Protein AF-A0A536WWP0-F1 (afdb_monomer_lite)

Sequence (378 aa):
MTPSVDHPKYKFFLRLIGSLFALALLAAPSLGVAQITITQVKVLVGGGTPAVAQDFCDTTTTCTNPNDQIWNLGGGVTLNPGQTLILTQTGVMVDAAGNVLGGNFDTSDRGRQLTACTTGNPCNVQVLLNINGGGLTSVYNSAAPVALNNFNIEPTASPSPSHNETAGWGTVVTTSTYTLGLGYADNEHTDQCPGGPATPACFPQSVFGTGGATFFIGAGLSPGPSREACGDATHPLAPAPGGGCYDAGAMLITALAPAQGCTPGFWKNHTDEWVGFSPNQLVSSVFTIPGSLSSLGQATLLQALSFQGGSGVNGAAQILLRAAVSALLNSTANIGYPLTTA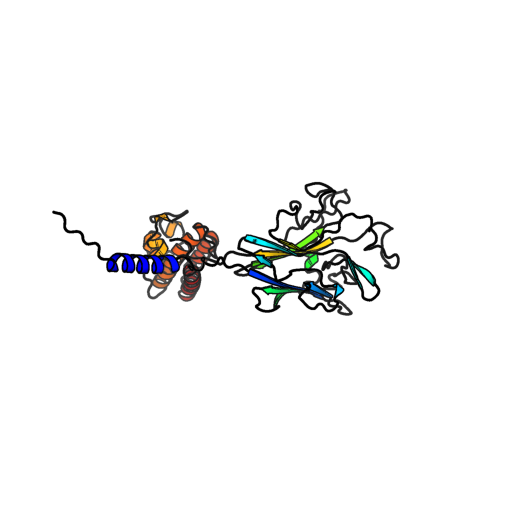QVINQVNAALATLDRATILALATTLDTDNNLVCPLN

pLDDT: mean 74.85, std 22.38, range [34.03, 98.88]

Foldseek 3Di:
DDDDDPDVVVVVVVVVVVVVVVVVVVDPPPVDFDKKWWQKKKKWKWWFVVIDIFMAIDCVDDGPDNLSNFFDQPRTDIDGAQAKEKEWGADWGADPVRATFASFPAQQQCGVNVDHFDPVTAIKMWMWTQMPNPDTDTQDIDRGSRVQCVQLDADPDDPDPQRQGQGAWDFRDDDLWKTKTKHKFDQPRQQQAVVGLVFSARTSDNDDGVPPHNHYTHDRDRPDPCLPNQDDPPDPDDDDPRDDDDMHMMMMMGTHGRQAAAALVVCLVPQVLFDPDHQQAFLVVQAPADPVQVVNRRDGLSVLLVQDADDALNSLLSLLSNLLSRLLRSQRSPRRQVDHNVRSRVQSNVQNVVSDSVSSNVNSVVSNVSNPGHHPDD

Secondary structure (DSSP, 8-state):
-PPP---HHHHHHHHHHHHHHHHSSS-S-------EEEEEEEEEEE-SSS---EEEEETTS--SSGGGEEE--TT-EEE-TT-EEEEEEESEEE-TT--EEE-S--SSS-SS-SS--BTTB-BEEEEEEEETTS--EEEEEE--TBTTGGG----TT-SSS--------EEEEE-SSEEEEEEEEE-S-GGGSTT-TT----SSSS---TTSSSEEEEEPPP--S-GGGS--TTSTT--STT----EEEEEEEEEPPPPB---HHHHHH-GGG--SS-TTSBGGGTS---GGGHHHHTSBHHHHTT----SHHHHHHHHHHHHHHHHHHHHHTTS--SS-HHHHHHHHHHHHHT--HHHHHHHHHHHHHHHTSB----

Structure (mmCIF, N/CA/C/O backbone):
data_AF-A0A536WWP0-F1
#
_entry.id   AF-A0A536WWP0-F1
#
loop_
_atom_site.group_PDB
_atom_site.id
_atom_site.type_symbol
_atom_site.label_atom_id
_atom_site.label_alt_id
_atom_site.label_comp_id
_atom_site.label_asym_id
_atom_site.label_entity_id
_atom_site.label_seq_id
_atom_site.pdbx_PDB_ins_code
_atom_site.Cartn_x
_atom_site.Cartn_y
_atom_site.Cartn_z
_atom_site.occupancy
_atom_site.B_iso_or_equiv
_atom_site.auth_seq_id
_atom_site.auth_comp_id
_atom_site.auth_asym_id
_atom_site.auth_atom_id
_atom_site.pdbx_PDB_model_num
ATOM 1 N N . MET A 1 1 ? -37.547 -65.770 10.160 1.00 39.16 1 MET A N 1
ATOM 2 C CA . MET A 1 1 ? -37.886 -65.275 8.810 1.00 39.16 1 MET A CA 1
ATOM 3 C C . MET A 1 1 ? -37.758 -63.764 8.827 1.00 39.16 1 MET A C 1
ATOM 5 O O . MET A 1 1 ? -38.624 -63.083 9.352 1.00 39.16 1 MET A O 1
ATOM 9 N N . THR A 1 2 ? -36.619 -63.260 8.372 1.00 34.16 2 THR A N 1
ATOM 10 C CA . THR A 1 2 ? -36.347 -61.834 8.162 1.00 34.16 2 THR A CA 1
ATOM 11 C C . THR A 1 2 ? -36.919 -61.419 6.802 1.00 34.16 2 THR A C 1
ATOM 13 O O . THR A 1 2 ? -36.677 -62.133 5.827 1.00 34.16 2 THR A O 1
ATOM 16 N N . PRO A 1 3 ? -37.662 -60.305 6.677 1.00 39.78 3 PRO A N 1
ATOM 17 C CA . PRO A 1 3 ? -37.998 -59.782 5.367 1.00 39.78 3 PRO A CA 1
ATOM 18 C C . PRO A 1 3 ? -36.805 -58.989 4.825 1.00 39.78 3 PRO A C 1
ATOM 20 O O . PRO A 1 3 ? -36.369 -57.995 5.405 1.00 39.78 3 PRO A O 1
ATOM 23 N N . SER A 1 4 ? -36.273 -59.481 3.709 1.00 46.62 4 SER A N 1
ATOM 24 C CA . SER A 1 4 ? -35.344 -58.775 2.833 1.00 46.62 4 SER A CA 1
ATOM 25 C C . SER A 1 4 ? -36.061 -57.588 2.185 1.00 46.62 4 SER A C 1
ATOM 27 O O . SER A 1 4 ? -37.107 -57.767 1.561 1.00 46.62 4 SER A O 1
ATOM 29 N N . VAL A 1 5 ? -35.499 -56.385 2.316 1.00 47.69 5 VAL A N 1
ATOM 30 C CA . VAL A 1 5 ? -35.882 -55.215 1.513 1.00 47.69 5 VAL A CA 1
ATOM 31 C C . VAL A 1 5 ? -34.676 -54.813 0.668 1.00 47.69 5 VAL A C 1
ATOM 33 O O . VAL A 1 5 ? -34.026 -53.795 0.892 1.00 47.69 5 VAL A O 1
ATOM 36 N N . ASP A 1 6 ? -34.364 -55.645 -0.323 1.00 51.34 6 ASP A N 1
ATOM 37 C CA . ASP A 1 6 ? -33.534 -55.255 -1.461 1.00 51.34 6 ASP A CA 1
ATOM 38 C C . ASP A 1 6 ? -34.396 -54.440 -2.438 1.00 51.34 6 ASP A C 1
ATOM 40 O O . ASP A 1 6 ? -34.976 -54.958 -3.394 1.00 51.34 6 ASP A O 1
ATOM 44 N N . HIS A 1 7 ? -34.513 -53.132 -2.187 1.00 48.31 7 HIS A N 1
ATOM 45 C CA . HIS A 1 7 ? -35.102 -52.201 -3.149 1.00 48.31 7 HIS A CA 1
ATOM 46 C C . HIS A 1 7 ? -34.007 -51.398 -3.880 1.00 48.31 7 HIS A C 1
ATOM 48 O O . HIS A 1 7 ? -33.437 -50.462 -3.309 1.00 48.31 7 HIS A O 1
ATOM 54 N N . PRO A 1 8 ? -33.731 -51.689 -5.171 1.00 46.59 8 PRO A N 1
ATOM 55 C CA . PRO A 1 8 ? -32.655 -51.045 -5.938 1.00 46.59 8 PRO A CA 1
ATOM 56 C C . PRO A 1 8 ? -32.856 -49.535 -6.160 1.00 46.59 8 PRO A C 1
ATOM 58 O O . PRO A 1 8 ? -31.915 -48.833 -6.524 1.00 46.59 8 PRO A O 1
ATOM 61 N N . LYS A 1 9 ? -34.053 -49.002 -5.882 1.00 45.72 9 LYS A N 1
ATOM 62 C CA . LYS A 1 9 ? -34.379 -47.576 -6.036 1.00 45.72 9 LYS A CA 1
ATOM 63 C C . LYS A 1 9 ? -33.767 -46.685 -4.940 1.00 45.72 9 LYS A C 1
ATOM 65 O O . LYS A 1 9 ? -33.416 -45.546 -5.228 1.00 45.72 9 LYS A O 1
ATOM 70 N N . TYR A 1 10 ? -33.544 -47.205 -3.726 1.00 39.50 10 TYR A N 1
ATOM 71 C CA . TYR A 1 10 ? -32.942 -46.430 -2.624 1.00 39.50 10 TYR A CA 1
ATOM 72 C C . TYR A 1 10 ? -31.416 -46.283 -2.750 1.00 39.50 10 TYR A C 1
ATOM 74 O O . TYR A 1 10 ? -30.865 -45.235 -2.418 1.00 39.50 10 TYR A O 1
ATOM 82 N N . LYS A 1 11 ? -30.727 -47.291 -3.308 1.00 41.34 11 LYS A N 1
ATOM 83 C CA . LYS A 1 11 ? -29.276 -47.230 -3.578 1.00 41.34 11 LYS A CA 1
ATOM 84 C C . LYS A 1 11 ? -28.925 -46.260 -4.716 1.00 41.34 11 LYS A C 1
ATOM 86 O O . LYS A 1 11 ? -27.823 -45.717 -4.723 1.00 41.34 11 LYS A O 1
ATOM 91 N N . PHE A 1 12 ? -29.851 -46.012 -5.646 1.00 44.34 12 PHE A N 1
ATOM 92 C CA . PHE A 1 12 ? -29.658 -45.046 -6.733 1.00 44.34 12 PHE A CA 1
ATOM 93 C C . PHE A 1 12 ? -29.840 -43.595 -6.255 1.00 44.34 12 PHE A C 1
ATOM 95 O O . PHE A 1 12 ? -29.046 -42.728 -6.610 1.00 44.34 12 PHE A O 1
ATOM 102 N N . PHE A 1 13 ? -30.814 -43.339 -5.374 1.00 42.41 13 PHE A N 1
ATOM 103 C CA . PHE A 1 13 ? -31.085 -41.992 -4.854 1.00 42.41 13 PHE A CA 1
ATOM 104 C C . PHE A 1 13 ? -30.006 -41.488 -3.876 1.00 42.41 13 PHE A C 1
ATOM 106 O O . PHE A 1 13 ? -29.618 -40.324 -3.948 1.00 42.41 13 PHE A O 1
ATOM 113 N N . LEU A 1 14 ? -29.441 -42.359 -3.024 1.00 39.72 14 LEU A N 1
ATOM 114 C CA . LEU A 1 14 ? -28.329 -41.968 -2.140 1.00 39.72 14 LEU A CA 1
ATOM 115 C C . LEU A 1 14 ? -27.015 -41.706 -2.896 1.00 39.72 14 LEU A C 1
ATOM 117 O O . LEU A 1 14 ? -26.230 -40.860 -2.472 1.00 39.72 14 LEU A O 1
ATOM 121 N N . ARG A 1 15 ? -26.773 -42.385 -4.027 1.00 42.56 15 ARG A N 1
ATOM 122 C CA . ARG A 1 15 ? -25.595 -42.112 -4.868 1.00 42.56 15 ARG A CA 1
ATOM 123 C C . ARG A 1 15 ? -25.732 -40.801 -5.641 1.00 42.56 15 ARG A C 1
ATOM 125 O O . ARG A 1 15 ? -24.739 -40.103 -5.794 1.00 42.56 15 ARG A O 1
ATOM 132 N N . LEU A 1 16 ? -26.944 -40.417 -6.048 1.00 38.66 16 LEU A N 1
ATOM 133 C CA . LEU A 1 16 ? -27.167 -39.142 -6.736 1.00 38.66 16 LEU A CA 1
ATOM 134 C C . LEU A 1 16 ? -27.001 -37.930 -5.798 1.00 38.66 16 LEU A C 1
ATOM 136 O O . LEU A 1 16 ? -26.414 -36.932 -6.201 1.00 38.66 16 LEU A O 1
ATOM 140 N N . ILE A 1 17 ? -27.440 -38.030 -4.536 1.00 45.31 17 ILE A N 1
ATOM 141 C CA . ILE A 1 17 ? -27.272 -36.953 -3.539 1.00 45.31 17 ILE A CA 1
ATOM 142 C C . ILE A 1 17 ? -25.809 -36.852 -3.074 1.00 45.31 17 ILE A C 1
ATOM 144 O O . ILE A 1 17 ? -25.281 -35.748 -2.960 1.00 45.31 17 ILE A O 1
ATOM 148 N N . GLY A 1 18 ? -25.120 -37.987 -2.891 1.00 36.56 18 GLY A N 1
ATOM 149 C CA . GLY A 1 18 ? -23.686 -38.005 -2.581 1.00 36.56 18 GLY A CA 1
ATOM 150 C C . GLY A 1 18 ? -22.811 -37.458 -3.715 1.00 36.56 18 GLY A C 1
ATOM 151 O O . GLY A 1 18 ? -21.834 -36.765 -3.451 1.00 36.56 18 GLY A O 1
ATOM 152 N N . SER A 1 19 ? -23.180 -37.699 -4.978 1.00 40.56 19 SER A N 1
ATOM 153 C CA . SER A 1 19 ? -22.451 -37.169 -6.138 1.00 40.56 19 SER A CA 1
ATOM 154 C C . SER A 1 19 ? -22.767 -35.703 -6.453 1.00 40.56 19 SER A C 1
ATOM 156 O O . SER A 1 19 ? -21.874 -35.013 -6.933 1.00 40.56 19 SER A O 1
ATOM 158 N N . LEU A 1 20 ? -23.965 -35.186 -6.137 1.00 38.88 20 LEU A N 1
ATOM 159 C CA . LEU A 1 20 ? -24.230 -33.740 -6.231 1.00 38.88 20 LEU A CA 1
ATOM 160 C C . LEU A 1 20 ? -23.517 -32.937 -5.128 1.00 38.88 20 LEU A C 1
ATOM 162 O O . LEU A 1 20 ? -23.074 -31.825 -5.396 1.00 38.88 20 LEU A O 1
ATOM 166 N N . PHE A 1 21 ? -23.334 -33.498 -3.927 1.00 38.59 21 PHE A N 1
ATOM 167 C CA . PHE A 1 21 ? -22.542 -32.848 -2.871 1.00 38.59 21 PHE A CA 1
ATOM 168 C C . PHE A 1 21 ? -21.024 -32.986 -3.075 1.00 38.59 21 PHE A C 1
ATOM 170 O O . PHE A 1 21 ? -20.282 -32.071 -2.730 1.00 38.59 21 PHE A O 1
ATOM 177 N N . ALA A 1 22 ? -20.547 -34.075 -3.686 1.00 38.44 22 ALA A N 1
ATOM 178 C CA . ALA A 1 22 ? -19.124 -34.241 -3.997 1.00 38.44 22 ALA A CA 1
ATOM 179 C C . ALA A 1 22 ? -18.654 -33.387 -5.192 1.00 38.44 22 ALA A C 1
ATOM 181 O O . ALA A 1 22 ? -17.473 -33.059 -5.273 1.00 38.44 22 ALA A O 1
ATOM 182 N N . LEU A 1 23 ? -19.556 -32.991 -6.100 1.00 36.19 23 LEU A N 1
ATOM 183 C CA . LEU A 1 23 ? -19.212 -32.139 -7.247 1.00 36.19 23 LEU A CA 1
ATOM 184 C C . LEU A 1 23 ? -19.349 -30.632 -6.958 1.00 36.19 23 LEU A C 1
ATOM 186 O O . LEU A 1 23 ? -18.805 -29.823 -7.701 1.00 36.19 23 LEU A O 1
ATOM 190 N N . ALA A 1 24 ? -20.009 -30.250 -5.860 1.00 36.09 24 ALA A N 1
ATOM 191 C CA . ALA A 1 24 ? -20.090 -28.860 -5.399 1.00 36.09 24 ALA A CA 1
ATOM 192 C C . ALA A 1 24 ? -18.918 -28.441 -4.484 1.00 36.09 24 ALA A C 1
ATOM 194 O O . ALA A 1 24 ? -18.770 -27.259 -4.192 1.00 36.09 24 ALA A O 1
ATOM 195 N N . LEU A 1 25 ? -18.057 -29.380 -4.063 1.00 39.06 25 LEU A N 1
ATOM 196 C CA . LEU A 1 25 ? -16.856 -29.092 -3.260 1.00 39.06 25 LEU A CA 1
ATOM 197 C C . LEU A 1 25 ? -15.561 -28.929 -4.080 1.00 39.06 25 LEU A C 1
ATOM 199 O O . LEU A 1 25 ? -14.512 -28.663 -3.503 1.00 39.06 25 LEU A O 1
ATOM 203 N N . LEU A 1 26 ? -15.611 -29.054 -5.411 1.00 42.03 26 LEU A N 1
ATOM 204 C CA . LEU A 1 26 ? -14.443 -28.882 -6.296 1.00 42.03 26 LEU A CA 1
ATOM 205 C C . LEU A 1 26 ? -14.414 -27.536 -7.037 1.00 42.03 26 LEU A C 1
ATOM 207 O O . LEU A 1 26 ? -13.569 -27.317 -7.898 1.00 42.03 26 LEU A O 1
ATOM 211 N N . ALA A 1 27 ? -15.308 -26.620 -6.672 1.00 40.03 27 ALA A N 1
ATOM 212 C CA . ALA A 1 27 ? -15.263 -25.226 -7.093 1.00 40.03 27 ALA A CA 1
ATOM 213 C C . ALA A 1 27 ? -15.806 -24.322 -5.980 1.00 40.03 27 ALA A C 1
ATOM 215 O O . ALA A 1 27 ? -16.616 -23.430 -6.221 1.00 40.03 27 ALA A O 1
ATOM 216 N N . ALA A 1 28 ? -15.338 -24.518 -4.742 1.00 36.06 28 ALA A N 1
ATOM 217 C CA . ALA A 1 28 ? -15.101 -23.315 -3.960 1.00 36.06 28 ALA A CA 1
ATOM 218 C C . ALA A 1 28 ? -14.091 -22.517 -4.801 1.00 36.06 28 ALA A C 1
ATOM 220 O O . ALA A 1 28 ? -13.059 -23.095 -5.164 1.00 36.06 28 ALA A O 1
ATOM 221 N N . PRO A 1 29 ? -14.352 -21.250 -5.171 1.00 36.69 29 PRO A N 1
ATOM 222 C CA . PRO A 1 29 ? -13.229 -20.397 -5.493 1.00 36.69 29 PRO A CA 1
ATOM 223 C C . PRO A 1 29 ? -12.324 -20.546 -4.277 1.00 36.69 29 PRO A C 1
ATOM 225 O O . PRO A 1 29 ? -12.748 -20.235 -3.163 1.00 36.69 29 PRO A O 1
ATOM 228 N N . SER A 1 30 ? -11.133 -21.123 -4.458 1.00 42.06 30 SER A N 1
ATOM 229 C CA . SER A 1 30 ? -10.047 -20.890 -3.517 1.00 42.06 30 SER A CA 1
ATOM 230 C C . SER A 1 30 ? -10.141 -19.408 -3.212 1.00 42.06 30 SER A C 1
ATOM 232 O O . SER A 1 30 ? -10.100 -18.647 -4.181 1.00 42.06 30 SER A O 1
ATOM 234 N N . LEU A 1 31 ? -10.438 -19.031 -1.961 1.00 46.22 31 LEU A N 1
ATOM 235 C CA . LEU A 1 31 ? -10.558 -17.635 -1.542 1.00 46.22 31 LEU A CA 1
ATOM 236 C C . LEU A 1 31 ? -9.360 -16.930 -2.158 1.00 46.22 31 LEU A C 1
ATOM 238 O O . LEU A 1 31 ? -8.224 -17.219 -1.786 1.00 46.22 31 LEU A O 1
ATOM 242 N N . GLY A 1 32 ? -9.627 -16.216 -3.253 1.00 47.81 32 GLY A N 1
ATOM 243 C CA . GLY A 1 32 ? -8.616 -15.965 -4.264 1.00 47.81 32 GLY A CA 1
ATOM 244 C C . GLY A 1 32 ? -7.643 -15.014 -3.635 1.00 47.81 32 GLY A C 1
ATOM 245 O O . GLY A 1 32 ? -7.973 -13.844 -3.465 1.00 47.81 32 GLY A O 1
ATOM 246 N N . VAL A 1 33 ? -6.492 -15.526 -3.217 1.00 55.91 33 VAL A N 1
ATOM 247 C CA . VAL A 1 33 ? -5.417 -14.689 -2.724 1.00 55.91 33 VAL A CA 1
ATOM 248 C C . VAL A 1 33 ? -5.164 -13.686 -3.847 1.00 55.91 33 VAL A C 1
ATOM 250 O O . VAL A 1 33 ? -4.897 -14.103 -4.975 1.00 55.91 33 VAL A O 1
ATOM 253 N N . ALA A 1 34 ? -5.397 -12.394 -3.591 1.00 69.00 34 ALA A N 1
ATOM 254 C CA . ALA A 1 34 ? -5.390 -11.385 -4.644 1.00 69.00 34 ALA A CA 1
ATOM 255 C C . ALA A 1 34 ? -3.964 -11.256 -5.194 1.00 69.00 34 ALA A C 1
ATOM 257 O O . ALA A 1 34 ? -3.127 -10.550 -4.643 1.00 69.00 34 ALA A O 1
ATOM 258 N N . GLN A 1 35 ? -3.681 -12.019 -6.242 1.00 87.81 35 GLN A N 1
ATOM 259 C CA . GLN A 1 35 ? -2.426 -11.997 -6.972 1.00 87.81 35 GLN A CA 1
ATOM 260 C C . GLN A 1 35 ? -2.423 -10.825 -7.952 1.00 87.81 35 GLN A C 1
ATOM 262 O O . GLN A 1 35 ? -3.470 -10.423 -8.471 1.00 87.81 35 GLN A O 1
ATOM 267 N N . ILE A 1 36 ? -1.234 -10.313 -8.251 1.00 92.19 36 ILE A N 1
ATOM 268 C CA . ILE A 1 36 ? -1.040 -9.383 -9.362 1.00 92.19 36 ILE A CA 1
ATOM 269 C C . ILE A 1 36 ? -0.243 -10.070 -10.462 1.00 92.19 36 ILE A C 1
ATOM 271 O O . ILE A 1 36 ? 0.672 -10.837 -10.190 1.00 92.19 36 ILE A O 1
ATOM 275 N N . THR A 1 37 ? -0.583 -9.802 -11.716 1.00 95.00 37 THR A N 1
ATOM 276 C CA . THR A 1 37 ? 0.192 -10.253 -12.873 1.00 95.00 37 THR A CA 1
ATOM 277 C C . THR A 1 37 ? 0.731 -9.044 -13.609 1.00 95.00 37 THR A C 1
ATOM 279 O O . THR A 1 37 ? -0.039 -8.260 -14.161 1.00 95.00 37 THR A O 1
ATOM 282 N N . ILE A 1 38 ? 2.051 -8.888 -13.616 1.00 96.12 38 ILE A N 1
ATOM 283 C CA . ILE A 1 38 ? 2.737 -7.860 -14.390 1.00 96.12 38 ILE A CA 1
ATOM 284 C C . ILE A 1 38 ? 2.921 -8.414 -15.797 1.00 96.12 38 ILE A C 1
ATOM 286 O O . ILE A 1 38 ? 3.658 -9.374 -15.992 1.00 96.12 38 ILE A O 1
ATOM 290 N N . THR A 1 39 ? 2.225 -7.837 -16.768 1.00 95.06 39 THR A N 1
ATOM 291 C CA . THR A 1 39 ? 2.229 -8.319 -18.162 1.00 95.06 39 THR A CA 1
ATOM 292 C C . THR A 1 39 ? 3.113 -7.482 -19.071 1.00 95.06 39 THR A C 1
ATOM 294 O O . THR A 1 39 ? 3.660 -8.013 -20.027 1.00 95.06 39 THR A O 1
ATOM 297 N N . GLN A 1 40 ? 3.273 -6.194 -18.760 1.00 95.56 40 GLN A N 1
ATOM 298 C CA . GLN A 1 40 ? 4.122 -5.269 -19.504 1.00 95.56 40 GLN A CA 1
ATOM 299 C C . GLN A 1 40 ? 4.771 -4.267 -18.559 1.00 95.56 40 GLN A C 1
ATOM 301 O O . GLN A 1 40 ? 4.168 -3.872 -17.554 1.00 95.56 40 GLN A O 1
ATOM 306 N N . VAL A 1 41 ? 5.978 -3.835 -18.908 1.00 94.69 41 VAL A N 1
ATOM 307 C CA . VAL A 1 41 ? 6.772 -2.859 -18.164 1.00 94.69 41 VAL A CA 1
ATOM 308 C C . VAL A 1 41 ? 7.456 -1.919 -19.140 1.00 94.69 41 VAL A C 1
ATOM 310 O O . VAL A 1 41 ? 8.014 -2.344 -20.151 1.00 94.69 41 VAL A O 1
ATOM 313 N N . LYS A 1 42 ? 7.431 -0.627 -18.816 1.00 92.31 42 LYS A N 1
ATOM 314 C CA . LYS A 1 42 ? 8.155 0.406 -19.549 1.00 92.31 42 LYS A CA 1
ATOM 315 C C . LYS A 1 42 ? 8.691 1.456 -18.587 1.00 92.31 42 LYS A C 1
ATOM 317 O O . LYS A 1 42 ? 7.952 1.956 -17.747 1.00 92.31 42 LYS A O 1
ATOM 322 N N . VAL A 1 43 ? 9.955 1.815 -18.727 1.00 89.56 43 VAL A N 1
ATOM 323 C CA . VAL A 1 43 ? 10.603 2.910 -18.011 1.00 89.56 43 VAL A CA 1
ATOM 324 C C . VAL A 1 43 ? 10.969 3.969 -19.032 1.00 89.56 43 VAL A C 1
ATOM 326 O O . VAL A 1 43 ? 11.668 3.686 -19.999 1.00 89.56 43 VAL A O 1
ATOM 329 N N . LEU A 1 44 ? 10.479 5.184 -18.830 1.00 85.81 44 LEU A N 1
ATOM 330 C CA . LEU A 1 44 ? 10.865 6.348 -19.612 1.00 85.81 44 LEU A CA 1
ATOM 331 C C . LEU A 1 44 ? 11.865 7.153 -18.799 1.00 85.81 44 LEU A C 1
ATOM 333 O O . LEU A 1 44 ? 11.591 7.503 -17.650 1.00 85.81 44 LEU A O 1
ATOM 337 N N . VAL A 1 45 ? 12.985 7.491 -19.420 1.00 81.25 45 VAL A N 1
ATOM 338 C CA . VAL A 1 45 ? 13.977 8.404 -18.862 1.00 81.25 45 VAL A CA 1
ATOM 339 C C . VAL A 1 45 ? 14.113 9.562 -19.840 1.00 81.25 45 VAL A C 1
ATOM 341 O O . VAL A 1 45 ? 14.560 9.380 -20.971 1.00 81.25 45 VAL A O 1
ATOM 344 N N . GLY A 1 46 ? 13.671 10.757 -19.454 1.00 72.19 46 GLY A N 1
ATOM 345 C CA . GLY A 1 46 ? 13.580 11.872 -20.392 1.00 72.19 46 GLY A CA 1
ATOM 346 C C . GLY A 1 46 ? 13.567 13.256 -19.756 1.00 72.19 46 GLY A C 1
ATOM 347 O O . GLY A 1 46 ? 12.708 13.585 -18.944 1.00 72.19 46 GLY A O 1
ATOM 348 N N . GLY A 1 47 ? 14.517 14.079 -20.197 1.00 63.25 47 GLY A N 1
ATOM 349 C CA . GLY A 1 47 ? 14.715 15.493 -19.875 1.00 63.25 47 GLY A CA 1
ATOM 350 C C . GLY A 1 47 ? 16.148 15.907 -20.248 1.00 63.25 47 GLY A C 1
ATOM 351 O O . GLY A 1 47 ? 17.040 15.063 -20.253 1.00 63.25 47 GLY A O 1
ATOM 352 N N . GLY A 1 48 ? 16.342 17.164 -20.663 1.00 49.44 48 GLY A N 1
ATOM 353 C CA . GLY A 1 48 ? 17.610 17.712 -21.172 1.00 49.44 48 GLY A CA 1
ATOM 354 C C . GLY A 1 48 ? 17.449 18.461 -22.500 1.00 49.44 48 GLY A C 1
ATOM 355 O O . GLY A 1 48 ? 16.372 18.453 -23.093 1.00 49.44 48 GLY A O 1
ATOM 356 N N . THR A 1 49 ? 18.499 19.141 -22.970 1.00 41.50 49 THR A N 1
ATOM 357 C CA . THR A 1 49 ? 18.476 19.912 -24.233 1.00 41.50 49 THR A CA 1
ATOM 358 C C . THR A 1 49 ? 19.554 19.413 -25.203 1.00 41.50 49 THR A C 1
ATOM 360 O O . THR A 1 49 ? 20.733 19.625 -24.918 1.00 41.50 49 THR A O 1
ATOM 363 N N . PRO A 1 50 ? 19.184 18.814 -26.357 1.00 49.06 50 PRO A N 1
ATOM 364 C CA . PRO A 1 50 ? 17.820 18.480 -26.782 1.00 49.06 50 PRO A CA 1
ATOM 365 C C . PRO A 1 50 ? 17.226 17.318 -25.968 1.00 49.06 50 PRO A C 1
ATOM 367 O O . PRO A 1 50 ? 17.943 16.422 -25.529 1.00 49.06 50 PRO A O 1
ATOM 370 N N . ALA A 1 51 ? 15.906 17.344 -25.775 1.00 54.00 51 ALA A N 1
ATOM 371 C CA . ALA A 1 51 ? 15.188 16.353 -24.982 1.00 54.00 51 ALA A CA 1
ATOM 372 C C . ALA A 1 51 ? 15.138 15.023 -25.735 1.00 54.00 51 ALA A C 1
ATOM 374 O O . ALA A 1 51 ? 14.282 14.823 -26.596 1.00 54.00 51 ALA A O 1
ATOM 375 N N . VAL A 1 52 ? 16.059 14.117 -25.422 1.00 55.06 52 VAL A N 1
ATOM 376 C CA . VAL A 1 52 ? 15.973 12.733 -25.882 1.00 55.06 52 VAL A CA 1
ATOM 377 C C . VAL A 1 52 ? 15.358 11.919 -24.751 1.00 55.06 52 VAL A C 1
ATOM 379 O O . VAL A 1 52 ? 16.014 11.635 -23.751 1.00 55.06 52 VAL A O 1
ATOM 382 N N . ALA A 1 53 ? 14.072 11.599 -24.884 1.00 64.69 53 ALA A N 1
ATOM 383 C CA . ALA A 1 53 ? 13.434 10.605 -24.034 1.00 64.69 53 ALA A CA 1
ATOM 384 C C . ALA A 1 53 ? 13.866 9.216 -24.520 1.00 64.69 53 ALA A C 1
ATOM 386 O O . ALA A 1 53 ? 13.641 8.878 -25.680 1.00 64.69 53 ALA A O 1
ATOM 387 N N . GLN A 1 54 ? 14.514 8.453 -23.647 1.00 77.19 54 GLN A N 1
ATOM 388 C CA . GLN A 1 54 ? 14.843 7.046 -23.853 1.00 77.19 54 GLN A CA 1
ATOM 389 C C . GLN A 1 54 ? 13.775 6.193 -23.180 1.00 77.19 54 GLN A C 1
ATOM 391 O O . GLN A 1 54 ? 13.225 6.582 -22.143 1.00 77.19 54 GLN A O 1
ATOM 396 N N . ASP A 1 55 ? 13.473 5.038 -23.760 1.00 82.50 55 ASP A N 1
ATOM 397 C CA . ASP A 1 55 ? 12.500 4.120 -23.202 1.00 82.50 55 ASP A CA 1
ATOM 398 C C . ASP A 1 55 ? 13.010 2.690 -23.152 1.00 82.50 55 ASP A C 1
ATOM 400 O O . ASP A 1 55 ? 13.339 2.103 -24.167 1.00 82.50 55 ASP A O 1
ATOM 404 N N . PHE A 1 56 ? 13.001 2.118 -21.956 1.00 86.25 56 PHE A N 1
ATOM 405 C CA . PHE A 1 56 ? 13.370 0.735 -21.691 1.00 86.25 56 PHE A CA 1
ATOM 406 C C . PHE A 1 56 ? 12.093 -0.046 -21.452 1.00 86.25 56 PHE A C 1
ATOM 408 O O . PHE A 1 56 ? 11.238 0.399 -20.687 1.00 86.25 56 PHE A O 1
ATOM 415 N N . CYS A 1 57 ? 11.910 -1.186 -22.097 1.00 88.94 57 CYS A N 1
ATOM 416 C CA . CYS A 1 57 ? 10.652 -1.910 -21.991 1.00 88.94 57 CYS A CA 1
ATOM 417 C C . CYS A 1 57 ? 10.839 -3.417 -22.046 1.00 88.94 57 CYS A C 1
ATOM 419 O O . CYS A 1 57 ? 11.931 -3.937 -22.273 1.00 88.94 57 CYS A O 1
ATOM 421 N N . ASP A 1 58 ? 9.760 -4.140 -21.782 1.00 91.19 58 ASP A N 1
ATOM 422 C CA . ASP A 1 58 ? 9.747 -5.573 -21.996 1.00 91.19 58 ASP A CA 1
ATOM 423 C C . ASP A 1 58 ? 9.554 -5.939 -23.480 1.00 91.19 58 ASP A C 1
ATOM 425 O O . ASP A 1 58 ? 9.039 -5.158 -24.277 1.00 91.19 58 ASP A O 1
ATOM 429 N N . THR A 1 59 ? 9.924 -7.163 -23.850 1.00 88.12 59 THR A N 1
ATOM 430 C CA . THR A 1 59 ? 9.855 -7.695 -25.224 1.00 88.12 59 THR A CA 1
ATOM 431 C C . THR A 1 59 ? 8.450 -7.717 -25.837 1.00 88.12 59 THR A C 1
ATOM 433 O O . THR A 1 59 ? 8.321 -7.783 -27.059 1.00 88.12 59 THR A O 1
ATOM 436 N N . THR A 1 60 ? 7.390 -7.646 -25.026 1.00 87.81 60 THR A N 1
ATOM 437 C CA . THR A 1 60 ? 5.995 -7.571 -25.495 1.00 87.81 60 THR A CA 1
ATOM 438 C C . THR A 1 60 ? 5.484 -6.130 -25.611 1.00 87.81 60 THR A C 1
ATOM 440 O O . THR A 1 60 ? 4.380 -5.897 -26.108 1.00 87.81 60 THR A O 1
ATOM 443 N N . THR A 1 61 ? 6.289 -5.150 -25.195 1.00 88.81 61 THR A N 1
ATOM 444 C CA . THR A 1 61 ? 6.006 -3.717 -25.293 1.00 88.81 61 THR A CA 1
ATOM 445 C C . THR A 1 61 ? 6.845 -3.084 -26.394 1.00 88.81 61 THR A C 1
ATOM 447 O O . THR A 1 61 ? 8.017 -3.396 -26.569 1.00 88.81 61 THR A O 1
ATOM 450 N N . THR A 1 62 ? 6.266 -2.159 -27.157 1.00 87.38 62 THR A N 1
ATOM 451 C CA . THR A 1 62 ? 7.016 -1.416 -28.177 1.00 87.38 62 THR A CA 1
ATOM 452 C C . THR A 1 62 ? 7.841 -0.294 -27.532 1.00 87.38 62 THR A C 1
ATOM 454 O O . THR A 1 62 ? 7.286 0.662 -26.971 1.00 87.38 62 THR A O 1
ATOM 457 N N . CYS A 1 63 ? 9.165 -0.414 -27.632 1.00 82.75 63 CYS A N 1
ATOM 458 C CA . CYS A 1 63 ? 10.127 0.655 -27.364 1.00 82.75 63 CYS A CA 1
ATOM 459 C C . CYS A 1 63 ? 10.343 1.511 -28.623 1.00 82.75 63 CYS A C 1
ATOM 461 O O . CYS A 1 63 ? 10.115 1.045 -29.742 1.00 82.75 63 CYS A O 1
ATOM 463 N N . THR A 1 64 ? 10.808 2.749 -28.455 1.00 82.00 64 THR A N 1
ATOM 464 C CA . THR A 1 64 ? 11.187 3.637 -29.565 1.00 82.00 64 THR A CA 1
ATOM 465 C C . THR A 1 64 ? 12.343 3.034 -30.355 1.00 82.00 64 THR A C 1
ATOM 467 O O . THR A 1 64 ? 12.333 3.052 -31.586 1.00 82.00 64 THR A O 1
ATOM 470 N N . ASN A 1 65 ? 13.310 2.448 -29.648 1.00 76.19 65 ASN A N 1
ATOM 471 C CA . ASN A 1 65 ? 14.349 1.614 -30.228 1.00 76.19 65 ASN A CA 1
ATOM 472 C C . ASN A 1 65 ? 14.108 0.146 -29.829 1.00 76.19 65 ASN A C 1
ATOM 474 O O . ASN A 1 65 ? 14.054 -0.153 -28.637 1.00 76.19 65 ASN A O 1
ATOM 478 N N . PRO A 1 66 ? 13.994 -0.793 -30.785 1.00 77.12 66 PRO A N 1
ATOM 479 C CA . PRO A 1 66 ? 13.845 -2.217 -30.477 1.00 77.12 66 PRO A CA 1
ATOM 480 C C . PRO A 1 66 ? 14.957 -2.784 -29.587 1.00 77.12 66 PRO A C 1
ATOM 482 O O . PRO A 1 66 ? 14.715 -3.716 -28.828 1.00 77.12 66 PRO A O 1
ATOM 485 N N . ASN A 1 67 ? 16.158 -2.201 -29.640 1.00 75.00 67 ASN A N 1
ATOM 486 C CA . ASN A 1 67 ? 17.280 -2.624 -28.806 1.00 75.00 67 ASN A CA 1
ATOM 487 C C . ASN A 1 67 ? 17.098 -2.278 -27.319 1.00 75.00 67 ASN A C 1
ATOM 489 O O . ASN A 1 67 ? 17.909 -2.736 -26.525 1.00 75.00 67 ASN A O 1
ATOM 493 N N . ASP A 1 68 ? 16.060 -1.517 -26.950 1.00 77.69 68 ASP A N 1
ATOM 494 C CA . ASP A 1 68 ? 15.765 -1.127 -25.563 1.00 77.69 68 ASP A CA 1
ATOM 495 C C . ASP A 1 68 ? 14.738 -2.056 -24.889 1.00 77.69 68 ASP A C 1
ATOM 497 O O . ASP A 1 68 ? 14.307 -1.842 -23.751 1.00 77.69 68 ASP A O 1
ATOM 501 N N . GLN A 1 69 ? 14.370 -3.139 -25.584 1.00 84.88 69 GLN A N 1
ATOM 502 C CA . GLN A 1 69 ? 13.581 -4.239 -25.043 1.00 84.88 69 GLN A CA 1
ATOM 503 C C . GLN A 1 69 ? 14.442 -5.147 -24.151 1.00 84.88 69 GLN A C 1
ATOM 505 O O . GLN A 1 69 ? 14.881 -6.221 -24.564 1.00 84.88 69 GLN A O 1
ATOM 510 N N . ILE A 1 70 ? 14.686 -4.716 -22.915 1.00 78.88 70 ILE A N 1
ATOM 511 C CA . ILE A 1 70 ? 15.607 -5.381 -21.983 1.00 78.88 70 ILE A CA 1
ATOM 512 C C . ILE A 1 70 ? 14.940 -6.415 -21.064 1.00 78.88 70 ILE A C 1
ATOM 514 O O . ILE A 1 70 ? 15.633 -7.200 -20.426 1.00 78.88 70 ILE A O 1
ATOM 518 N N . TRP A 1 71 ? 13.612 -6.506 -20.983 1.00 87.12 71 TRP A N 1
ATOM 519 C CA . TRP A 1 71 ? 12.967 -7.504 -20.109 1.00 87.12 71 TRP A CA 1
ATOM 520 C C . TRP A 1 71 ? 12.148 -8.527 -20.885 1.00 87.12 71 TRP A C 1
ATOM 522 O O . TRP A 1 71 ? 11.264 -8.175 -21.654 1.00 87.12 71 TRP A O 1
ATOM 532 N N . ASN A 1 72 ? 12.366 -9.819 -20.648 1.00 88.94 72 ASN A N 1
ATOM 533 C CA . ASN A 1 72 ? 11.493 -10.858 -21.194 1.00 88.94 72 ASN A CA 1
ATOM 534 C C . ASN A 1 72 ? 10.526 -11.356 -20.116 1.00 88.94 72 ASN A C 1
ATOM 536 O O . ASN A 1 72 ? 10.870 -12.227 -19.321 1.00 88.94 72 ASN A O 1
ATOM 540 N N . LEU A 1 73 ? 9.316 -10.795 -20.099 1.00 90.38 73 LEU A N 1
ATOM 541 C CA . LEU A 1 73 ? 8.247 -11.207 -19.185 1.00 90.38 73 LEU A CA 1
ATOM 542 C C . LEU A 1 73 ? 7.454 -12.421 -19.702 1.00 90.38 73 LEU A C 1
ATOM 544 O O . LEU A 1 73 ? 6.616 -12.952 -18.975 1.00 90.38 73 LEU A O 1
ATOM 548 N N . GLY A 1 74 ? 7.682 -12.873 -20.941 1.00 88.69 74 GLY A N 1
ATOM 549 C CA . GLY A 1 74 ? 6.873 -13.915 -21.572 1.00 88.69 74 GLY A CA 1
ATOM 550 C C . GLY A 1 74 ? 5.385 -13.547 -21.592 1.00 88.69 74 GLY A C 1
ATOM 551 O O . GLY A 1 74 ? 5.004 -12.509 -22.120 1.00 88.69 74 GLY A O 1
ATOM 552 N N . GLY A 1 75 ? 4.536 -14.397 -21.005 1.00 88.31 75 GLY A N 1
ATOM 553 C CA . GLY A 1 75 ? 3.098 -14.126 -20.835 1.00 88.31 75 GLY A CA 1
ATOM 554 C C . GLY A 1 75 ? 2.748 -13.216 -19.647 1.00 88.31 75 GLY A C 1
ATOM 555 O O . GLY A 1 75 ? 1.567 -12.998 -19.382 1.00 88.31 75 GLY A O 1
ATOM 556 N N . GLY A 1 76 ? 3.751 -12.717 -18.923 1.00 93.44 76 GLY A N 1
ATOM 557 C CA . GLY A 1 76 ? 3.621 -11.969 -17.679 1.00 93.44 76 GLY A CA 1
ATOM 558 C C . GLY A 1 76 ? 4.133 -12.745 -16.463 1.00 93.44 76 GLY A C 1
ATOM 559 O O . GLY A 1 76 ? 4.225 -13.973 -16.469 1.00 93.44 76 GLY A O 1
ATOM 560 N N . VAL A 1 77 ? 4.454 -12.012 -15.398 1.00 94.38 77 VAL A N 1
ATOM 561 C CA . VAL A 1 77 ? 4.899 -12.552 -14.109 1.00 94.38 77 VAL A CA 1
ATOM 562 C C . VAL A 1 77 ? 3.782 -12.388 -13.087 1.00 94.38 77 VAL A C 1
ATOM 564 O O . VAL A 1 77 ? 3.398 -11.264 -12.762 1.00 94.38 77 VAL A O 1
ATOM 567 N N . THR A 1 78 ? 3.267 -13.502 -12.567 1.00 95.25 78 THR A N 1
ATOM 568 C CA . THR A 1 78 ? 2.259 -13.507 -11.499 1.00 95.25 78 THR A CA 1
ATOM 569 C C . THR A 1 78 ? 2.925 -13.584 -10.130 1.00 95.25 78 THR A C 1
ATOM 571 O O . THR A 1 78 ? 3.683 -14.511 -9.852 1.00 95.25 78 THR A O 1
ATOM 574 N N . LEU A 1 79 ? 2.609 -12.621 -9.268 1.00 92.69 79 LEU A N 1
ATOM 575 C CA . LEU A 1 79 ? 3.058 -12.539 -7.885 1.00 92.69 79 LEU A CA 1
ATOM 576 C C . LEU A 1 79 ? 1.886 -12.797 -6.935 1.00 92.69 79 LEU A C 1
ATOM 578 O O . LEU A 1 79 ? 0.874 -12.093 -6.967 1.00 92.69 79 LEU A O 1
ATOM 582 N N . ASN A 1 80 ? 2.057 -13.775 -6.052 1.00 91.19 80 ASN A N 1
ATOM 583 C CA . ASN A 1 80 ? 1.233 -13.936 -4.859 1.00 91.19 80 ASN A CA 1
ATOM 584 C C . ASN A 1 80 ? 1.648 -12.907 -3.793 1.00 91.19 80 ASN A C 1
ATOM 586 O O . ASN A 1 80 ? 2.795 -12.463 -3.798 1.00 91.19 80 ASN A O 1
ATOM 590 N N . PRO A 1 81 ? 0.778 -12.560 -2.834 1.00 86.62 81 PRO A N 1
ATOM 591 C CA . PRO A 1 81 ? 1.138 -11.730 -1.691 1.00 86.62 81 PRO A CA 1
ATOM 592 C C . PRO A 1 81 ? 2.446 -12.136 -1.014 1.00 86.62 81 PRO A C 1
ATOM 594 O O . PRO A 1 81 ? 2.682 -13.312 -0.740 1.00 86.62 81 PRO A O 1
ATOM 597 N N . GLY A 1 82 ? 3.295 -11.143 -0.755 1.00 83.88 82 GLY A N 1
ATOM 598 C CA . GLY A 1 82 ? 4.640 -11.313 -0.208 1.00 83.88 82 GLY A CA 1
ATOM 599 C C . GLY A 1 82 ? 5.701 -11.689 -1.246 1.00 83.88 82 GLY A C 1
ATOM 600 O O . GLY A 1 82 ? 6.888 -11.579 -0.950 1.00 83.88 82 GLY A O 1
ATOM 601 N N . GLN A 1 83 ? 5.309 -12.095 -2.459 1.00 88.94 83 GLN A N 1
ATOM 602 C CA . GLN A 1 83 ? 6.256 -12.365 -3.536 1.00 88.94 83 GLN A CA 1
ATOM 603 C C . GLN A 1 83 ? 6.737 -11.076 -4.193 1.00 88.94 83 GLN A C 1
ATOM 605 O O . GLN A 1 83 ? 6.029 -10.067 -4.268 1.00 88.94 83 GLN A O 1
ATOM 610 N N . THR A 1 84 ? 7.961 -11.141 -4.697 1.00 89.69 84 THR A N 1
ATOM 611 C CA . THR A 1 84 ? 8.689 -9.999 -5.240 1.00 89.69 84 THR A CA 1
ATOM 612 C C . THR A 1 84 ? 9.193 -10.279 -6.649 1.00 89.69 84 THR A C 1
ATOM 614 O O . THR A 1 84 ? 9.641 -11.386 -6.947 1.00 89.69 84 THR A O 1
ATOM 617 N N . LEU A 1 85 ? 9.145 -9.267 -7.511 1.00 89.88 85 LEU A N 1
ATOM 618 C CA . LEU A 1 85 ? 9.784 -9.241 -8.822 1.00 89.88 85 LEU A CA 1
ATOM 619 C C . LEU A 1 85 ? 10.829 -8.131 -8.837 1.00 89.88 85 LEU A C 1
ATOM 621 O O . LEU A 1 85 ? 10.489 -6.963 -8.651 1.00 89.88 85 LEU A O 1
ATOM 625 N N . ILE A 1 86 ? 12.079 -8.494 -9.107 1.00 86.94 86 ILE A N 1
ATOM 626 C CA . ILE A 1 86 ? 13.129 -7.534 -9.436 1.00 86.94 86 ILE A CA 1
ATOM 627 C C . ILE A 1 86 ? 13.300 -7.466 -10.952 1.00 86.94 86 ILE A C 1
ATOM 629 O O . ILE A 1 86 ? 13.418 -8.498 -11.617 1.00 86.94 86 ILE A O 1
ATOM 633 N N . LEU A 1 87 ? 13.338 -6.240 -11.474 1.00 86.00 87 LEU A N 1
ATOM 634 C CA . LEU A 1 87 ? 13.651 -5.921 -12.865 1.00 86.00 87 LEU A CA 1
ATOM 635 C C . LEU A 1 87 ? 14.868 -5.004 -12.913 1.00 86.00 87 LEU A C 1
ATOM 637 O O . LEU A 1 87 ? 14.926 -3.999 -12.208 1.00 86.00 87 LEU A O 1
ATOM 641 N N . THR A 1 88 ? 15.834 -5.341 -13.753 1.00 80.50 88 THR A N 1
ATOM 642 C CA . THR A 1 88 ? 17.103 -4.607 -13.886 1.00 80.50 88 THR A CA 1
ATOM 643 C C . THR A 1 88 ? 17.751 -4.897 -15.245 1.00 80.50 88 THR A C 1
ATOM 645 O O . THR A 1 88 ? 17.169 -5.627 -16.048 1.00 80.50 88 THR A O 1
ATOM 648 N N . GLN A 1 89 ? 18.913 -4.314 -15.535 1.00 72.75 89 GLN A N 1
ATOM 649 C CA . GLN A 1 89 ? 19.639 -4.471 -16.800 1.00 72.75 89 GLN A CA 1
ATOM 650 C C . GLN A 1 89 ? 19.814 -5.943 -17.200 1.00 72.75 89 GLN A C 1
ATOM 652 O O . GLN A 1 89 ? 20.065 -6.786 -16.348 1.00 72.75 89 GLN A O 1
ATOM 657 N N . THR A 1 90 ? 19.735 -6.245 -18.501 1.00 58.66 90 THR A N 1
ATOM 658 C CA . THR A 1 90 ? 20.015 -7.563 -19.104 1.00 58.66 90 THR A CA 1
ATOM 659 C C . THR A 1 90 ? 21.070 -7.446 -20.213 1.00 58.66 90 THR A C 1
ATOM 661 O O . THR A 1 90 ? 20.827 -7.695 -21.391 1.00 58.66 90 THR A O 1
ATOM 664 N N . GLY A 1 91 ? 22.296 -7.080 -19.846 1.00 53.41 91 GLY A N 1
ATOM 665 C CA . GLY A 1 91 ? 23.424 -7.108 -20.780 1.00 53.41 91 GLY A CA 1
ATOM 666 C C . GLY A 1 91 ? 23.633 -5.835 -21.608 1.00 53.41 91 GLY A C 1
ATOM 667 O O . GLY A 1 91 ? 23.347 -4.722 -21.165 1.00 53.41 91 GLY A O 1
ATOM 668 N N . VAL A 1 92 ? 24.252 -6.018 -22.776 1.00 55.97 92 VAL A N 1
ATOM 669 C CA . VAL A 1 92 ? 24.795 -4.966 -23.646 1.00 55.97 92 VAL A CA 1
ATOM 670 C C . VAL A 1 92 ? 23.763 -4.562 -24.700 1.00 55.97 92 VAL A C 1
ATOM 672 O O . VAL A 1 92 ? 23.327 -5.404 -25.482 1.00 55.97 92 VAL A O 1
ATOM 675 N N . MET A 1 93 ? 23.404 -3.277 -24.753 1.00 56.84 93 MET A N 1
ATOM 676 C CA . MET A 1 93 ? 22.588 -2.720 -25.838 1.00 56.84 93 MET A CA 1
ATOM 677 C C . MET A 1 93 ? 23.478 -2.121 -26.923 1.00 56.84 93 MET A C 1
ATOM 679 O O . MET A 1 93 ? 24.645 -1.840 -26.679 1.00 56.84 93 MET A O 1
ATOM 683 N N . VAL A 1 94 ? 22.938 -1.915 -28.127 1.00 58.06 94 VAL A N 1
ATOM 684 C CA . VAL A 1 94 ? 23.654 -1.213 -29.205 1.00 58.06 94 VAL A CA 1
ATOM 685 C C . VAL A 1 94 ? 22.806 -0.110 -29.832 1.00 58.06 94 VAL A C 1
ATOM 687 O O . VAL A 1 94 ? 21.581 -0.235 -29.933 1.00 58.06 94 VAL A O 1
ATOM 690 N N . ASP A 1 95 ? 23.410 1.005 -30.235 1.00 57.12 95 ASP A N 1
ATOM 691 C CA . ASP A 1 95 ? 22.717 2.049 -30.999 1.00 57.12 95 ASP A CA 1
ATOM 692 C C . ASP A 1 95 ? 22.488 1.659 -32.457 1.00 57.12 95 ASP A C 1
ATOM 694 O O . ASP A 1 95 ? 22.863 0.580 -32.911 1.00 57.12 95 ASP A O 1
ATOM 698 N N . ALA A 1 96 ? 21.811 2.543 -33.190 1.00 56.41 96 ALA A N 1
ATOM 699 C CA . ALA A 1 96 ? 21.548 2.351 -34.611 1.00 56.41 96 ALA A CA 1
ATOM 700 C C . ALA A 1 96 ? 22.837 2.289 -35.458 1.00 56.41 96 ALA A C 1
ATOM 702 O O . ALA A 1 96 ? 22.789 1.821 -36.592 1.00 56.41 96 ALA A O 1
ATOM 703 N N . ALA A 1 97 ? 23.971 2.752 -34.919 1.00 58.81 97 ALA A N 1
ATOM 704 C CA . ALA A 1 97 ? 25.292 2.674 -35.532 1.00 58.81 97 ALA A CA 1
ATOM 705 C C . ALA A 1 97 ? 26.097 1.439 -35.070 1.00 58.81 97 ALA A C 1
ATOM 707 O O . ALA A 1 97 ? 27.191 1.207 -35.579 1.00 58.81 97 ALA A O 1
ATOM 708 N N . GLY A 1 98 ? 25.550 0.622 -34.162 1.00 59.66 98 GLY A N 1
ATOM 709 C CA . GLY A 1 98 ? 26.195 -0.575 -33.624 1.00 59.66 98 GLY A CA 1
ATOM 710 C C . GLY A 1 98 ? 27.129 -0.317 -32.440 1.00 59.66 98 GLY A C 1
ATOM 711 O O . GLY A 1 98 ? 27.810 -1.249 -32.014 1.00 59.66 98 GLY A O 1
ATOM 712 N N . ASN A 1 99 ? 27.165 0.902 -31.892 1.00 60.50 99 ASN A N 1
ATOM 713 C CA . ASN A 1 99 ? 27.963 1.206 -30.705 1.00 60.50 99 ASN A CA 1
ATOM 714 C C . ASN A 1 99 ? 27.324 0.575 -29.475 1.00 60.50 99 ASN A C 1
ATOM 716 O O . ASN A 1 99 ? 26.115 0.696 -29.282 1.00 60.50 99 ASN A O 1
ATOM 720 N N . VAL A 1 100 ? 28.142 -0.054 -28.637 1.00 55.84 100 VAL A N 1
ATOM 721 C CA . VAL A 1 100 ? 27.715 -0.636 -27.365 1.00 55.84 100 VAL A CA 1
ATOM 722 C C . VAL A 1 100 ? 27.303 0.465 -26.390 1.00 55.84 100 VAL A C 1
ATOM 724 O O . VAL A 1 100 ? 28.009 1.447 -26.193 1.00 55.84 100 VAL A O 1
ATOM 727 N N . LEU A 1 101 ? 26.140 0.278 -25.783 1.00 55.19 101 LEU A N 1
ATOM 728 C CA . LEU A 1 101 ? 25.539 1.136 -24.781 1.00 55.19 101 LEU A CA 1
ATOM 729 C C . LEU A 1 101 ? 25.190 0.282 -23.565 1.00 55.19 101 LEU A C 1
ATOM 731 O O . LEU A 1 101 ? 24.734 -0.860 -23.704 1.00 55.19 101 LEU A O 1
ATOM 735 N N . GLY A 1 102 ? 25.379 0.840 -22.371 1.00 55.84 102 GLY A N 1
ATOM 736 C CA . GLY A 1 102 ? 24.892 0.221 -21.144 1.00 55.84 102 GLY A CA 1
ATOM 737 C C . GLY A 1 102 ? 23.382 0.004 -21.251 1.00 55.84 102 GLY A C 1
ATOM 738 O O . GLY A 1 102 ? 22.623 0.940 -21.488 1.00 55.84 102 GLY A O 1
ATOM 739 N N . GLY A 1 103 ? 22.935 -1.244 -21.122 1.00 61.31 103 GLY A N 1
ATOM 740 C CA . GLY A 1 103 ? 21.526 -1.641 -21.154 1.00 61.31 103 GLY A CA 1
ATOM 741 C C . GLY A 1 103 ? 20.764 -1.332 -19.871 1.00 61.31 103 GLY A C 1
ATOM 742 O O . GLY A 1 103 ? 19.979 -2.160 -19.414 1.00 61.31 103 GLY A O 1
ATOM 743 N N . ASN A 1 104 ? 21.031 -0.183 -19.255 1.00 70.56 104 ASN A N 1
ATOM 744 C CA . ASN A 1 104 ? 20.405 0.231 -18.011 1.00 70.56 104 ASN A CA 1
ATOM 745 C C . ASN A 1 104 ? 19.698 1.577 -18.170 1.00 70.56 104 ASN A C 1
ATOM 747 O O . ASN A 1 104 ? 19.992 2.376 -19.058 1.00 70.56 104 ASN A O 1
ATOM 751 N N . PHE A 1 105 ? 18.754 1.804 -17.267 1.00 75.75 105 PHE A N 1
ATOM 752 C CA . PHE A 1 105 ? 18.038 3.064 -17.131 1.00 75.75 105 PHE A CA 1
ATOM 753 C C . PHE A 1 105 ? 18.640 3.933 -16.017 1.00 75.75 105 PHE A C 1
ATOM 755 O O . PHE A 1 105 ? 17.940 4.774 -15.455 1.00 75.75 105 PHE A O 1
ATOM 762 N N . ASP A 1 106 ? 19.916 3.712 -15.681 1.00 74.50 106 ASP A N 1
ATOM 763 C CA . ASP A 1 106 ? 20.623 4.555 -14.728 1.00 74.50 106 ASP A CA 1
ATOM 764 C C . ASP A 1 106 ? 20.797 5.981 -15.294 1.00 74.50 106 ASP A C 1
ATOM 766 O O . ASP A 1 106 ? 21.201 6.181 -16.442 1.00 74.50 106 ASP A O 1
ATOM 770 N N . THR A 1 107 ? 20.484 6.979 -14.466 1.00 68.88 107 THR A N 1
ATOM 771 C CA . THR A 1 107 ? 20.663 8.403 -14.745 1.00 68.88 107 THR A CA 1
ATOM 772 C C . THR A 1 107 ? 21.998 8.995 -14.268 1.00 68.88 107 THR A C 1
ATOM 774 O O . THR A 1 107 ? 22.323 10.103 -14.707 1.00 68.88 107 THR A O 1
ATOM 777 N N . SER A 1 108 ? 22.771 8.326 -13.398 1.00 59.97 108 SER A N 1
ATOM 778 C CA . SER A 1 108 ? 24.100 8.794 -12.957 1.00 59.97 108 SER A CA 1
ATOM 779 C C . SER A 1 108 ? 25.193 8.513 -13.982 1.00 59.97 108 SER A C 1
ATOM 781 O O . SER A 1 108 ? 25.943 9.433 -14.313 1.00 59.97 108 SER A O 1
ATOM 783 N N . ASP A 1 109 ? 25.213 7.319 -14.576 1.00 55.25 109 ASP A N 1
ATOM 784 C CA . ASP A 1 109 ? 26.341 6.857 -15.393 1.00 55.25 109 ASP A CA 1
ATOM 785 C C . ASP A 1 109 ? 26.064 6.804 -16.895 1.00 55.25 109 ASP A C 1
ATOM 787 O O . ASP A 1 109 ? 26.631 6.016 -17.650 1.00 55.25 109 ASP A O 1
ATOM 791 N N . ARG A 1 110 ? 25.239 7.738 -17.375 1.00 55.94 110 ARG A N 1
ATOM 792 C CA . ARG A 1 110 ? 25.007 7.980 -18.810 1.00 55.94 110 ARG A CA 1
ATOM 793 C C . ARG A 1 110 ? 24.300 6.855 -19.575 1.00 55.94 110 ARG A C 1
ATOM 795 O O . ARG A 1 110 ? 24.136 7.042 -20.771 1.00 55.94 110 ARG A O 1
ATOM 802 N N . GLY A 1 111 ? 23.823 5.770 -18.954 1.00 52.41 111 GLY A N 1
ATOM 803 C CA . GLY A 1 111 ? 23.040 4.682 -19.585 1.00 52.41 111 GLY A CA 1
ATOM 804 C C . GLY A 1 111 ? 23.068 4.650 -21.130 1.00 52.41 111 GLY A C 1
ATOM 805 O O . GLY A 1 111 ? 24.116 4.484 -21.754 1.00 52.41 111 GLY A O 1
ATOM 806 N N . ARG A 1 112 ? 21.916 4.912 -21.766 1.00 49.75 112 ARG A N 1
ATOM 807 C CA . ARG A 1 112 ? 21.827 5.360 -23.178 1.00 49.75 112 ARG A CA 1
ATOM 808 C C . ARG A 1 112 ? 21.829 6.885 -23.349 1.00 49.75 112 ARG A C 1
ATOM 810 O O . ARG A 1 112 ? 21.775 7.399 -24.469 1.00 49.75 112 ARG A O 1
ATOM 817 N N . GLN A 1 113 ? 21.772 7.618 -22.244 1.00 52.78 113 GLN A N 1
ATOM 818 C CA . GLN A 1 113 ? 21.739 9.069 -22.243 1.00 52.78 113 GLN A CA 1
ATOM 819 C C . GLN A 1 113 ? 23.148 9.598 -22.485 1.00 52.78 113 GLN A C 1
ATOM 821 O O . GLN A 1 113 ? 23.978 9.608 -21.590 1.00 52.78 113 GLN A O 1
ATOM 826 N N . LEU A 1 114 ? 23.402 10.118 -23.687 1.00 49.66 114 LEU A N 1
ATOM 827 C CA . LEU A 1 114 ? 24.698 10.694 -24.089 1.00 49.66 114 LEU A CA 1
ATOM 828 C C . LEU A 1 114 ? 25.304 11.685 -23.060 1.00 49.66 114 LEU A C 1
ATOM 830 O O . LEU A 1 114 ? 26.508 11.932 -23.091 1.00 49.66 114 LEU A O 1
ATOM 834 N N . THR A 1 115 ? 24.488 12.217 -22.138 1.00 62.22 115 THR A N 1
ATOM 835 C CA . THR A 1 115 ? 24.894 13.025 -20.984 1.00 62.22 115 THR A CA 1
ATOM 836 C C . THR A 1 115 ? 24.152 12.577 -19.718 1.00 62.22 115 THR A C 1
ATOM 838 O O . THR A 1 115 ? 22.932 12.437 -19.745 1.00 62.22 115 THR A O 1
ATOM 841 N N . ALA A 1 116 ? 24.871 12.440 -18.600 1.00 66.31 116 ALA A N 1
ATOM 842 C CA . ALA A 1 116 ? 24.301 12.121 -17.289 1.00 66.31 116 ALA A CA 1
ATOM 843 C C . ALA A 1 116 ? 23.297 13.185 -16.814 1.00 66.31 116 ALA A C 1
ATOM 845 O O . ALA A 1 116 ? 23.406 14.377 -17.150 1.00 66.31 116 ALA A O 1
ATOM 846 N N . CYS A 1 117 ? 22.344 12.762 -15.988 1.00 70.69 117 CYS A N 1
ATOM 847 C CA . CYS A 1 117 ? 21.375 13.662 -15.386 1.00 70.69 117 CYS A CA 1
ATOM 848 C C . CYS A 1 117 ? 22.009 14.403 -14.216 1.00 70.69 117 CYS A C 1
ATOM 850 O O . CYS A 1 117 ? 22.668 13.824 -13.354 1.00 70.69 117 CYS A O 1
ATOM 852 N N . THR A 1 118 ? 21.807 15.713 -14.182 1.00 70.06 118 THR A N 1
ATOM 853 C CA . THR A 1 118 ? 22.297 16.581 -13.109 1.00 70.06 118 THR A CA 1
ATOM 854 C C . THR A 1 118 ? 21.247 17.633 -12.791 1.00 70.06 118 THR A C 1
ATOM 856 O O . THR A 1 118 ? 20.280 17.819 -13.526 1.00 70.06 118 THR A O 1
ATOM 859 N N . THR A 1 119 ? 21.455 18.409 -11.732 1.00 71.19 119 THR A N 1
ATOM 860 C CA . THR A 1 119 ? 20.621 19.590 -11.461 1.00 71.19 119 THR A CA 1
ATOM 861 C C . THR A 1 119 ? 20.615 20.600 -12.617 1.00 71.19 119 THR A C 1
ATOM 863 O O . THR A 1 119 ? 19.607 21.272 -12.818 1.00 71.19 119 THR A O 1
ATOM 866 N N . GLY A 1 120 ? 21.699 20.686 -13.401 1.00 70.25 120 GLY A N 1
ATOM 867 C CA . GLY A 1 120 ? 21.797 21.531 -14.599 1.00 70.25 120 GLY A CA 1
ATOM 868 C C . GLY A 1 120 ? 21.299 20.878 -15.896 1.00 70.25 120 GLY A C 1
ATOM 869 O O . GLY A 1 120 ? 21.099 21.579 -16.884 1.00 70.25 120 GLY A O 1
ATOM 870 N N . ASN A 1 121 ? 21.085 19.559 -15.894 1.00 68.94 121 ASN A N 1
ATOM 871 C CA . ASN A 1 121 ? 20.559 18.767 -17.009 1.00 68.94 121 ASN A CA 1
ATOM 872 C C . ASN A 1 121 ? 19.561 17.726 -16.461 1.00 68.94 121 ASN A C 1
ATOM 874 O O . ASN A 1 121 ? 19.927 16.559 -16.307 1.00 68.94 121 ASN A O 1
ATOM 878 N N . PRO A 1 122 ? 18.349 18.153 -16.065 1.00 73.12 122 PRO A N 1
ATOM 879 C CA . PRO A 1 122 ? 17.406 17.300 -15.352 1.00 73.12 122 PRO A CA 1
ATOM 880 C C . PRO A 1 122 ? 16.779 16.245 -16.263 1.00 73.12 122 PRO A C 1
ATOM 882 O O . PRO A 1 122 ? 16.386 16.562 -17.385 1.00 73.12 122 PRO A O 1
ATOM 885 N N . CYS A 1 123 ? 16.577 15.036 -15.738 1.00 74.31 123 CYS A N 1
ATOM 886 C CA . CYS A 1 123 ? 15.848 13.970 -16.423 1.00 74.31 123 CYS A CA 1
ATOM 887 C C . CYS A 1 123 ? 14.645 13.524 -15.599 1.00 74.31 123 CYS A C 1
ATOM 889 O O . CYS A 1 123 ? 14.798 13.088 -14.460 1.00 74.31 123 CYS A O 1
ATOM 891 N N . ASN A 1 124 ? 13.456 13.567 -16.193 1.00 78.25 124 ASN A N 1
ATOM 892 C CA . ASN A 1 124 ? 12.280 12.982 -15.569 1.00 78.25 124 ASN A CA 1
ATOM 893 C C . ASN A 1 124 ? 12.325 11.463 -15.732 1.00 78.25 124 ASN A C 1
ATOM 895 O O . ASN A 1 124 ? 12.730 10.956 -16.780 1.00 78.25 124 ASN A O 1
ATOM 899 N N . VAL A 1 125 ? 11.852 10.743 -14.719 1.00 82.62 125 VAL A N 1
ATOM 900 C CA . VAL A 1 125 ? 11.724 9.283 -14.760 1.00 82.62 125 VAL A CA 1
ATOM 901 C C . VAL A 1 125 ? 10.259 8.916 -14.615 1.00 82.62 125 VAL A C 1
ATOM 903 O O . VAL A 1 125 ? 9.590 9.355 -13.677 1.00 82.62 125 VAL A O 1
ATOM 906 N N . GLN A 1 126 ? 9.758 8.099 -15.538 1.00 88.06 126 GLN A N 1
ATOM 907 C CA . GLN A 1 126 ? 8.424 7.518 -15.455 1.00 88.06 126 GLN A CA 1
ATOM 908 C C . GLN A 1 126 ? 8.511 6.002 -15.498 1.00 88.06 126 GLN A C 1
ATOM 910 O O . GLN A 1 126 ? 9.197 5.442 -16.346 1.00 88.06 126 GLN A O 1
ATOM 915 N N . VAL A 1 127 ? 7.761 5.340 -14.624 1.00 91.56 127 VAL A N 1
ATOM 916 C CA . VAL A 1 127 ? 7.559 3.890 -14.686 1.00 91.56 127 VAL A CA 1
ATOM 917 C C . VAL A 1 127 ? 6.117 3.637 -15.077 1.00 91.56 127 VAL A C 1
ATOM 919 O O . VAL A 1 127 ? 5.192 4.207 -14.489 1.00 91.56 127 VAL A O 1
ATOM 922 N N . LEU A 1 128 ? 5.932 2.783 -16.075 1.00 94.31 128 LEU A N 1
ATOM 923 C CA . LEU A 1 128 ? 4.645 2.312 -16.535 1.00 94.31 128 LEU A CA 1
ATOM 924 C C . LEU A 1 128 ? 4.553 0.797 -16.381 1.00 94.31 128 LEU A C 1
ATOM 926 O O . LEU A 1 128 ? 5.467 0.072 -16.774 1.00 94.31 128 LEU A O 1
ATOM 930 N N . LEU A 1 129 ? 3.427 0.327 -15.848 1.00 96.12 129 LEU A N 1
ATOM 931 C CA . LEU A 1 129 ? 3.138 -1.091 -15.648 1.00 96.12 129 LEU A CA 1
ATOM 932 C C . LEU A 1 129 ? 1.769 -1.433 -16.245 1.00 96.12 129 LEU A C 1
ATOM 934 O O . LEU A 1 129 ? 0.822 -0.650 -16.140 1.00 96.12 129 LEU A O 1
ATOM 938 N N . ASN A 1 130 ? 1.660 -2.612 -16.855 1.00 95.69 130 ASN A N 1
ATOM 939 C CA . ASN A 1 130 ? 0.380 -3.239 -17.172 1.00 95.69 130 ASN A CA 1
ATOM 940 C C . ASN A 1 130 ? 0.126 -4.368 -16.174 1.00 95.69 130 ASN A C 1
ATOM 942 O O . ASN A 1 130 ? 0.730 -5.444 -16.258 1.00 95.69 130 ASN A O 1
ATOM 946 N N . ILE A 1 131 ? -0.765 -4.103 -15.225 1.00 92.88 131 ILE A N 1
ATOM 947 C CA . ILE A 1 131 ? -1.109 -5.026 -14.148 1.00 92.88 131 ILE A CA 1
ATOM 948 C C . ILE A 1 131 ? -2.465 -5.657 -14.455 1.00 92.88 131 ILE A C 1
ATOM 950 O O . ILE A 1 131 ? -3.428 -4.960 -14.770 1.00 92.88 131 ILE A O 1
ATOM 954 N N . ASN A 1 132 ? -2.540 -6.985 -14.359 1.00 91.31 132 ASN A N 1
ATOM 955 C CA . ASN A 1 132 ? -3.751 -7.783 -14.569 1.00 91.31 132 ASN A CA 1
ATOM 956 C C . ASN A 1 132 ? -4.433 -7.541 -15.931 1.00 91.31 132 ASN A C 1
ATOM 958 O O . ASN A 1 132 ? -5.645 -7.700 -16.055 1.00 91.31 132 ASN A O 1
ATOM 962 N N . GLY A 1 133 ? -3.665 -7.145 -16.953 1.00 88.38 133 GLY A N 1
ATOM 963 C CA . GLY A 1 133 ? -4.186 -6.867 -18.293 1.00 88.38 133 GLY A CA 1
ATOM 964 C C . GLY A 1 133 ? -5.004 -5.574 -18.404 1.00 88.38 133 GLY A C 1
ATOM 965 O O . GLY A 1 133 ? -5.725 -5.406 -19.384 1.00 88.38 133 GLY A O 1
ATOM 966 N N . GLY A 1 134 ? -4.906 -4.659 -17.431 1.00 88.25 134 GLY A N 1
ATOM 967 C CA . GLY A 1 134 ? -5.612 -3.369 -17.439 1.00 88.25 134 GLY A CA 1
ATOM 968 C C . GLY A 1 134 ? -5.097 -2.350 -18.466 1.00 88.25 134 GLY A C 1
ATOM 969 O O . GLY A 1 134 ? -5.704 -1.295 -18.636 1.00 88.25 134 GLY A O 1
ATOM 970 N N . GLY A 1 135 ? -3.999 -2.659 -19.156 1.00 91.75 135 GLY A N 1
ATOM 971 C CA . GLY A 1 135 ? -3.295 -1.751 -20.056 1.00 91.75 135 GLY A CA 1
ATOM 972 C C . GLY A 1 135 ? -2.118 -1.058 -19.370 1.00 91.75 135 GLY A C 1
ATOM 973 O O . GLY A 1 135 ? -2.048 -0.957 -18.145 1.00 91.75 135 GLY A O 1
ATOM 974 N N . LEU A 1 136 ? -1.156 -0.603 -20.173 1.00 93.25 136 LEU A N 1
ATOM 975 C CA . LEU A 1 136 ? 0.050 0.064 -19.689 1.00 93.25 136 LEU A CA 1
ATOM 976 C C . LEU A 1 136 ? -0.298 1.456 -19.135 1.00 93.25 136 LEU A C 1
ATOM 978 O O . LEU A 1 136 ? -0.757 2.325 -19.875 1.00 93.25 136 LEU A O 1
ATOM 982 N N . THR A 1 137 ? -0.070 1.676 -17.839 1.00 94.06 137 THR A N 1
ATOM 983 C CA . THR A 1 137 ? -0.373 2.945 -17.152 1.00 94.06 137 THR A CA 1
ATOM 984 C C . THR A 1 137 ? 0.846 3.464 -16.399 1.00 94.06 137 THR A C 1
ATOM 986 O O . THR A 1 137 ? 1.644 2.672 -15.905 1.00 94.06 137 THR A O 1
ATOM 989 N N . SER A 1 138 ? 1.012 4.788 -16.311 1.00 93.00 138 SER A N 1
ATOM 990 C CA . SER A 1 138 ? 2.083 5.393 -15.507 1.00 93.00 138 SER A CA 1
ATOM 991 C C . SER A 1 138 ? 1.763 5.248 -14.021 1.00 93.00 138 SER A C 1
ATOM 993 O O . SER A 1 138 ? 0.769 5.788 -13.541 1.00 93.00 138 SER A O 1
ATOM 995 N N . VAL A 1 139 ? 2.610 4.504 -13.311 1.00 92.88 139 VAL A N 1
ATOM 996 C CA . VAL A 1 139 ? 2.480 4.235 -11.869 1.00 92.88 139 VAL A CA 1
ATOM 997 C C . VAL A 1 139 ? 3.411 5.108 -11.034 1.00 92.88 139 VAL A C 1
ATOM 999 O O . VAL A 1 139 ? 3.175 5.305 -9.848 1.00 92.88 139 VAL A O 1
ATOM 1002 N N . TYR A 1 140 ? 4.459 5.645 -11.655 1.00 90.81 140 TYR A N 1
ATOM 1003 C CA . TYR A 1 140 ? 5.400 6.573 -11.048 1.00 90.81 140 TYR A CA 1
ATOM 1004 C C . TYR A 1 140 ? 5.820 7.616 -12.080 1.00 90.81 140 TYR A C 1
ATOM 1006 O O . TYR A 1 140 ? 6.044 7.287 -13.247 1.00 90.81 140 TYR A O 1
ATOM 1014 N N . ASN A 1 141 ? 5.933 8.865 -11.636 1.00 88.12 141 ASN A N 1
ATOM 1015 C CA . ASN A 1 141 ? 6.399 9.986 -12.436 1.00 88.12 141 ASN A CA 1
ATOM 1016 C C . ASN A 1 141 ? 7.133 10.965 -11.519 1.00 88.12 141 ASN A C 1
ATOM 1018 O O . ASN A 1 141 ? 6.524 11.568 -10.635 1.00 88.12 141 ASN A O 1
ATOM 1022 N N . SER A 1 142 ? 8.434 11.115 -11.729 1.00 81.12 142 SER A N 1
ATOM 1023 C CA . SER A 1 142 ? 9.264 12.062 -11.000 1.00 81.12 142 SER A CA 1
ATOM 1024 C C . SER A 1 142 ? 9.811 13.112 -11.943 1.00 81.12 142 SER A C 1
ATOM 1026 O O . SER A 1 142 ? 10.481 12.793 -12.923 1.00 81.12 142 SER A O 1
ATOM 1028 N N . ALA A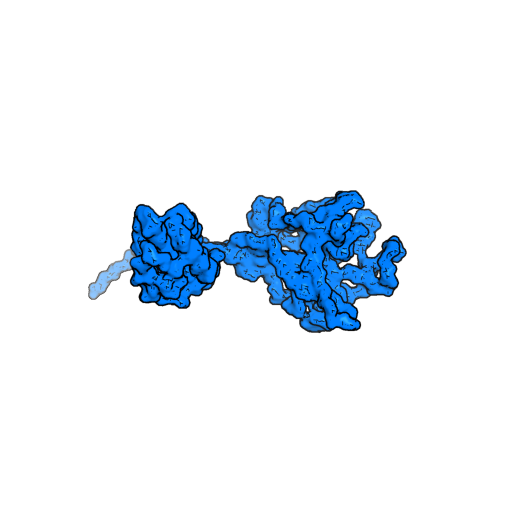 1 143 ? 9.547 14.370 -11.598 1.00 67.81 143 ALA A N 1
ATOM 1029 C CA . ALA A 1 143 ? 10.168 15.534 -12.218 1.00 67.81 143 ALA A CA 1
ATOM 1030 C C . ALA A 1 143 ? 11.470 15.950 -11.506 1.00 67.81 143 ALA A C 1
ATOM 1032 O O . ALA A 1 143 ? 11.975 17.051 -11.727 1.00 67.81 143 ALA A O 1
ATOM 1033 N N . ALA A 1 144 ? 11.978 15.123 -10.582 1.00 66.75 144 ALA A N 1
ATOM 1034 C CA . ALA A 1 144 ? 13.219 15.424 -9.889 1.00 66.75 144 ALA A CA 1
ATOM 1035 C C . ALA A 1 144 ? 14.393 15.389 -10.884 1.00 66.75 144 ALA A C 1
ATOM 1037 O O . ALA A 1 144 ? 14.459 14.475 -11.701 1.00 66.75 144 ALA A O 1
ATOM 1038 N N . PRO A 1 145 ? 15.350 16.330 -10.787 1.00 62.44 145 PRO A N 1
ATOM 1039 C CA . PRO A 1 145 ? 16.452 16.454 -11.743 1.00 62.44 145 PRO A CA 1
ATOM 1040 C C . PRO A 1 145 ? 17.346 15.207 -11.832 1.00 62.44 145 PRO A C 1
ATOM 1042 O O . PRO A 1 145 ? 17.982 14.981 -12.857 1.00 62.44 145 PRO A O 1
ATOM 1045 N N . VAL A 1 146 ? 17.387 14.421 -10.756 1.00 65.94 146 VAL A N 1
ATOM 1046 C CA . VAL A 1 146 ? 18.223 13.230 -10.572 1.00 65.94 146 VAL A CA 1
ATOM 1047 C C . VAL A 1 146 ? 17.430 12.143 -9.835 1.00 65.94 146 VAL A C 1
ATOM 1049 O O . VAL A 1 146 ? 17.810 11.681 -8.764 1.00 65.94 146 VAL A O 1
ATOM 1052 N N . ALA A 1 147 ? 16.238 11.817 -10.349 1.00 66.75 147 ALA A N 1
ATOM 1053 C CA . ALA A 1 147 ? 15.253 10.987 -9.647 1.00 66.75 147 ALA A CA 1
ATOM 1054 C C . ALA A 1 147 ? 15.794 9.630 -9.165 1.00 66.75 147 ALA A C 1
ATOM 1056 O O . ALA A 1 147 ? 15.356 9.154 -8.118 1.00 66.75 147 ALA A O 1
ATOM 1057 N N . LEU A 1 148 ? 16.732 9.038 -9.907 1.00 70.00 148 LEU A N 1
ATOM 1058 C CA . LEU A 1 148 ? 17.364 7.775 -9.553 1.00 70.00 148 LEU A CA 1
ATOM 1059 C C . LEU A 1 148 ? 18.647 7.990 -8.725 1.00 70.00 148 LEU A C 1
ATOM 1061 O O . LEU A 1 148 ? 18.808 7.281 -7.741 1.00 70.00 148 LEU A O 1
ATOM 1065 N N . ASN A 1 149 ? 19.458 9.034 -8.953 1.00 68.38 149 ASN A N 1
ATOM 1066 C CA . ASN A 1 149 ? 20.723 9.229 -8.213 1.00 68.38 149 ASN A CA 1
ATOM 1067 C C . ASN A 1 149 ? 20.569 9.287 -6.677 1.00 68.38 149 ASN A C 1
ATOM 1069 O O . ASN A 1 149 ? 21.532 9.060 -5.957 1.00 68.38 149 ASN A O 1
ATOM 1073 N N . ASN A 1 150 ? 19.378 9.584 -6.145 1.00 67.50 150 ASN A N 1
ATOM 1074 C CA . ASN A 1 150 ? 19.118 9.517 -4.699 1.00 67.50 150 ASN A CA 1
ATOM 1075 C C . ASN A 1 150 ? 19.284 8.106 -4.103 1.00 67.50 150 ASN A C 1
ATOM 1077 O O . ASN A 1 150 ? 19.333 7.965 -2.881 1.00 67.50 150 ASN A O 1
ATOM 1081 N N . PHE A 1 151 ? 19.320 7.079 -4.949 1.00 70.75 151 PHE A N 1
ATOM 1082 C CA . PHE A 1 151 ? 19.498 5.679 -4.582 1.00 70.75 151 PHE A CA 1
ATOM 1083 C C . PHE A 1 151 ? 20.899 5.151 -4.922 1.00 70.75 151 PHE A C 1
ATOM 1085 O O . PHE A 1 151 ? 21.139 3.975 -4.692 1.00 70.75 151 PHE A O 1
ATOM 1092 N N . ASN A 1 152 ? 21.798 6.016 -5.407 1.00 64.94 152 ASN A N 1
ATOM 1093 C CA . ASN A 1 152 ? 23.209 5.730 -5.658 1.00 64.94 152 ASN A CA 1
ATOM 1094 C C . ASN A 1 152 ? 24.057 6.497 -4.623 1.00 64.94 152 ASN A C 1
ATOM 1096 O O . ASN A 1 152 ? 24.440 7.651 -4.838 1.00 64.94 152 ASN A O 1
ATOM 1100 N N . ILE A 1 153 ? 24.231 5.917 -3.425 1.00 62.38 153 ILE A N 1
ATOM 1101 C CA . ILE A 1 153 ? 25.000 6.535 -2.328 1.00 62.38 153 ILE A CA 1
ATOM 1102 C C . ILE A 1 153 ? 26.243 5.712 -2.002 1.00 62.38 153 ILE A C 1
ATOM 1104 O O . ILE A 1 153 ? 26.165 4.598 -1.470 1.00 62.38 153 ILE A O 1
ATOM 1108 N N . GLU A 1 154 ? 27.376 6.378 -2.178 1.00 59.81 154 GLU A N 1
ATOM 1109 C CA . GLU A 1 154 ? 28.717 5.914 -1.849 1.00 59.81 154 GLU A CA 1
ATOM 1110 C C . GLU A 1 154 ? 29.037 6.076 -0.350 1.00 59.81 154 GLU A C 1
ATOM 1112 O O . GLU A 1 154 ? 28.813 7.151 0.227 1.00 59.81 154 GLU A O 1
ATOM 1117 N N . PRO A 1 155 ? 29.604 5.060 0.325 1.00 55.16 155 PRO A N 1
ATOM 1118 C CA . PRO A 1 155 ? 30.021 5.182 1.713 1.00 55.16 155 PRO A CA 1
ATOM 1119 C C . PRO A 1 155 ? 31.190 6.165 1.842 1.00 55.16 155 PRO A C 1
ATOM 1121 O O . PRO A 1 155 ? 32.298 5.931 1.366 1.00 55.16 155 PRO A O 1
ATOM 1124 N N . THR A 1 156 ? 30.985 7.250 2.589 1.00 49.41 156 THR A N 1
ATOM 1125 C CA . THR A 1 156 ? 31.943 8.361 2.749 1.00 49.41 156 THR A CA 1
ATOM 1126 C C . THR A 1 156 ? 33.215 8.027 3.556 1.00 49.41 156 THR A C 1
ATOM 1128 O O . THR A 1 156 ? 33.857 8.939 4.078 1.00 49.41 156 THR A O 1
ATOM 1131 N N . ALA A 1 157 ? 33.568 6.752 3.758 1.00 48.03 157 ALA A N 1
ATOM 1132 C CA . ALA A 1 157 ? 34.525 6.347 4.794 1.00 48.03 157 ALA A CA 1
ATOM 1133 C C . ALA A 1 157 ? 35.443 5.155 4.456 1.00 48.03 157 ALA A C 1
ATOM 1135 O O . ALA A 1 157 ? 35.897 4.480 5.380 1.00 48.03 157 ALA A O 1
ATOM 1136 N N . SER A 1 158 ? 35.774 4.897 3.187 1.00 41.75 158 SER A N 1
ATOM 1137 C CA . SER A 1 158 ? 36.788 3.885 2.859 1.00 41.75 158 SER A CA 1
ATOM 1138 C C . SER A 1 158 ? 37.935 4.455 2.017 1.00 41.75 158 SER A C 1
ATOM 1140 O O . SER A 1 158 ? 37.679 5.079 0.994 1.00 41.75 158 SER A O 1
ATOM 1142 N N . PRO A 1 159 ? 39.211 4.234 2.395 1.00 44.16 159 PRO A N 1
ATOM 1143 C CA . PRO A 1 159 ? 40.357 4.450 1.509 1.00 44.16 159 PRO A CA 1
ATOM 1144 C C . PRO A 1 159 ? 40.506 3.324 0.463 1.00 44.16 159 PRO A C 1
ATOM 1146 O O . PRO A 1 159 ? 41.501 3.289 -0.258 1.00 44.16 159 PRO A O 1
ATOM 1149 N N . SER A 1 160 ? 39.561 2.378 0.419 1.00 44.66 160 SER A N 1
ATOM 1150 C CA . SER A 1 160 ? 39.492 1.287 -0.553 1.00 44.66 160 SER A CA 1
ATOM 1151 C C . SER A 1 160 ? 38.613 1.701 -1.740 1.00 44.66 160 SER A C 1
ATOM 1153 O O . SER A 1 160 ? 37.561 2.291 -1.497 1.00 44.66 160 SER A O 1
ATOM 1155 N N . PRO A 1 161 ? 38.978 1.366 -2.992 1.00 47.31 161 PRO A N 1
ATOM 1156 C CA . PRO A 1 161 ? 38.196 1.656 -4.204 1.00 47.31 161 PRO A CA 1
ATOM 1157 C C . PRO A 1 161 ? 36.931 0.784 -4.324 1.00 47.31 161 PRO A C 1
ATOM 1159 O O . PRO A 1 161 ? 36.546 0.380 -5.408 1.00 47.31 161 PRO A O 1
ATOM 1162 N N . SER A 1 162 ? 36.327 0.406 -3.203 1.00 49.53 162 SER A N 1
ATOM 1163 C CA . SER A 1 162 ? 35.170 -0.483 -3.132 1.00 49.53 162 SER A CA 1
ATOM 1164 C C . SER A 1 162 ? 33.921 0.384 -2.970 1.00 49.53 162 SER A C 1
ATOM 1166 O O . SER A 1 162 ? 33.508 0.663 -1.840 1.00 49.53 162 SER A O 1
ATOM 1168 N N . HIS A 1 163 ? 33.402 0.837 -4.112 1.00 50.69 163 HIS A N 1
ATOM 1169 C CA . HIS A 1 163 ? 32.268 1.746 -4.328 1.00 50.69 163 HIS A CA 1
ATOM 1170 C C . HIS A 1 163 ? 30.899 1.068 -4.126 1.00 50.69 163 HIS A C 1
ATOM 1172 O O . HIS A 1 163 ? 29.957 1.277 -4.878 1.00 50.69 163 HIS A O 1
ATOM 1178 N N . ASN A 1 164 ? 30.792 0.208 -3.107 1.00 52.66 164 ASN A N 1
ATOM 1179 C CA . ASN A 1 164 ? 29.552 -0.524 -2.865 1.00 52.66 164 ASN A CA 1
ATOM 1180 C C . ASN A 1 164 ? 28.438 0.442 -2.481 1.00 52.66 164 ASN A C 1
ATOM 1182 O O . ASN A 1 164 ? 28.527 1.114 -1.447 1.00 52.66 164 ASN A O 1
ATOM 1186 N N . GLU A 1 165 ? 27.347 0.422 -3.233 1.00 57.69 165 GLU A N 1
ATOM 1187 C CA . GLU A 1 165 ? 26.177 1.211 -2.893 1.00 57.69 165 GLU A CA 1
ATOM 1188 C C . GLU A 1 165 ? 25.604 0.817 -1.531 1.00 57.69 165 GLU A C 1
ATOM 1190 O O . GLU A 1 165 ? 25.224 -0.326 -1.253 1.00 57.69 165 GLU A O 1
ATOM 1195 N N . THR A 1 166 ? 25.523 1.810 -0.650 1.00 56.94 166 THR A N 1
ATOM 1196 C CA . THR A 1 166 ? 24.974 1.640 0.704 1.00 56.94 166 THR A CA 1
ATOM 1197 C C . THR A 1 166 ? 23.498 1.998 0.800 1.00 56.94 166 THR A C 1
ATOM 1199 O O . THR A 1 166 ? 22.864 1.752 1.832 1.00 56.94 166 THR A O 1
ATOM 1202 N N . ALA A 1 167 ? 22.934 2.571 -0.262 1.00 65.69 167 ALA A N 1
ATOM 1203 C CA . ALA A 1 167 ? 21.519 2.875 -0.339 1.00 65.69 167 ALA A CA 1
ATOM 1204 C C . ALA A 1 167 ? 20.702 1.586 -0.530 1.00 65.69 167 ALA A C 1
ATOM 1206 O O . ALA A 1 167 ? 20.944 0.786 -1.429 1.00 65.69 167 ALA A O 1
ATOM 1207 N N . GLY A 1 168 ? 19.708 1.380 0.336 1.00 70.75 168 GLY A N 1
ATOM 1208 C CA . GLY A 1 168 ? 18.704 0.336 0.136 1.00 70.75 168 GLY A CA 1
ATOM 1209 C C . GLY A 1 168 ? 17.619 0.768 -0.855 1.00 70.75 168 GLY A C 1
ATOM 1210 O O . GLY A 1 168 ? 17.571 1.915 -1.297 1.00 70.75 168 GLY A O 1
ATOM 1211 N N . TRP A 1 169 ? 16.683 -0.140 -1.142 1.00 78.62 169 TRP A N 1
ATOM 1212 C CA . TRP A 1 169 ? 15.492 0.167 -1.938 1.00 78.62 169 TRP A CA 1
ATOM 1213 C C . TRP A 1 169 ? 14.707 1.361 -1.383 1.00 78.62 169 TRP A C 1
ATOM 1215 O O . TRP A 1 169 ? 14.238 1.345 -0.242 1.00 78.62 169 TRP A O 1
ATOM 1225 N N . GLY A 1 170 ? 14.460 2.358 -2.227 1.00 82.12 170 GLY A N 1
ATOM 1226 C CA . GLY A 1 170 ? 13.509 3.423 -1.945 1.00 82.12 170 GLY A CA 1
ATOM 1227 C C . GLY A 1 170 ? 12.119 3.050 -2.433 1.00 82.12 170 GLY A C 1
ATOM 1228 O O . GLY A 1 170 ? 11.892 2.960 -3.636 1.00 82.12 170 GLY A O 1
ATOM 1229 N N . THR A 1 171 ? 11.160 2.864 -1.523 1.00 88.75 171 THR A N 1
ATOM 1230 C CA . THR A 1 171 ? 9.754 2.677 -1.921 1.00 88.75 171 THR A CA 1
ATOM 1231 C C . THR A 1 171 ? 9.190 3.993 -2.452 1.00 88.75 171 THR A C 1
ATOM 1233 O O . THR A 1 171 ? 9.120 4.978 -1.721 1.00 88.75 171 THR A O 1
ATOM 1236 N N . VAL A 1 172 ? 8.777 4.001 -3.719 1.00 89.12 172 VAL A N 1
ATOM 1237 C CA . VAL A 1 172 ? 8.266 5.187 -4.424 1.00 89.12 172 VAL A CA 1
ATOM 1238 C C . VAL A 1 172 ? 6.769 5.126 -4.725 1.00 89.12 172 VAL A C 1
ATOM 1240 O O . VAL A 1 172 ? 6.155 6.163 -4.963 1.00 89.12 172 VAL A O 1
ATOM 1243 N N . VAL A 1 173 ? 6.165 3.934 -4.697 1.00 92.25 173 VAL A N 1
ATOM 1244 C CA . VAL A 1 173 ? 4.712 3.744 -4.824 1.00 92.25 173 VAL A CA 1
ATOM 1245 C C . VAL A 1 173 ? 4.248 2.715 -3.804 1.00 92.25 173 VAL A C 1
ATOM 1247 O O . VAL A 1 173 ? 4.853 1.652 -3.674 1.00 92.25 173 VAL A O 1
ATOM 1250 N N . THR A 1 174 ? 3.120 3.001 -3.158 1.00 90.62 174 THR A N 1
ATOM 1251 C CA . THR A 1 174 ? 2.369 2.048 -2.337 1.00 90.62 174 THR A CA 1
ATOM 1252 C C . THR A 1 174 ? 0.915 2.072 -2.785 1.00 90.62 174 THR A C 1
ATOM 1254 O O . THR A 1 174 ? 0.280 3.125 -2.781 1.00 90.62 174 THR A O 1
ATOM 1257 N N . THR A 1 175 ? 0.389 0.917 -3.180 1.00 88.06 175 THR A N 1
ATOM 1258 C CA . THR A 1 175 ? -1.028 0.724 -3.517 1.00 88.06 175 THR A CA 1
ATOM 1259 C C . THR A 1 175 ? -1.668 -0.266 -2.542 1.00 88.06 175 THR A C 1
ATOM 1261 O O . THR A 1 175 ? -1.021 -0.730 -1.608 1.00 88.06 175 THR A O 1
ATOM 1264 N N . SER A 1 176 ? -2.932 -0.631 -2.763 1.00 80.38 176 SER A N 1
ATOM 1265 C CA . SER A 1 176 ? -3.594 -1.704 -2.010 1.00 80.38 176 SER A CA 1
ATOM 1266 C C . SER A 1 176 ? -3.158 -3.119 -2.413 1.00 80.38 176 SER A C 1
ATOM 1268 O O . SER A 1 176 ? -3.514 -4.067 -1.724 1.00 80.38 176 SER A O 1
ATOM 1270 N N . THR A 1 177 ? -2.434 -3.285 -3.528 1.00 86.12 177 THR A N 1
ATOM 1271 C CA . THR A 1 177 ? -2.099 -4.612 -4.091 1.00 86.12 177 THR A CA 1
ATOM 1272 C C . THR A 1 177 ? -0.613 -4.814 -4.369 1.00 86.12 177 THR A C 1
ATOM 1274 O O . THR A 1 177 ? -0.181 -5.949 -4.545 1.00 86.12 177 THR A O 1
ATOM 1277 N N . TYR A 1 178 ? 0.190 -3.747 -4.388 1.00 92.00 178 TYR A N 1
ATOM 1278 C CA . TYR A 1 178 ? 1.641 -3.829 -4.547 1.00 92.00 178 TYR A CA 1
ATOM 1279 C C . TYR A 1 178 ? 2.369 -2.563 -4.076 1.00 92.00 178 TYR A C 1
ATOM 1281 O O . TYR A 1 178 ? 1.774 -1.480 -4.016 1.00 92.00 178 TYR A O 1
ATOM 1289 N N . THR A 1 179 ? 3.671 -2.687 -3.822 1.00 92.94 179 THR A N 1
ATOM 1290 C CA . THR A 1 179 ? 4.611 -1.558 -3.761 1.00 92.94 179 THR A CA 1
ATOM 1291 C C . THR A 1 179 ? 5.563 -1.570 -4.954 1.00 92.94 179 THR A C 1
ATOM 1293 O O . THR A 1 179 ? 5.855 -2.628 -5.515 1.00 92.94 179 THR A O 1
ATOM 1296 N N . LEU A 1 180 ? 6.046 -0.386 -5.339 1.00 93.81 180 LEU A N 1
ATOM 1297 C CA . LEU A 1 180 ? 7.167 -0.210 -6.262 1.00 93.81 180 LEU A CA 1
ATOM 1298 C C . LEU A 1 180 ? 8.315 0.454 -5.506 1.00 93.81 180 LEU A C 1
ATOM 1300 O O . LEU A 1 180 ? 8.162 1.561 -4.984 1.00 93.81 180 LEU A O 1
ATOM 1304 N N . GLY A 1 181 ? 9.456 -0.218 -5.475 1.00 90.00 181 GLY A N 1
ATOM 1305 C CA . GLY A 1 181 ? 10.738 0.317 -5.056 1.00 90.00 181 GLY A CA 1
ATOM 1306 C C . GLY A 1 181 ? 11.636 0.608 -6.251 1.00 90.00 181 GLY A C 1
ATOM 1307 O O . GLY A 1 181 ? 11.594 -0.111 -7.250 1.00 90.00 181 GLY A O 1
ATOM 1308 N N . LEU A 1 182 ? 12.455 1.647 -6.126 1.00 85.94 182 LEU A N 1
ATOM 1309 C CA . LEU A 1 182 ? 13.577 1.934 -7.015 1.00 85.94 182 LEU A CA 1
ATOM 1310 C C . LEU A 1 182 ? 14.878 1.760 -6.238 1.00 85.94 182 LEU A C 1
ATOM 1312 O O . LEU A 1 182 ? 14.921 1.954 -5.021 1.00 85.94 182 LEU A O 1
ATOM 1316 N N . GLY A 1 183 ? 15.921 1.364 -6.944 1.00 80.06 183 GLY A N 1
ATOM 1317 C CA . GLY A 1 183 ? 17.247 1.189 -6.383 1.00 80.06 183 GLY A CA 1
ATOM 1318 C C . GLY A 1 183 ? 18.272 1.028 -7.489 1.00 80.06 183 GLY A C 1
ATOM 1319 O O . GLY A 1 183 ? 17.943 1.180 -8.668 1.00 80.06 183 GLY A O 1
ATOM 1320 N N . TYR A 1 184 ? 19.496 0.728 -7.091 1.00 74.81 184 TYR A N 1
ATOM 1321 C CA . TYR A 1 184 ? 20.627 0.587 -7.983 1.00 74.81 184 TYR A CA 1
ATOM 1322 C C . TYR A 1 184 ? 21.383 -0.711 -7.719 1.00 74.81 184 TYR A C 1
ATOM 1324 O O . TYR A 1 184 ? 21.300 -1.292 -6.644 1.00 74.81 184 TYR A O 1
ATOM 1332 N N . ALA A 1 185 ? 22.050 -1.218 -8.742 1.00 65.81 185 ALA A N 1
ATOM 1333 C CA . ALA A 1 185 ? 22.865 -2.408 -8.655 1.00 65.81 185 ALA A CA 1
ATOM 1334 C C . ALA A 1 185 ? 24.292 -2.079 -9.085 1.00 65.81 185 ALA A C 1
ATOM 1336 O O . ALA A 1 185 ? 24.552 -1.939 -10.284 1.00 65.81 185 ALA A O 1
ATOM 1337 N N . ASP A 1 186 ? 25.188 -2.019 -8.104 1.00 60.28 186 ASP A N 1
ATOM 1338 C CA . ASP A 1 186 ? 26.632 -2.007 -8.317 1.00 60.28 186 ASP A CA 1
ATOM 1339 C C . ASP A 1 186 ? 27.078 -3.399 -8.771 1.00 60.28 186 ASP A C 1
ATOM 1341 O O . ASP A 1 186 ? 26.976 -4.400 -8.051 1.00 60.28 186 ASP A O 1
ATOM 1345 N N . ASN A 1 187 ? 27.550 -3.479 -10.010 1.00 52.69 187 ASN A N 1
ATOM 1346 C CA . ASN A 1 187 ? 28.063 -4.724 -10.570 1.00 52.69 187 ASN A CA 1
ATOM 1347 C C . ASN A 1 187 ? 29.573 -4.682 -10.860 1.00 52.69 187 ASN A C 1
ATOM 1349 O O . ASN A 1 187 ? 30.126 -5.687 -11.316 1.00 52.69 187 ASN A O 1
ATOM 1353 N N . GLU A 1 188 ? 30.254 -3.578 -10.533 1.00 50.81 188 GLU A N 1
ATOM 1354 C CA . GLU A 1 188 ? 31.701 -3.427 -10.705 1.00 50.81 188 GLU A CA 1
ATOM 1355 C C . GLU A 1 188 ? 32.470 -3.863 -9.441 1.00 50.81 188 GLU A C 1
ATOM 1357 O O . GLU A 1 188 ? 33.473 -4.583 -9.544 1.00 50.81 188 GLU A O 1
ATOM 1362 N N . HIS A 1 189 ? 31.973 -3.551 -8.237 1.00 51.69 189 HIS A N 1
ATOM 1363 C CA . HIS A 1 189 ? 32.716 -3.736 -6.979 1.00 51.69 189 HIS A CA 1
ATOM 1364 C C . HIS A 1 189 ? 32.278 -4.989 -6.212 1.00 51.69 189 HIS A C 1
ATOM 1366 O O . HIS A 1 189 ? 31.835 -4.977 -5.070 1.00 51.69 189 HIS A O 1
ATOM 1372 N N . THR A 1 190 ? 32.448 -6.145 -6.852 1.00 48.53 190 THR A N 1
ATOM 1373 C CA . THR A 1 190 ? 32.029 -7.457 -6.311 1.00 48.53 190 THR A CA 1
ATOM 1374 C C . THR A 1 190 ? 32.822 -7.955 -5.085 1.00 48.53 190 THR A C 1
ATOM 1376 O O . THR A 1 190 ? 32.537 -9.027 -4.545 1.00 48.53 190 THR A O 1
ATOM 1379 N N . ASP A 1 191 ? 33.838 -7.218 -4.629 1.00 49.22 191 ASP A N 1
ATOM 1380 C CA . ASP A 1 191 ? 34.798 -7.650 -3.610 1.00 49.22 191 ASP A CA 1
ATOM 1381 C C . ASP A 1 191 ? 34.247 -7.638 -2.172 1.00 49.22 191 ASP A C 1
ATOM 1383 O O . ASP A 1 191 ? 34.828 -8.300 -1.306 1.00 49.22 191 ASP A O 1
ATOM 1387 N N . GLN A 1 192 ? 33.103 -6.984 -1.922 1.00 49.31 192 GLN A N 1
ATOM 1388 C CA . GLN A 1 192 ? 32.408 -7.028 -0.623 1.00 49.31 192 GLN A CA 1
ATOM 1389 C C . GLN A 1 192 ? 30.977 -7.590 -0.654 1.00 49.31 192 GLN A C 1
ATOM 1391 O O . GLN A 1 192 ? 30.311 -7.596 0.385 1.00 49.31 192 GLN A O 1
ATOM 1396 N N . CYS A 1 193 ? 30.507 -8.148 -1.777 1.00 49.84 193 CYS A N 1
ATOM 1397 C CA . CYS A 1 193 ? 29.256 -8.913 -1.770 1.00 49.84 193 CYS A CA 1
ATOM 1398 C C . CYS A 1 193 ? 29.423 -10.175 -0.885 1.00 49.84 193 CYS A C 1
ATOM 1400 O O . CYS A 1 193 ? 30.496 -10.793 -0.899 1.00 49.84 193 CYS A O 1
ATOM 1402 N N . PRO A 1 194 ? 28.405 -10.632 -0.127 1.00 42.97 194 PRO A N 1
ATOM 1403 C CA . PRO A 1 194 ? 28.496 -11.885 0.624 1.00 42.97 194 PRO A CA 1
ATOM 1404 C C . PRO A 1 194 ? 28.700 -13.069 -0.329 1.00 42.97 194 PRO A C 1
ATOM 1406 O O . PRO A 1 194 ? 27.769 -13.515 -0.994 1.00 42.97 194 PRO A O 1
ATOM 1409 N N . GLY A 1 195 ? 29.936 -13.570 -0.393 1.00 46.22 195 GLY A N 1
ATOM 1410 C CA . GLY A 1 195 ? 30.374 -14.590 -1.356 1.00 46.22 195 GLY A CA 1
ATOM 1411 C C . GLY A 1 195 ? 31.599 -14.186 -2.190 1.00 46.22 195 GLY A C 1
ATOM 1412 O O . GLY A 1 195 ? 32.219 -15.052 -2.811 1.00 46.22 195 GLY A O 1
ATOM 1413 N N . GLY A 1 196 ? 32.011 -12.914 -2.124 1.00 46.03 196 GLY A N 1
ATOM 1414 C CA . GLY A 1 196 ? 33.203 -12.376 -2.779 1.00 46.03 196 GLY A CA 1
ATOM 1415 C C . GLY A 1 196 ? 33.043 -12.164 -4.294 1.00 46.03 196 GLY A C 1
ATOM 1416 O O . GLY A 1 196 ? 31.950 -12.323 -4.838 1.00 46.03 196 GLY A O 1
ATOM 1417 N N . PRO A 1 197 ? 34.142 -11.881 -5.017 1.00 43.84 197 PRO A N 1
ATOM 1418 C CA . PRO A 1 197 ? 34.114 -11.499 -6.436 1.00 43.84 197 PRO A CA 1
ATOM 1419 C C . PRO A 1 197 ? 33.629 -12.595 -7.405 1.00 43.84 197 PRO A C 1
ATOM 1421 O O . PRO A 1 197 ? 33.482 -12.363 -8.601 1.00 43.84 197 PRO A O 1
ATOM 1424 N N . ALA A 1 198 ? 33.374 -13.806 -6.899 1.00 41.97 198 ALA A N 1
ATOM 1425 C CA . ALA A 1 198 ? 32.773 -14.909 -7.647 1.00 41.97 198 ALA A CA 1
ATOM 1426 C C . ALA A 1 198 ? 31.230 -14.938 -7.564 1.00 41.97 198 ALA A C 1
ATOM 1428 O O . ALA A 1 198 ? 30.603 -15.766 -8.226 1.00 41.97 198 ALA A O 1
ATOM 1429 N N . THR A 1 199 ? 30.611 -14.063 -6.761 1.00 44.16 199 THR A N 1
ATOM 1430 C CA . THR A 1 199 ? 29.153 -13.956 -6.601 1.00 44.16 199 THR A CA 1
ATOM 1431 C C . THR A 1 199 ? 28.664 -12.575 -7.065 1.00 44.16 199 THR A C 1
ATOM 1433 O O . THR A 1 199 ? 28.945 -11.589 -6.389 1.00 44.16 199 THR A O 1
ATOM 1436 N N . PRO A 1 200 ? 27.933 -12.471 -8.193 1.00 45.34 200 PRO A N 1
ATOM 1437 C CA . PRO A 1 200 ? 27.611 -11.200 -8.861 1.00 45.34 200 PRO A CA 1
ATOM 1438 C C . PRO A 1 200 ? 26.412 -10.469 -8.222 1.00 45.34 200 PRO A C 1
ATOM 1440 O O . PRO A 1 200 ? 25.449 -10.127 -8.902 1.00 45.34 200 PRO A O 1
ATOM 1443 N N . ALA A 1 201 ? 26.404 -10.325 -6.897 1.00 46.44 201 ALA A N 1
ATOM 1444 C CA . ALA A 1 201 ? 25.165 -10.194 -6.130 1.00 46.44 201 ALA A CA 1
ATOM 1445 C C . ALA A 1 201 ? 25.100 -8.948 -5.217 1.00 46.44 201 ALA A C 1
ATOM 1447 O O . ALA A 1 201 ? 24.593 -9.008 -4.098 1.00 46.44 201 ALA A O 1
ATOM 1448 N N . CYS A 1 202 ? 25.602 -7.808 -5.693 1.00 50.59 202 CYS A N 1
ATOM 1449 C CA . CYS A 1 202 ? 25.394 -6.510 -5.050 1.00 50.59 202 CYS A CA 1
ATOM 1450 C C . CYS A 1 202 ? 24.240 -5.764 -5.750 1.00 50.59 202 CYS A C 1
ATOM 1452 O O . CYS A 1 202 ? 24.417 -4.880 -6.573 1.00 50.59 202 CYS A O 1
ATOM 1454 N N . PHE A 1 203 ? 23.012 -6.196 -5.465 1.00 53.81 203 PHE A N 1
ATOM 1455 C CA . PHE A 1 203 ? 21.799 -5.388 -5.691 1.00 53.81 203 PHE A CA 1
ATOM 1456 C C . PHE A 1 203 ? 21.612 -4.435 -4.498 1.00 53.81 203 PHE A C 1
ATOM 1458 O O . PHE A 1 203 ? 22.277 -4.677 -3.497 1.00 53.81 203 PHE A O 1
ATOM 1465 N N . PRO A 1 204 ? 20.756 -3.392 -4.520 1.00 51.44 204 PRO A N 1
ATOM 1466 C CA . PRO A 1 204 ? 20.860 -2.284 -3.562 1.00 51.44 204 PRO A CA 1
ATOM 1467 C C . PRO A 1 204 ? 20.617 -2.811 -2.144 1.00 51.44 204 PRO A C 1
ATOM 1469 O O . PRO A 1 204 ? 19.470 -3.078 -1.762 1.00 51.44 204 PRO A O 1
ATOM 1472 N N . GLN A 1 205 ? 21.730 -3.004 -1.422 1.00 46.03 205 GLN A N 1
ATOM 1473 C CA . GLN A 1 205 ? 21.987 -3.707 -0.156 1.00 46.03 205 GLN A CA 1
ATOM 1474 C C . GLN A 1 205 ? 22.911 -4.945 -0.241 1.00 46.03 205 GLN A C 1
ATOM 1476 O O . GLN A 1 205 ? 22.728 -5.897 -0.997 1.00 46.03 205 GLN A O 1
ATOM 1481 N N . SER A 1 206 ? 23.835 -4.991 0.714 1.00 39.16 206 SER A N 1
A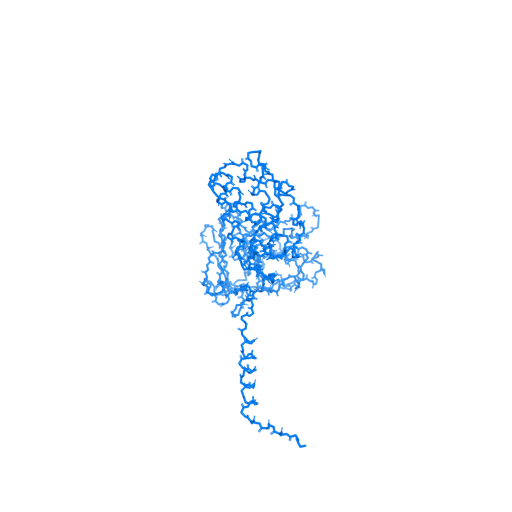TOM 1482 C CA . SER A 1 206 ? 24.894 -5.985 0.907 1.00 39.16 206 SER A CA 1
ATOM 1483 C C . SER A 1 206 ? 24.444 -7.421 1.218 1.00 39.16 206 SER A C 1
ATOM 1485 O O . SER A 1 206 ? 25.257 -8.193 1.706 1.00 39.16 206 SER A O 1
ATOM 1487 N N . VAL A 1 207 ? 23.182 -7.818 1.001 1.00 42.31 207 VAL A N 1
ATOM 1488 C CA . VAL A 1 207 ? 22.676 -9.161 1.359 1.00 42.31 207 VAL A CA 1
ATOM 1489 C C . VAL A 1 207 ? 21.669 -9.713 0.338 1.00 42.31 207 VAL A C 1
ATOM 1491 O O . VAL A 1 207 ? 20.562 -10.078 0.718 1.00 42.31 207 VAL A O 1
ATOM 1494 N N . PHE A 1 208 ? 22.007 -9.818 -0.955 1.00 46.75 208 PHE A N 1
ATOM 1495 C CA . PHE A 1 208 ? 21.154 -10.546 -1.917 1.00 46.75 208 PHE A CA 1
ATOM 1496 C C . PHE A 1 208 ? 21.946 -11.413 -2.898 1.00 46.75 208 PHE A C 1
ATOM 1498 O O . PHE A 1 208 ? 22.462 -10.923 -3.885 1.00 46.75 208 PHE A O 1
ATOM 1505 N N . GLY A 1 209 ? 21.936 -12.735 -2.691 1.00 40.03 209 GLY A N 1
ATOM 1506 C CA . GLY A 1 209 ? 22.142 -13.706 -3.774 1.00 40.03 209 GLY A CA 1
ATOM 1507 C C . GLY A 1 209 ? 20.872 -13.867 -4.622 1.00 40.03 209 GLY A C 1
ATOM 1508 O O . GLY A 1 209 ? 19.821 -13.319 -4.288 1.00 40.03 209 GLY A O 1
ATOM 1509 N N . THR A 1 210 ? 20.915 -14.713 -5.651 1.00 37.59 210 THR A N 1
ATOM 1510 C CA . THR A 1 210 ? 19.779 -15.185 -6.481 1.00 37.59 210 THR A CA 1
ATOM 1511 C C . THR A 1 210 ? 18.598 -15.824 -5.708 1.00 37.59 210 THR A C 1
ATOM 1513 O O . THR A 1 210 ? 17.751 -16.475 -6.311 1.00 37.59 210 THR A O 1
ATOM 1516 N N . GLY A 1 211 ? 18.515 -15.661 -4.382 1.00 41.09 211 GLY A N 1
ATOM 1517 C CA . GLY A 1 211 ? 17.526 -16.261 -3.485 1.00 41.09 211 GLY A CA 1
ATOM 1518 C C . GLY A 1 211 ? 16.742 -15.288 -2.596 1.00 41.09 211 GLY A C 1
ATOM 1519 O O . GLY A 1 211 ? 16.095 -15.752 -1.664 1.00 41.09 211 GLY A O 1
ATOM 1520 N N . GLY A 1 212 ? 16.798 -13.970 -2.829 1.00 54.72 212 GLY A N 1
ATOM 1521 C CA . GLY A 1 212 ? 16.033 -13.008 -2.019 1.00 54.72 212 GLY A CA 1
ATOM 1522 C C . GLY A 1 212 ? 14.804 -12.380 -2.697 1.00 54.72 212 GLY A C 1
ATOM 1523 O O . GLY A 1 212 ? 13.886 -11.951 -2.001 1.00 54.72 212 GLY A O 1
ATOM 1524 N N . ALA A 1 213 ? 14.739 -12.362 -4.033 1.00 69.38 213 ALA A N 1
ATOM 1525 C CA . ALA A 1 213 ? 13.508 -12.045 -4.758 1.00 69.38 213 ALA A CA 1
ATOM 1526 C C . ALA A 1 213 ? 12.816 -13.321 -5.235 1.00 69.38 213 ALA A C 1
ATOM 1528 O O . ALA A 1 213 ? 13.483 -14.305 -5.546 1.00 69.38 213 ALA A O 1
ATOM 1529 N N . THR A 1 214 ? 11.483 -13.317 -5.310 1.00 81.56 214 THR A N 1
ATOM 1530 C CA . THR A 1 214 ? 10.750 -14.486 -5.828 1.00 81.56 214 THR A CA 1
ATOM 1531 C C . THR A 1 214 ? 11.000 -14.677 -7.322 1.00 81.56 214 THR A C 1
ATOM 1533 O O . THR A 1 214 ? 11.172 -15.802 -7.785 1.00 81.56 214 THR A O 1
ATOM 1536 N N . PHE A 1 215 ? 11.050 -13.574 -8.066 1.00 83.69 215 PHE A N 1
ATOM 1537 C CA . PHE A 1 215 ? 11.367 -13.530 -9.484 1.00 83.69 215 PHE A CA 1
ATOM 1538 C C . PHE A 1 215 ? 12.415 -12.452 -9.739 1.00 83.69 215 PHE A C 1
ATOM 1540 O O . PHE A 1 215 ? 12.390 -11.377 -9.137 1.00 83.69 215 PHE A O 1
ATOM 1547 N N . PHE A 1 216 ? 13.323 -12.733 -10.664 1.00 81.12 216 PHE A N 1
ATOM 1548 C CA . PHE A 1 216 ? 14.392 -11.825 -11.051 1.00 81.12 216 PHE A CA 1
ATOM 1549 C C . PHE A 1 216 ? 14.539 -11.870 -12.570 1.00 81.12 216 PHE A C 1
ATOM 1551 O O . PHE A 1 216 ? 14.761 -12.943 -13.134 1.00 81.12 216 PHE A O 1
ATOM 1558 N N . ILE A 1 217 ? 14.394 -10.722 -13.233 1.00 80.31 217 ILE A N 1
ATOM 1559 C CA . ILE A 1 217 ? 14.600 -10.583 -14.679 1.00 80.31 217 ILE A CA 1
ATOM 1560 C C . ILE A 1 217 ? 15.646 -9.493 -14.889 1.00 80.31 217 ILE A C 1
ATOM 1562 O O . ILE A 1 217 ? 15.420 -8.314 -14.615 1.00 80.31 217 ILE A O 1
ATOM 1566 N N . GLY A 1 218 ? 16.811 -9.933 -15.343 1.00 73.75 218 GLY A N 1
ATOM 1567 C CA . GLY A 1 218 ? 18.043 -9.169 -15.282 1.00 73.75 218 GLY A CA 1
ATOM 1568 C C . GLY A 1 218 ? 19.242 -10.061 -15.568 1.00 73.75 218 GLY A C 1
ATOM 1569 O O . GLY A 1 218 ? 19.174 -11.277 -15.399 1.00 73.75 218 GLY A O 1
ATOM 1570 N N . ALA A 1 219 ? 20.350 -9.455 -15.949 1.00 58.03 219 ALA A N 1
ATOM 1571 C CA . ALA A 1 219 ? 21.677 -10.027 -15.897 1.00 58.03 219 ALA A CA 1
ATOM 1572 C C . ALA A 1 219 ? 22.598 -8.952 -15.316 1.00 58.03 219 ALA A C 1
ATOM 1574 O O . ALA A 1 219 ? 22.862 -7.946 -15.974 1.00 58.03 219 ALA A O 1
ATOM 1575 N N . GLY A 1 220 ? 23.091 -9.177 -14.094 1.00 50.66 220 GLY A N 1
ATOM 1576 C CA . GLY A 1 220 ? 24.268 -8.451 -13.628 1.00 50.66 220 GLY A CA 1
ATOM 1577 C C . GLY A 1 220 ? 25.404 -8.710 -14.615 1.00 50.66 220 GLY A C 1
ATOM 1578 O O . GLY A 1 220 ? 25.581 -9.848 -15.070 1.00 50.66 220 GLY A O 1
ATOM 1579 N N . LEU A 1 221 ? 26.124 -7.666 -15.016 1.00 46.16 221 LEU A N 1
ATOM 1580 C CA . LEU A 1 221 ? 27.255 -7.834 -15.918 1.00 46.16 221 LEU A CA 1
ATOM 1581 C C . LEU A 1 221 ? 28.301 -8.674 -15.178 1.00 46.16 221 LEU A C 1
ATOM 1583 O O . LEU A 1 221 ? 28.780 -8.305 -14.113 1.00 46.16 221 LEU A O 1
ATOM 1587 N N . SER A 1 222 ? 28.599 -9.869 -15.691 1.00 40.38 222 SER A N 1
ATOM 1588 C CA . SER A 1 222 ? 29.705 -10.649 -15.135 1.00 40.38 222 SER A CA 1
ATOM 1589 C C . SER A 1 222 ? 31.016 -9.916 -15.426 1.00 40.38 222 SER A C 1
ATOM 1591 O O . SER A 1 222 ? 31.142 -9.356 -16.520 1.00 40.38 222 SER A O 1
ATOM 1593 N N . PRO A 1 223 ? 32.020 -9.988 -14.533 1.00 41.28 223 PRO A N 1
ATOM 1594 C CA . PRO A 1 223 ? 33.378 -9.539 -14.821 1.00 41.28 223 PRO A CA 1
ATOM 1595 C C . PRO A 1 223 ? 34.013 -10.480 -15.861 1.00 41.28 223 PRO A C 1
ATOM 1597 O O . PRO A 1 223 ? 34.813 -11.361 -15.556 1.00 41.28 223 PRO A O 1
ATOM 1600 N N . GLY A 1 224 ? 33.576 -10.361 -17.112 1.00 37.00 224 GLY A N 1
ATOM 1601 C CA . GLY A 1 224 ? 34.139 -11.038 -18.271 1.00 37.00 224 GLY A CA 1
ATOM 1602 C C . GLY A 1 224 ? 35.263 -10.210 -18.902 1.00 37.00 224 GLY A C 1
ATOM 1603 O O . GLY A 1 224 ? 35.429 -9.035 -18.579 1.00 37.00 224 GLY A O 1
ATOM 1604 N N . PRO A 1 225 ? 36.036 -10.782 -19.846 1.00 38.28 225 PRO A N 1
ATOM 1605 C CA . PRO A 1 225 ? 37.125 -10.075 -20.528 1.00 38.28 225 PRO A CA 1
ATOM 1606 C C . PRO A 1 225 ? 36.647 -8.867 -21.354 1.00 38.28 225 PRO A C 1
ATOM 1608 O O . PRO A 1 225 ? 37.468 -8.061 -21.779 1.00 38.28 225 PRO A O 1
ATOM 1611 N N . SER A 1 226 ? 35.335 -8.697 -21.532 1.00 39.09 226 SER A N 1
ATOM 1612 C CA . SER A 1 226 ? 34.700 -7.512 -22.099 1.00 39.09 226 SER A CA 1
ATOM 1613 C C . SER A 1 226 ? 34.685 -6.341 -21.105 1.00 39.09 226 SER A C 1
ATOM 1615 O O . SER A 1 226 ? 33.626 -5.815 -20.769 1.00 39.09 226 SER A O 1
ATOM 1617 N N . ARG A 1 227 ? 35.869 -5.861 -20.703 1.00 42.84 227 ARG A N 1
ATOM 1618 C CA . ARG A 1 227 ? 36.044 -4.494 -20.162 1.00 42.84 227 ARG A CA 1
ATOM 1619 C C . ARG A 1 227 ? 35.682 -3.403 -21.193 1.00 42.84 227 ARG A C 1
ATOM 1621 O O . ARG A 1 227 ? 35.781 -2.216 -20.909 1.00 42.84 227 ARG A O 1
ATOM 1628 N N . GLU A 1 228 ? 35.274 -3.803 -22.393 1.00 40.59 228 GLU A N 1
ATOM 1629 C CA . GLU A 1 228 ? 35.170 -2.988 -23.604 1.00 40.59 228 GLU A CA 1
ATOM 1630 C C . GLU A 1 228 ? 33.771 -2.400 -23.866 1.00 40.59 228 GLU A C 1
ATOM 1632 O O . GLU A 1 228 ? 33.545 -1.856 -24.939 1.00 40.59 228 GLU A O 1
ATOM 1637 N N . ALA A 1 229 ? 32.829 -2.443 -22.916 1.00 41.69 229 ALA A N 1
ATOM 1638 C CA . ALA A 1 229 ? 31.496 -1.851 -23.122 1.00 41.69 229 ALA A CA 1
ATOM 1639 C C . ALA A 1 229 ? 31.379 -0.359 -22.730 1.00 41.69 229 ALA A C 1
ATOM 1641 O O . ALA A 1 229 ? 30.406 0.289 -23.100 1.00 41.69 229 ALA A O 1
ATOM 1642 N N . CYS A 1 230 ? 32.386 0.216 -22.064 1.00 41.31 230 CYS A N 1
ATOM 1643 C CA . CYS A 1 230 ? 32.475 1.663 -21.793 1.00 41.31 230 CYS A CA 1
ATOM 1644 C C . CYS A 1 230 ? 33.798 2.285 -22.280 1.00 41.31 230 CYS A C 1
ATOM 1646 O O . CYS A 1 230 ? 34.132 3.415 -21.933 1.00 41.31 230 CYS A O 1
ATOM 1648 N N . GLY A 1 231 ? 34.559 1.547 -23.090 1.00 39.19 231 GLY A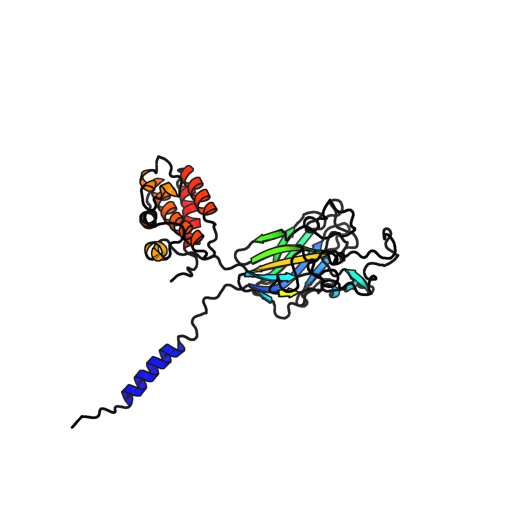 N 1
ATOM 1649 C CA . GLY A 1 231 ? 35.838 1.979 -23.641 1.00 39.19 231 GLY A CA 1
ATOM 1650 C C . GLY A 1 231 ? 35.750 2.287 -25.131 1.00 39.19 231 GLY A C 1
ATOM 1651 O O . GLY A 1 231 ? 36.294 1.530 -25.926 1.00 39.19 231 GLY A O 1
ATOM 1652 N N . ASP A 1 232 ? 35.128 3.404 -25.514 1.00 36.25 232 ASP A N 1
ATOM 1653 C CA . ASP A 1 232 ? 35.511 4.076 -26.760 1.00 36.25 232 ASP A CA 1
ATOM 1654 C C . ASP A 1 232 ? 36.333 5.326 -26.418 1.00 36.25 232 ASP A C 1
ATOM 1656 O O . ASP A 1 232 ? 35.882 6.253 -25.741 1.00 36.25 232 ASP A O 1
ATOM 1660 N N . ALA A 1 233 ? 37.567 5.332 -26.917 1.00 36.72 233 ALA A N 1
ATOM 1661 C CA . ALA A 1 233 ? 38.565 6.385 -26.811 1.00 36.72 233 ALA A CA 1
ATOM 1662 C C . ALA A 1 233 ? 38.163 7.722 -27.478 1.00 36.72 233 ALA A C 1
ATOM 1664 O O . ALA A 1 233 ? 38.996 8.623 -27.579 1.00 36.72 233 ALA A O 1
ATOM 1665 N N . THR A 1 234 ? 36.916 7.887 -27.926 1.00 37.81 234 THR A N 1
ATOM 1666 C CA . THR A 1 234 ? 36.396 9.150 -28.471 1.00 37.81 234 THR A CA 1
ATOM 1667 C C . THR A 1 234 ? 35.635 10.013 -27.457 1.00 37.81 234 THR A C 1
ATOM 1669 O O . THR A 1 234 ? 35.316 11.164 -27.765 1.00 37.81 234 THR A O 1
ATOM 1672 N N . HIS A 1 235 ? 35.393 9.542 -26.225 1.00 35.16 235 HIS A N 1
ATOM 1673 C CA . HIS A 1 235 ? 34.722 10.365 -25.215 1.00 35.16 235 HIS A CA 1
ATOM 1674 C C . HIS A 1 235 ? 35.692 11.405 -24.600 1.00 35.16 235 HIS A C 1
ATOM 1676 O O . HIS A 1 235 ? 36.683 11.004 -23.984 1.00 35.16 235 HIS A O 1
ATOM 1682 N N . PRO A 1 236 ? 35.416 12.731 -24.647 1.00 36.06 236 PRO A N 1
ATOM 1683 C CA . PRO A 1 236 ? 36.375 13.789 -24.268 1.00 36.06 236 PRO A CA 1
ATOM 1684 C C . PRO A 1 236 ? 36.808 13.821 -22.792 1.00 36.06 236 PRO A C 1
ATOM 1686 O O . PRO A 1 236 ? 37.532 14.725 -22.388 1.00 36.06 236 PRO A O 1
ATOM 1689 N N . LEU A 1 237 ? 36.325 12.882 -21.975 1.00 36.41 237 LEU A N 1
ATOM 1690 C CA . LEU A 1 237 ? 36.516 12.834 -20.524 1.00 36.41 237 LEU A CA 1
ATOM 1691 C C . LEU A 1 237 ? 36.763 11.409 -19.988 1.00 36.41 237 LEU A C 1
ATOM 1693 O O . LEU A 1 237 ? 36.542 11.182 -18.805 1.00 36.41 237 LEU A O 1
ATOM 1697 N N . ALA A 1 238 ? 37.174 10.439 -20.813 1.00 35.69 238 ALA A N 1
ATOM 1698 C CA . ALA A 1 238 ? 37.502 9.096 -20.318 1.00 35.69 238 ALA A CA 1
ATOM 1699 C C . ALA A 1 238 ? 38.824 9.111 -19.512 1.00 35.69 238 ALA A C 1
ATOM 1701 O O . ALA A 1 238 ? 39.869 9.454 -20.079 1.00 35.69 238 ALA A O 1
ATOM 1702 N N . PRO A 1 239 ? 38.835 8.750 -18.212 1.00 36.53 239 PRO A N 1
ATOM 1703 C CA . PRO A 1 239 ? 40.071 8.604 -17.463 1.00 36.53 239 PRO A CA 1
ATOM 1704 C C . PRO A 1 239 ? 40.632 7.193 -17.682 1.00 36.53 239 PRO A C 1
ATOM 1706 O O . PRO A 1 239 ? 40.129 6.238 -17.115 1.00 36.53 239 PRO A O 1
ATOM 1709 N N . ALA A 1 240 ? 41.710 7.094 -18.464 1.00 34.03 240 ALA A N 1
ATOM 1710 C CA . ALA A 1 240 ? 42.581 5.921 -18.628 1.00 34.03 240 ALA A CA 1
ATOM 1711 C C . ALA A 1 240 ? 41.932 4.593 -19.121 1.00 34.03 240 ALA A C 1
ATOM 1713 O O . ALA A 1 240 ? 40.743 4.337 -18.954 1.00 34.03 240 ALA A O 1
ATOM 1714 N N . PRO A 1 241 ? 42.714 3.698 -19.758 1.00 37.47 241 PRO A N 1
ATOM 1715 C CA . PRO A 1 241 ? 42.207 2.415 -20.233 1.00 37.47 241 PRO A CA 1
ATOM 1716 C C . PRO A 1 241 ? 41.955 1.502 -19.028 1.00 37.47 241 PRO A C 1
ATOM 1718 O O . PRO A 1 241 ? 42.907 1.010 -18.423 1.00 37.47 241 PRO A O 1
ATOM 1721 N N . GLY A 1 242 ? 40.688 1.284 -18.666 1.00 40.44 242 GLY A N 1
ATOM 1722 C CA . GLY A 1 242 ? 40.319 0.269 -17.675 1.00 40.44 242 GLY A CA 1
ATOM 1723 C C . GLY A 1 242 ? 39.138 0.565 -16.750 1.00 40.44 242 GLY A C 1
ATOM 1724 O O . GLY A 1 242 ? 38.738 -0.369 -16.059 1.00 40.44 242 GLY A O 1
ATOM 1725 N N . GLY A 1 243 ? 38.582 1.781 -16.730 1.00 40.91 243 GLY A N 1
ATOM 1726 C CA . GLY A 1 243 ? 37.381 2.100 -15.944 1.00 40.91 243 GLY A CA 1
ATOM 1727 C C . GLY A 1 243 ? 36.125 1.989 -16.802 1.00 40.91 243 GLY A C 1
ATOM 1728 O O . GLY A 1 243 ? 35.998 2.730 -17.777 1.00 40.91 243 GLY A O 1
ATOM 1729 N N . GLY A 1 244 ? 35.237 1.046 -16.489 1.00 42.53 244 GLY A N 1
ATOM 1730 C CA . GLY A 1 244 ? 33.951 0.913 -17.167 1.00 42.53 244 GLY A CA 1
ATOM 1731 C C . GLY A 1 244 ? 32.825 1.181 -16.181 1.00 42.53 244 GLY A C 1
ATOM 1732 O O . GLY A 1 244 ? 32.819 0.585 -15.122 1.00 42.53 244 GLY A O 1
ATOM 1733 N N . CYS A 1 245 ? 31.914 2.087 -16.531 1.00 48.47 245 CYS A N 1
ATOM 1734 C CA . CYS A 1 245 ? 30.781 2.501 -15.706 1.00 48.47 245 CYS A CA 1
ATOM 1735 C C . CYS A 1 245 ? 29.815 1.348 -15.471 1.00 48.47 245 CYS A C 1
ATOM 1737 O O . CYS A 1 245 ? 29.191 0.947 -16.455 1.00 48.47 245 CYS A O 1
ATOM 1739 N N . TYR A 1 246 ? 29.606 0.870 -14.240 1.00 56.00 246 TYR A N 1
ATOM 1740 C CA . TYR A 1 246 ? 28.529 -0.098 -14.044 1.00 56.00 246 TYR A CA 1
ATOM 1741 C C . TYR A 1 246 ? 27.768 -0.027 -12.714 1.00 56.00 246 TYR A C 1
ATOM 1743 O O . TYR A 1 246 ? 27.694 -1.007 -11.970 1.00 56.00 246 TYR A O 1
ATOM 1751 N N . ASP A 1 247 ? 27.029 1.066 -12.561 1.00 60.09 247 ASP A N 1
ATOM 1752 C CA . ASP A 1 247 ? 25.792 1.106 -11.790 1.00 60.09 247 ASP A CA 1
ATOM 1753 C C . ASP A 1 247 ? 24.581 0.863 -12.710 1.00 60.09 247 ASP A C 1
ATOM 1755 O O . ASP A 1 247 ? 24.495 1.376 -13.832 1.00 60.09 247 ASP A O 1
ATOM 1759 N N . ALA A 1 248 ? 23.629 0.033 -12.279 1.00 71.62 248 ALA A N 1
ATOM 1760 C CA . ALA A 1 248 ? 22.416 -0.249 -13.044 1.00 71.62 248 ALA A CA 1
ATOM 1761 C C . ALA A 1 248 ? 21.155 0.101 -12.259 1.00 71.62 248 ALA A C 1
ATOM 1763 O O . ALA A 1 248 ? 20.933 -0.396 -11.158 1.00 71.62 248 ALA A O 1
ATOM 1764 N N . GLY A 1 249 ? 20.256 0.869 -12.878 1.00 78.88 249 GLY A N 1
ATOM 1765 C CA . GLY A 1 249 ? 18.919 1.075 -12.335 1.00 78.88 249 GLY A CA 1
ATOM 1766 C C . GLY A 1 249 ? 18.190 -0.255 -12.095 1.00 78.88 249 GLY A C 1
ATOM 1767 O O . GLY A 1 249 ? 18.252 -1.197 -12.899 1.00 78.88 249 GLY A O 1
ATOM 1768 N N . ALA A 1 250 ? 17.460 -0.326 -10.986 1.00 81.94 250 ALA A N 1
ATOM 1769 C CA . ALA A 1 250 ? 16.681 -1.486 -10.590 1.00 81.94 250 ALA A CA 1
ATOM 1770 C C . ALA A 1 250 ? 15.284 -1.099 -10.081 1.00 81.94 250 ALA A C 1
ATOM 1772 O O . ALA A 1 250 ? 15.078 -0.051 -9.467 1.00 81.94 250 ALA A O 1
ATOM 1773 N N . MET A 1 251 ? 14.313 -1.980 -10.322 1.00 89.00 251 MET A N 1
ATOM 1774 C CA . MET A 1 251 ? 12.954 -1.891 -9.789 1.00 89.00 251 MET A CA 1
ATOM 1775 C C . MET A 1 251 ? 12.637 -3.124 -8.949 1.00 89.00 251 MET A C 1
ATOM 1777 O O . MET A 1 251 ? 12.936 -4.244 -9.360 1.00 89.00 251 MET A O 1
ATOM 1781 N N . LEU A 1 252 ? 11.969 -2.914 -7.818 1.00 89.12 252 LEU A N 1
ATOM 1782 C CA . LEU A 1 252 ? 11.430 -3.958 -6.951 1.00 89.12 252 LEU A CA 1
ATOM 1783 C C . LEU A 1 252 ? 9.913 -3.812 -6.883 1.00 89.12 252 LEU A C 1
ATOM 1785 O O . LEU A 1 252 ? 9.402 -2.823 -6.368 1.00 89.12 252 LEU A O 1
ATOM 1789 N N . ILE A 1 253 ? 9.185 -4.805 -7.375 1.00 93.44 253 ILE A N 1
ATOM 1790 C CA . ILE A 1 253 ? 7.731 -4.874 -7.257 1.00 93.44 253 ILE A CA 1
ATOM 1791 C C . ILE A 1 253 ? 7.404 -5.934 -6.212 1.00 93.44 253 ILE A C 1
ATOM 1793 O O . ILE A 1 253 ? 7.754 -7.097 -6.394 1.00 93.44 253 ILE A O 1
ATOM 1797 N N . THR A 1 254 ? 6.714 -5.552 -5.142 1.00 92.19 254 THR A N 1
ATOM 1798 C CA . THR A 1 254 ? 6.275 -6.485 -4.094 1.00 92.19 254 THR A CA 1
ATOM 1799 C C . THR A 1 254 ? 4.764 -6.575 -4.112 1.00 92.19 254 THR A C 1
ATOM 1801 O O . THR A 1 254 ? 4.098 -5.561 -3.916 1.00 92.19 254 THR A O 1
ATOM 1804 N N . ALA A 1 255 ? 4.210 -7.768 -4.316 1.00 92.50 255 ALA A N 1
ATOM 1805 C CA . ALA A 1 255 ? 2.773 -7.977 -4.197 1.00 92.50 255 ALA A CA 1
ATOM 1806 C C . ALA A 1 255 ? 2.344 -7.912 -2.729 1.00 92.50 255 ALA A C 1
ATOM 1808 O O . ALA A 1 255 ? 2.943 -8.542 -1.855 1.00 92.50 255 ALA A O 1
ATOM 1809 N N . LEU A 1 256 ? 1.284 -7.161 -2.459 1.00 87.12 256 LEU A N 1
ATOM 1810 C CA . LEU A 1 256 ? 0.697 -7.028 -1.135 1.00 87.12 256 LEU A CA 1
ATOM 1811 C C . LEU A 1 256 ? -0.495 -7.967 -1.000 1.00 87.12 256 LEU A C 1
ATOM 1813 O O . LEU A 1 256 ? -1.228 -8.212 -1.958 1.00 87.12 256 LEU A O 1
ATOM 1817 N N . ALA A 1 257 ? -0.700 -8.475 0.212 1.00 81.44 257 ALA A N 1
ATOM 1818 C CA . ALA A 1 257 ? -1.961 -9.120 0.537 1.00 81.44 257 ALA A CA 1
ATOM 1819 C C . ALA A 1 257 ? -3.089 -8.087 0.407 1.00 81.44 257 ALA A C 1
ATOM 1821 O O . ALA A 1 257 ? -2.886 -6.929 0.787 1.00 81.44 257 ALA A O 1
ATOM 1822 N N . PRO A 1 258 ? -4.267 -8.478 -0.115 1.00 79.00 258 PRO A N 1
ATOM 1823 C CA . PRO A 1 258 ? -5.416 -7.593 -0.072 1.00 79.00 258 PRO A CA 1
ATOM 1824 C C . PRO A 1 258 ? -5.694 -7.251 1.387 1.00 79.00 258 PRO A C 1
ATOM 1826 O O . PRO A 1 258 ? -5.606 -8.122 2.253 1.00 79.00 258 PRO A O 1
ATOM 1829 N N . ALA A 1 259 ? -6.032 -5.993 1.652 1.00 85.69 259 ALA A N 1
ATOM 1830 C CA . ALA A 1 259 ? -6.420 -5.609 2.993 1.00 85.69 259 ALA A CA 1
ATOM 1831 C C . ALA A 1 259 ? -7.636 -6.428 3.450 1.00 85.69 259 ALA A C 1
ATOM 1833 O O . ALA A 1 259 ? -8.580 -6.643 2.681 1.00 85.69 259 ALA A O 1
ATOM 1834 N N . GLN A 1 260 ? -7.610 -6.876 4.699 1.00 90.94 260 GLN A N 1
ATOM 1835 C CA . GLN A 1 260 ? -8.658 -7.711 5.282 1.00 90.94 260 GLN A CA 1
ATOM 1836 C C . GLN A 1 260 ? -9.177 -7.075 6.563 1.00 90.94 260 GLN A C 1
ATOM 1838 O O . GLN A 1 260 ? -8.494 -6.263 7.182 1.00 90.94 260 GLN A O 1
ATOM 1843 N N . GLY A 1 261 ? -10.384 -7.449 6.968 1.00 95.81 261 GLY A N 1
ATOM 1844 C CA . GLY A 1 261 ? -11.040 -6.859 8.124 1.00 95.81 261 GLY A CA 1
ATOM 1845 C C . GLY A 1 261 ? -12.245 -7.678 8.539 1.00 95.81 261 GLY A C 1
ATOM 1846 O O . GLY A 1 261 ? -12.999 -8.168 7.708 1.00 95.81 261 GLY A O 1
ATOM 1847 N N . CYS A 1 262 ? -12.405 -7.853 9.841 1.00 97.88 262 CYS A N 1
ATOM 1848 C CA . CYS A 1 262 ? -13.553 -8.501 10.439 1.00 97.88 262 CYS A CA 1
ATOM 1849 C C . CYS A 1 262 ? -14.417 -7.459 11.149 1.00 97.88 262 CYS A C 1
ATOM 1851 O O . CYS A 1 262 ? -13.915 -6.520 11.771 1.00 97.88 262 CYS A O 1
ATOM 1853 N N . THR A 1 263 ? -15.733 -7.621 11.035 1.00 98.12 263 THR A N 1
ATOM 1854 C CA . THR A 1 263 ? -16.709 -6.624 11.488 1.00 98.12 263 THR A CA 1
ATOM 1855 C C . THR A 1 263 ? -16.804 -6.556 13.018 1.00 98.12 263 THR A C 1
ATOM 1857 O O . THR A 1 263 ? -16.471 -7.530 13.704 1.00 98.12 263 THR A O 1
ATOM 1860 N N . PRO A 1 264 ? -17.394 -5.485 13.592 1.00 98.50 264 PRO A N 1
ATOM 1861 C CA . PRO A 1 264 ? -17.693 -5.452 15.024 1.00 98.50 264 PRO A CA 1
ATOM 1862 C C . PRO A 1 264 ? -18.551 -6.641 15.491 1.00 98.50 264 PRO A C 1
ATOM 1864 O O . PRO A 1 264 ? -18.433 -7.099 16.627 1.00 98.50 264 PRO A O 1
ATOM 1867 N N . GLY A 1 265 ? -19.421 -7.152 14.611 1.00 98.12 265 GLY A N 1
ATOM 1868 C CA . GLY A 1 265 ? -20.259 -8.318 14.878 1.00 98.12 265 GLY A CA 1
ATOM 1869 C C . GLY A 1 265 ? -19.463 -9.618 14.983 1.00 98.12 265 GLY A C 1
ATOM 1870 O O . GLY A 1 265 ? -19.752 -10.413 15.875 1.00 98.12 265 GLY A O 1
ATOM 1871 N N . PHE A 1 266 ? -18.453 -9.808 14.125 1.00 98.31 266 PHE A N 1
ATOM 1872 C CA . PHE A 1 266 ? -17.537 -10.946 14.210 1.00 98.31 266 PHE A CA 1
ATOM 1873 C C . PHE A 1 266 ? -16.813 -10.938 15.558 1.00 98.31 266 PHE A C 1
ATOM 1875 O O . PHE A 1 266 ? -16.991 -11.860 16.350 1.00 98.31 266 PHE A O 1
ATOM 1882 N N . TRP A 1 267 ? -16.103 -9.850 15.872 1.00 98.50 267 TRP A N 1
ATOM 1883 C CA . TRP A 1 267 ? -15.295 -9.754 17.091 1.00 98.50 267 TRP A CA 1
ATOM 1884 C C . TRP A 1 267 ? -16.106 -9.899 18.376 1.00 98.50 267 TRP A C 1
ATOM 1886 O O . TRP A 1 267 ? -15.618 -10.453 19.358 1.00 98.50 267 TRP A O 1
ATOM 1896 N N . LYS A 1 268 ? -17.362 -9.443 18.376 1.00 98.00 268 LYS A N 1
ATOM 1897 C CA . LYS A 1 268 ? -18.267 -9.602 19.519 1.00 98.00 268 LYS A CA 1
ATOM 1898 C C . LYS A 1 268 ? -18.604 -11.068 19.810 1.00 98.00 268 LYS A C 1
ATOM 1900 O O . LYS A 1 268 ? -18.851 -11.405 20.963 1.00 98.00 268 LYS A O 1
ATOM 1905 N N . ASN A 1 269 ? -18.649 -11.907 18.777 1.00 97.81 269 ASN A N 1
ATOM 1906 C CA . ASN A 1 269 ? -19.061 -13.306 18.879 1.00 97.81 269 ASN A CA 1
ATOM 1907 C C . ASN A 1 269 ? -17.878 -14.295 18.903 1.00 97.81 269 ASN A C 1
ATOM 1909 O O . ASN A 1 269 ? -18.113 -15.466 19.174 1.00 97.81 269 ASN A O 1
ATOM 1913 N N . HIS A 1 270 ? -16.648 -13.826 18.668 1.00 97.31 270 HIS A N 1
ATOM 1914 C CA . HIS A 1 270 ? -15.420 -14.635 18.610 1.00 97.31 270 HIS A CA 1
ATOM 1915 C C . HIS A 1 270 ? -14.366 -14.058 19.563 1.00 97.31 270 HIS A C 1
ATOM 1917 O O . HIS A 1 270 ? -13.318 -13.559 19.155 1.00 97.31 270 HIS A O 1
ATOM 1923 N N . THR A 1 271 ? -14.683 -14.015 20.862 1.00 97.50 271 THR A N 1
ATOM 1924 C CA . THR A 1 271 ? -13.774 -13.454 21.882 1.00 97.50 271 THR A CA 1
ATOM 1925 C C . THR A 1 271 ? -12.516 -14.290 22.111 1.00 97.50 271 THR A C 1
ATOM 1927 O O . THR A 1 271 ? -11.555 -13.810 22.702 1.00 97.50 271 THR A O 1
ATOM 1930 N N . ASP A 1 272 ? -12.543 -15.543 21.679 1.00 96.44 272 ASP A N 1
ATOM 1931 C CA . ASP A 1 272 ? -11.433 -16.491 21.650 1.00 96.44 272 ASP A CA 1
ATOM 1932 C C . ASP A 1 272 ? -10.369 -16.145 20.598 1.00 96.44 272 ASP A C 1
ATOM 1934 O O . ASP A 1 272 ? -9.198 -16.440 20.815 1.00 96.44 272 ASP A O 1
ATOM 1938 N N . GLU A 1 273 ? -10.743 -15.428 19.535 1.00 96.25 273 GLU A N 1
ATOM 1939 C CA . GLU A 1 273 ? -9.824 -14.940 18.495 1.00 96.25 273 GLU A CA 1
ATOM 1940 C C . GLU A 1 273 ? -9.113 -13.626 18.883 1.00 96.25 273 GLU A C 1
ATOM 1942 O O . GLU A 1 273 ? -8.323 -13.071 18.117 1.00 96.25 273 GLU A O 1
ATOM 1947 N N . TRP A 1 274 ? -9.394 -13.066 20.067 1.00 97.31 274 TRP A N 1
ATOM 1948 C CA . TRP A 1 274 ? -8.821 -11.781 20.472 1.00 97.31 274 TRP A CA 1
ATOM 1949 C C . TRP A 1 274 ? -7.344 -11.922 20.842 1.00 97.31 274 TRP A C 1
ATOM 1951 O O . TRP A 1 274 ? -6.980 -12.595 21.806 1.00 97.31 274 TRP A O 1
ATOM 1961 N N . VAL A 1 275 ? -6.491 -11.188 20.128 1.00 95.44 275 VAL A N 1
ATOM 1962 C CA . VAL A 1 275 ? -5.047 -11.133 20.380 1.00 95.44 275 VAL A CA 1
ATOM 1963 C C . VAL A 1 275 ? -4.654 -9.751 20.903 1.00 95.44 275 VAL A C 1
ATOM 1965 O O . VAL A 1 275 ? -5.038 -8.721 20.349 1.00 95.44 275 VAL A O 1
ATOM 1968 N N . GLY A 1 276 ? -3.871 -9.714 21.985 1.00 95.75 276 GLY A N 1
ATOM 1969 C CA . GLY A 1 276 ? -3.277 -8.491 22.550 1.00 95.75 276 GLY A CA 1
ATOM 1970 C C . GLY A 1 276 ? -4.192 -7.648 23.449 1.00 95.75 276 GLY A C 1
ATOM 1971 O O . GLY A 1 276 ? -3.683 -6.879 24.261 1.00 95.75 276 GLY A O 1
ATOM 1972 N N . PHE A 1 277 ? -5.513 -7.825 23.369 1.00 97.56 277 PHE A N 1
ATOM 1973 C CA . PHE A 1 277 ? -6.500 -7.115 24.189 1.00 97.56 277 PHE A CA 1
ATOM 1974 C C . PHE A 1 277 ? -7.497 -8.083 24.826 1.00 97.56 277 PHE A C 1
ATOM 1976 O O . PHE A 1 277 ? -7.764 -9.157 24.296 1.00 97.56 277 PHE A O 1
ATOM 1983 N N . SER A 1 278 ? -8.069 -7.695 25.969 1.00 97.25 278 SER A N 1
ATOM 1984 C CA . SER A 1 278 ? -9.065 -8.510 26.675 1.00 97.25 278 SER A CA 1
ATOM 1985 C C . SER A 1 278 ? -10.486 -7.962 26.491 1.00 97.25 278 SER A C 1
ATOM 1987 O O . SER A 1 278 ? -10.673 -6.746 26.588 1.00 97.25 278 SER A O 1
ATOM 1989 N N . PRO A 1 279 ? -11.515 -8.825 26.358 1.00 98.38 279 PRO A N 1
ATOM 1990 C CA . PRO A 1 279 ? -12.923 -8.416 26.346 1.00 98.38 279 PRO A CA 1
ATOM 1991 C C . PRO A 1 279 ? -13.336 -7.515 27.512 1.00 98.38 279 PRO A C 1
ATOM 1993 O O . PRO A 1 279 ? -14.161 -6.624 27.324 1.00 98.38 279 PRO A O 1
ATOM 1996 N N . ASN A 1 280 ? -12.734 -7.715 28.691 1.00 98.12 280 ASN A N 1
ATOM 1997 C CA . ASN A 1 280 ? -13.047 -6.986 29.925 1.00 98.12 280 ASN A CA 1
ATOM 1998 C C . ASN A 1 280 ? -12.213 -5.711 30.121 1.00 98.12 280 ASN A C 1
ATOM 2000 O O . ASN A 1 280 ? -12.418 -4.985 31.093 1.00 98.12 280 ASN A O 1
ATOM 2004 N N . GLN A 1 281 ? -11.254 -5.441 29.235 1.00 98.38 281 GLN A N 1
ATOM 2005 C CA . GLN A 1 281 ? -10.439 -4.238 29.308 1.00 98.38 281 GLN A CA 1
ATOM 2006 C C . GLN A 1 281 ? -11.317 -3.004 29.076 1.00 98.38 281 GLN A C 1
ATOM 2008 O O . GLN A 1 281 ? -12.226 -3.032 28.252 1.00 98.38 281 GLN A O 1
ATOM 2013 N N . LEU A 1 282 ? -11.078 -1.921 29.814 1.00 98.75 282 LEU A N 1
ATOM 2014 C CA . LEU A 1 282 ? -11.867 -0.699 29.664 1.00 98.75 282 LEU A CA 1
ATOM 2015 C C . LEU A 1 282 ? -11.459 0.064 28.408 1.00 98.75 282 LEU A C 1
ATOM 2017 O O . LEU A 1 282 ? -10.269 0.177 28.108 1.00 98.75 282 LEU A O 1
ATOM 2021 N N . VAL A 1 283 ? -12.431 0.688 27.745 1.00 98.69 283 VAL A N 1
ATOM 2022 C CA . VAL A 1 283 ? -12.200 1.612 26.625 1.00 98.69 283 VAL A CA 1
ATOM 2023 C C . VAL A 1 283 ? -11.190 2.698 27.008 1.00 98.69 283 VAL A C 1
ATOM 2025 O O . VAL A 1 283 ? -10.265 2.971 26.248 1.00 98.69 283 VAL A O 1
ATOM 2028 N N . SER A 1 284 ? -11.315 3.266 28.211 1.00 98.44 284 SER A N 1
ATOM 2029 C CA . SER A 1 284 ? -10.418 4.318 28.717 1.00 98.44 284 SER A CA 1
ATOM 2030 C C . SER A 1 284 ? -8.975 3.871 28.971 1.00 98.44 284 SER A C 1
ATOM 2032 O O . SER A 1 284 ? -8.095 4.715 29.108 1.00 98.44 284 SER A O 1
ATOM 2034 N N . SER A 1 285 ? -8.712 2.562 29.028 1.00 98.31 285 SER A N 1
ATOM 2035 C CA . SER A 1 285 ? -7.346 2.040 29.167 1.00 98.31 285 SER A CA 1
ATOM 2036 C C . SER A 1 285 ? -6.596 1.938 27.833 1.00 98.31 285 SER A C 1
ATOM 2038 O O . SER A 1 285 ? -5.386 1.740 27.837 1.00 98.31 285 SER A O 1
ATOM 2040 N N . VAL A 1 286 ? -7.306 2.061 26.704 1.00 98.50 286 VAL A N 1
ATOM 2041 C CA . VAL A 1 286 ? -6.739 1.989 25.347 1.00 98.50 286 VAL A CA 1
ATOM 2042 C C . VAL A 1 286 ? -6.828 3.343 24.648 1.00 98.50 286 VAL A C 1
ATOM 2044 O O . VAL A 1 286 ? -5.856 3.811 24.059 1.00 98.50 286 VAL A O 1
ATOM 2047 N N . PHE A 1 287 ? -7.994 3.985 24.723 1.00 98.62 287 PHE A N 1
ATOM 2048 C CA . PHE A 1 287 ? -8.266 5.263 24.080 1.00 98.62 287 PHE A CA 1
ATOM 2049 C C . PHE A 1 287 ? -8.348 6.386 25.113 1.00 98.62 287 PHE A C 1
ATOM 2051 O O . PHE A 1 287 ? -8.907 6.229 26.199 1.00 98.62 287 PHE A O 1
ATOM 2058 N N . THR A 1 288 ? -7.840 7.559 24.746 1.00 98.56 288 THR A N 1
ATOM 2059 C CA . THR A 1 288 ? -7.977 8.779 25.543 1.00 98.56 288 THR A CA 1
ATOM 2060 C C . THR A 1 288 ? -9.383 9.336 25.360 1.00 98.56 288 THR A C 1
ATOM 2062 O O . THR A 1 288 ? -9.725 9.852 24.296 1.00 98.56 288 THR A O 1
ATOM 2065 N N . ILE A 1 289 ? -10.207 9.235 26.404 1.00 98.31 289 ILE A N 1
ATOM 2066 C CA . ILE A 1 289 ? -11.606 9.672 26.371 1.00 98.31 289 ILE A CA 1
ATOM 2067 C C . ILE A 1 289 ? -11.743 11.073 26.987 1.00 98.31 289 ILE A C 1
ATOM 2069 O O . ILE A 1 289 ? -11.428 11.247 28.167 1.00 98.31 289 ILE A O 1
ATOM 2073 N N . PRO A 1 290 ? -12.245 12.077 26.240 1.00 98.00 290 PRO A N 1
ATOM 2074 C CA . PRO A 1 290 ? -12.518 13.404 26.786 1.00 98.00 290 PRO A CA 1
ATOM 2075 C C . PRO A 1 290 ? -13.493 13.369 27.969 1.00 98.00 290 PRO A C 1
ATOM 2077 O O . PRO A 1 290 ? -14.416 12.555 28.000 1.00 98.00 290 PRO A O 1
ATOM 2080 N N . GLY A 1 291 ? -13.361 14.314 28.907 1.00 97.31 291 GLY A N 1
ATOM 2081 C CA . GLY A 1 291 ? -14.187 14.355 30.125 1.00 97.31 291 GLY A CA 1
ATOM 2082 C C . GLY A 1 291 ? -15.702 14.378 29.865 1.00 97.31 291 GLY A C 1
ATOM 2083 O O . GLY A 1 291 ? -16.458 13.706 30.568 1.00 97.31 291 GLY A O 1
ATOM 2084 N N . SER A 1 292 ? -16.143 15.062 28.802 1.00 95.56 292 SER A N 1
ATOM 2085 C CA . SER A 1 292 ? -17.548 15.112 28.357 1.00 95.56 292 SER A CA 1
ATOM 2086 C C . SER A 1 292 ? -18.095 13.774 27.833 1.00 95.56 292 SER A C 1
ATOM 2088 O O . SER A 1 292 ? -19.306 13.620 27.685 1.00 95.56 292 SER A O 1
ATOM 2090 N N . LEU A 1 293 ? -17.218 12.803 27.566 1.00 97.38 293 LEU A N 1
ATOM 2091 C CA . LEU A 1 293 ? -17.521 11.457 27.074 1.00 97.38 293 LEU A CA 1
ATOM 2092 C C . LEU A 1 293 ? -17.118 10.365 28.079 1.00 97.38 293 LEU A C 1
ATOM 2094 O O . LEU A 1 293 ? -17.168 9.183 27.747 1.00 97.38 293 LEU A O 1
ATOM 2098 N N . SER A 1 294 ? -16.732 10.743 29.302 1.00 95.94 294 SER A N 1
ATOM 2099 C CA . SER A 1 294 ? -16.153 9.851 30.319 1.00 95.94 294 SER A CA 1
ATOM 2100 C C . SER A 1 294 ? -16.977 8.593 30.608 1.00 95.94 294 SER A C 1
ATOM 2102 O O . SER A 1 294 ? -16.399 7.538 30.863 1.00 95.94 294 SER A O 1
ATOM 2104 N N . SER A 1 295 ? -18.308 8.659 30.497 1.00 95.94 295 SER A N 1
ATOM 2105 C CA . SER A 1 295 ? -19.189 7.494 30.658 1.00 95.94 295 SER A CA 1
ATOM 2106 C C . SER A 1 295 ? -18.920 6.383 29.638 1.00 95.94 295 SER A C 1
ATOM 2108 O O . SER A 1 295 ? -19.035 5.209 29.979 1.00 95.94 295 SER A O 1
ATOM 2110 N N . LEU A 1 296 ? -18.502 6.724 28.415 1.00 98.19 296 LEU A N 1
ATOM 2111 C CA . LEU A 1 296 ? -18.145 5.749 27.379 1.00 98.19 296 LEU A CA 1
ATOM 2112 C C . LEU A 1 296 ? -16.820 5.042 27.694 1.00 98.19 296 LEU A C 1
ATOM 2114 O O . LEU A 1 296 ? -16.639 3.885 27.330 1.00 98.19 296 LEU A O 1
ATOM 2118 N N . GLY A 1 297 ? -15.914 5.714 28.410 1.00 97.44 297 GLY A N 1
ATOM 2119 C CA . GLY A 1 297 ? -14.622 5.160 28.818 1.00 97.44 297 GLY A CA 1
ATOM 2120 C C . GLY A 1 297 ? -14.712 4.065 29.885 1.00 97.44 297 GLY A C 1
ATOM 2121 O O . GLY A 1 297 ? -13.751 3.312 30.048 1.00 97.44 297 GLY A O 1
ATOM 2122 N N . GLN A 1 298 ? -15.849 3.963 30.582 1.00 97.88 298 GLN A N 1
ATOM 2123 C CA . GLN A 1 298 ? -16.115 2.934 31.596 1.00 97.88 298 GLN A CA 1
ATOM 2124 C C . GLN A 1 298 ? -16.702 1.647 31.010 1.00 97.88 298 GLN A C 1
ATOM 2126 O O . GLN A 1 298 ? -16.829 0.651 31.720 1.00 97.88 298 GLN A O 1
ATOM 2131 N N . ALA A 1 299 ? -17.074 1.650 29.729 1.00 98.69 299 ALA A N 1
ATOM 2132 C CA . ALA A 1 299 ? -17.440 0.420 29.051 1.00 98.69 299 ALA A CA 1
ATOM 2133 C C . ALA A 1 299 ? -16.197 -0.450 28.843 1.00 98.69 299 ALA A C 1
ATOM 2135 O O . ALA A 1 299 ? -15.093 0.045 28.602 1.00 98.69 299 ALA A O 1
ATOM 2136 N N . THR A 1 300 ? -16.398 -1.759 28.890 1.00 98.81 300 THR A N 1
ATOM 2137 C CA . THR A 1 300 ? -15.412 -2.723 28.402 1.00 98.81 300 THR A CA 1
ATOM 2138 C C . THR A 1 300 ? -15.317 -2.671 26.873 1.00 98.81 300 THR A C 1
ATOM 2140 O O . THR A 1 300 ? -16.255 -2.229 26.200 1.00 98.81 300 THR A O 1
ATOM 2143 N N . LEU A 1 301 ? -14.213 -3.152 26.300 1.00 98.81 301 LEU A N 1
ATOM 2144 C CA . LEU A 1 301 ? -14.050 -3.268 24.849 1.00 98.81 301 LEU A CA 1
ATOM 2145 C C . LEU A 1 301 ? -15.178 -4.114 24.230 1.00 98.81 301 LEU A C 1
ATOM 2147 O O . LEU A 1 301 ? -15.752 -3.721 23.214 1.00 98.81 301 LEU A O 1
ATOM 2151 N N . LEU A 1 302 ? -15.580 -5.216 24.876 1.00 98.75 302 LEU A N 1
ATOM 2152 C CA . LEU A 1 302 ? -16.690 -6.047 24.395 1.00 98.75 302 LEU A CA 1
ATOM 2153 C C . LEU A 1 302 ? -18.035 -5.301 24.409 1.00 98.75 302 LEU A C 1
ATOM 2155 O O . LEU A 1 302 ? -18.824 -5.408 23.468 1.00 98.75 302 LEU A O 1
ATOM 2159 N N . GLN A 1 303 ? -18.304 -4.510 25.450 1.00 98.75 303 GLN A N 1
ATOM 2160 C CA . GLN A 1 303 ? -19.509 -3.677 25.506 1.00 98.75 303 GLN A CA 1
ATOM 2161 C C . GLN A 1 303 ? -19.501 -2.589 24.425 1.00 98.75 303 GLN A C 1
ATOM 2163 O O . GLN A 1 303 ? -20.543 -2.323 23.824 1.00 98.75 303 GLN A O 1
ATOM 2168 N N . ALA A 1 304 ? -18.341 -1.995 24.137 1.00 98.69 304 ALA A N 1
ATOM 2169 C CA . ALA A 1 304 ? -18.206 -0.961 23.116 1.00 98.69 304 ALA A CA 1
ATOM 2170 C C . ALA A 1 304 ? -18.534 -1.468 21.700 1.00 98.69 304 ALA A C 1
ATOM 2172 O O . ALA A 1 304 ? -19.159 -0.740 20.926 1.00 98.69 304 ALA A O 1
ATOM 2173 N N . LEU A 1 305 ? -18.247 -2.740 21.385 1.00 98.75 305 LEU A N 1
ATOM 2174 C CA . LEU A 1 305 ? -18.692 -3.385 20.136 1.00 98.75 305 LEU A CA 1
ATOM 2175 C C . LEU A 1 305 ? -20.226 -3.419 19.978 1.00 98.75 305 LEU A C 1
ATOM 2177 O O . LEU A 1 305 ? -20.738 -3.607 18.874 1.00 98.75 305 LEU A O 1
ATOM 2181 N N . SER A 1 306 ? -20.974 -3.220 21.068 1.00 98.50 306 SER A N 1
ATOM 2182 C CA . SER A 1 306 ? -22.443 -3.180 21.088 1.00 98.50 306 SER A CA 1
ATOM 2183 C C . SER A 1 306 ? -23.028 -1.778 21.270 1.00 98.50 306 SER A C 1
ATOM 2185 O O . SER A 1 306 ? -24.250 -1.648 21.406 1.00 98.50 306 SER A O 1
ATOM 2187 N N . PHE A 1 307 ? -22.208 -0.722 21.269 1.00 98.50 307 PHE A N 1
ATOM 2188 C CA . PHE A 1 307 ? -22.725 0.644 21.307 1.00 98.50 307 PHE A CA 1
ATOM 2189 C C . PHE A 1 307 ? -23.694 0.891 20.154 1.00 98.50 307 PHE A C 1
ATOM 2191 O O . PHE A 1 307 ? -23.501 0.394 19.051 1.00 98.50 307 PHE A O 1
ATOM 2198 N N . GLN A 1 308 ? -24.767 1.636 20.408 1.00 96.12 308 GLN A N 1
ATOM 2199 C CA . GLN A 1 308 ? -25.848 1.816 19.434 1.00 96.12 308 GLN A CA 1
ATOM 2200 C C . GLN A 1 308 ? -25.626 3.060 18.569 1.00 96.12 308 GLN A C 1
ATOM 2202 O O . GLN A 1 308 ? -26.040 3.095 17.411 1.00 96.12 308 GLN A O 1
ATOM 2207 N N . GLY A 1 309 ? -24.899 4.049 19.094 1.00 96.31 309 GLY A N 1
ATOM 2208 C CA . GLY A 1 309 ? -24.748 5.352 18.463 1.00 96.31 309 GLY A CA 1
ATOM 2209 C C . GLY A 1 309 ? -25.821 6.330 18.931 1.00 96.31 309 GLY A C 1
ATOM 2210 O O . GLY A 1 309 ? -26.334 6.223 20.042 1.00 96.31 309 GLY A O 1
ATOM 2211 N N . GLY A 1 310 ? -26.153 7.310 18.087 1.00 95.31 310 GLY A N 1
ATOM 2212 C CA . GLY A 1 310 ? -27.235 8.261 18.349 1.00 95.31 310 GLY A CA 1
ATOM 2213 C C . GLY A 1 310 ? -26.952 9.682 17.862 1.00 95.31 310 GLY A C 1
ATOM 2214 O O . GLY A 1 310 ? -26.042 9.943 17.063 1.00 95.31 310 GLY A O 1
ATOM 2215 N N . SER A 1 311 ? -27.746 10.628 18.360 1.00 95.56 311 SER A N 1
ATOM 2216 C CA . SER A 1 311 ? -27.599 12.057 18.076 1.00 95.56 311 SER A CA 1
ATOM 2217 C C . SER A 1 311 ? -26.448 12.701 18.857 1.00 95.56 311 SER A C 1
ATOM 2219 O O . SER A 1 311 ? -26.003 12.201 19.890 1.00 95.56 311 SER A O 1
ATOM 2221 N N . GLY A 1 312 ? -25.987 13.857 18.373 1.00 97.81 312 GLY A N 1
ATOM 2222 C CA . GLY A 1 312 ? -24.961 14.660 19.042 1.00 97.81 312 GLY A CA 1
ATOM 2223 C C . GLY A 1 312 ? -23.579 14.000 19.105 1.00 97.81 312 GLY A C 1
ATOM 2224 O O . GLY A 1 312 ? -23.315 12.979 18.468 1.00 97.81 312 GLY A O 1
ATOM 2225 N N . VAL A 1 313 ? -22.673 14.611 19.862 1.00 98.25 313 VAL A N 1
ATOM 2226 C CA . VAL A 1 313 ? -21.275 14.161 19.966 1.00 98.25 313 VAL A CA 1
ATOM 2227 C C . VAL A 1 313 ? -21.175 12.806 20.670 1.00 98.25 313 VAL A C 1
ATOM 2229 O O . VAL A 1 313 ? -20.433 11.944 20.216 1.00 98.25 313 VAL A O 1
ATOM 2232 N N . ASN A 1 314 ? -21.979 12.565 21.714 1.00 98.31 314 ASN A N 1
ATOM 2233 C CA . ASN A 1 314 ? -21.980 11.281 22.424 1.00 98.31 314 ASN A CA 1
ATOM 2234 C C . ASN A 1 314 ? -22.374 10.111 21.504 1.00 98.31 314 ASN A C 1
ATOM 2236 O O . ASN A 1 314 ? -21.687 9.094 21.475 1.00 98.31 314 ASN A O 1
ATOM 2240 N N . GLY A 1 315 ? -23.425 10.279 20.694 1.00 98.62 315 GLY A N 1
ATOM 2241 C CA . GLY A 1 315 ? -23.834 9.259 19.734 1.00 98.62 315 GLY A CA 1
ATOM 2242 C C . GLY A 1 315 ? -22.808 9.030 18.621 1.00 98.62 315 GLY A C 1
ATOM 2243 O O . GLY A 1 315 ? -22.606 7.894 18.204 1.00 98.62 315 GLY A O 1
ATOM 2244 N N . ALA A 1 316 ? -22.111 10.078 18.173 1.00 98.75 316 ALA A N 1
ATOM 2245 C CA . ALA A 1 316 ? -21.010 9.936 17.220 1.00 98.75 316 ALA A CA 1
ATOM 2246 C C . ALA A 1 316 ? -19.817 9.189 17.834 1.00 98.75 316 ALA A C 1
ATOM 2248 O O . ALA A 1 316 ? -19.282 8.275 17.213 1.00 98.75 316 ALA A O 1
ATOM 2249 N N . ALA A 1 317 ? -19.447 9.517 19.075 1.00 98.81 317 ALA A N 1
ATOM 2250 C CA . ALA A 1 317 ? -18.372 8.845 19.798 1.00 98.81 317 ALA A CA 1
ATOM 2251 C C . ALA A 1 317 ? -18.679 7.361 20.034 1.00 98.81 317 ALA A C 1
ATOM 2253 O O . ALA A 1 317 ? -17.792 6.530 19.896 1.00 98.81 317 ALA A O 1
ATOM 2254 N N . GLN A 1 318 ? -19.934 7.007 20.316 1.00 98.88 318 GLN A N 1
ATOM 2255 C CA . GLN A 1 318 ? -20.375 5.612 20.381 1.00 98.88 318 GLN A CA 1
ATOM 2256 C C . GLN A 1 318 ? -20.170 4.862 19.053 1.00 98.88 318 GLN A C 1
ATOM 2258 O O . GLN A 1 318 ? -19.693 3.729 19.064 1.00 98.88 318 GLN A O 1
ATOM 2263 N N . ILE A 1 319 ? -20.502 5.486 17.914 1.00 98.88 319 ILE A N 1
ATOM 2264 C CA . ILE A 1 319 ? -20.291 4.894 16.580 1.00 98.88 319 ILE A CA 1
ATOM 2265 C C . ILE A 1 319 ? -18.793 4.709 16.317 1.00 98.88 319 ILE A C 1
ATOM 2267 O O . ILE A 1 319 ? -18.379 3.620 15.922 1.00 98.88 319 ILE A O 1
ATOM 2271 N N . LEU A 1 320 ? -17.984 5.739 16.593 1.00 98.88 320 LEU A N 1
ATOM 2272 C CA . LEU A 1 320 ? -16.533 5.667 16.436 1.00 98.88 320 LEU A CA 1
ATOM 2273 C C . LEU A 1 320 ? -15.930 4.582 17.324 1.00 98.88 320 LEU A C 1
ATOM 2275 O O . LEU A 1 320 ? -15.177 3.766 16.820 1.00 98.88 320 LEU A O 1
ATOM 2279 N N . LEU A 1 321 ? -16.270 4.530 18.613 1.00 98.88 321 LEU A N 1
ATOM 2280 C CA . LEU A 1 321 ? -15.709 3.546 19.541 1.00 98.88 321 LEU A CA 1
ATOM 2281 C C . LEU A 1 321 ? -16.097 2.111 19.165 1.00 98.88 321 LEU A C 1
ATOM 2283 O O . LEU A 1 321 ? -15.263 1.218 19.274 1.00 98.88 321 LEU A O 1
ATOM 2287 N N . ARG A 1 322 ? -17.310 1.883 18.645 1.00 98.88 322 ARG A N 1
ATOM 2288 C CA . ARG A 1 322 ? -17.706 0.572 18.110 1.00 98.88 322 ARG A CA 1
ATOM 2289 C C . ARG A 1 322 ? -16.816 0.140 16.941 1.00 98.88 322 ARG A C 1
ATOM 2291 O O . ARG A 1 322 ? -16.307 -0.979 16.948 1.00 98.88 322 ARG A O 1
ATOM 2298 N N . ALA A 1 323 ? -16.613 1.020 15.960 1.00 98.81 323 ALA A N 1
ATOM 2299 C CA . ALA A 1 323 ? -15.731 0.747 14.824 1.00 98.81 323 ALA A CA 1
ATOM 2300 C C . ALA A 1 323 ? -14.252 0.656 15.253 1.00 98.81 323 ALA A C 1
ATOM 2302 O O . ALA A 1 323 ? -13.507 -0.183 14.758 1.00 98.81 323 ALA A O 1
ATOM 2303 N N . ALA A 1 324 ? -13.830 1.473 16.216 1.00 98.81 324 ALA A N 1
ATOM 2304 C CA . ALA A 1 324 ? -12.462 1.533 16.713 1.00 98.81 324 ALA A CA 1
ATOM 2305 C C . ALA A 1 324 ? -12.042 0.256 17.438 1.00 98.81 324 ALA A C 1
ATOM 2307 O O . ALA A 1 324 ? -10.924 -0.199 17.231 1.00 98.81 324 ALA A O 1
ATOM 2308 N N . VAL A 1 325 ? -12.914 -0.347 18.255 1.00 98.81 325 VAL A N 1
ATOM 2309 C CA . VAL A 1 325 ? -12.585 -1.625 18.907 1.00 98.81 325 VAL A CA 1
ATOM 2310 C C . VAL A 1 325 ? -12.434 -2.742 17.874 1.00 98.81 325 VAL A C 1
ATOM 2312 O O . VAL A 1 325 ? -11.499 -3.526 17.967 1.00 98.81 325 VAL A O 1
ATOM 2315 N N . SER A 1 326 ? -13.285 -2.779 16.847 1.00 98.69 326 SER A N 1
ATOM 2316 C CA . SER A 1 326 ? -13.123 -3.720 15.732 1.00 98.69 326 SER A CA 1
ATOM 2317 C C . SER A 1 326 ? -11.805 -3.492 14.980 1.00 98.69 326 SER A C 1
ATOM 2319 O O . SER A 1 326 ? -11.070 -4.443 14.733 1.00 98.69 326 SER A O 1
ATOM 2321 N N . ALA A 1 327 ? -11.460 -2.233 14.692 1.00 98.69 327 ALA A N 1
ATOM 2322 C CA . ALA A 1 327 ? -10.220 -1.868 14.007 1.00 98.69 327 ALA A CA 1
ATOM 2323 C C . ALA A 1 327 ? -8.976 -2.237 14.828 1.00 98.69 327 ALA A C 1
ATOM 2325 O O . ALA A 1 327 ? -7.990 -2.718 14.279 1.00 98.69 327 ALA A O 1
ATOM 2326 N N . LEU A 1 328 ? -9.045 -2.048 16.148 1.00 98.62 328 LEU A N 1
ATOM 2327 C CA . LEU A 1 328 ? -7.997 -2.406 17.099 1.00 98.62 328 LEU A CA 1
ATOM 2328 C C . LEU A 1 328 ? -7.716 -3.914 17.095 1.00 98.62 328 LEU A C 1
ATOM 2330 O O . LEU A 1 328 ? -6.559 -4.322 17.126 1.00 98.62 328 LEU A O 1
ATOM 2334 N N . LEU A 1 329 ? -8.771 -4.732 17.060 1.00 98.56 329 LEU A N 1
ATOM 2335 C CA . LEU A 1 329 ? -8.654 -6.191 17.037 1.00 98.56 329 LEU A CA 1
ATOM 2336 C C . LEU A 1 329 ? -8.189 -6.691 15.667 1.00 98.56 329 LEU A C 1
ATOM 2338 O O . LEU A 1 329 ? -7.297 -7.531 15.587 1.00 98.56 329 LEU A O 1
ATOM 2342 N N . ASN A 1 330 ? -8.699 -6.105 14.580 1.00 98.06 330 ASN A N 1
ATOM 2343 C CA . ASN A 1 330 ? -8.195 -6.391 13.239 1.00 98.06 330 ASN A CA 1
ATOM 2344 C C . ASN A 1 330 ? -6.695 -6.081 13.113 1.00 98.06 330 ASN A C 1
ATOM 2346 O O . ASN A 1 330 ? -5.949 -6.867 12.528 1.00 98.06 330 ASN A O 1
ATOM 2350 N N . SER A 1 331 ? -6.227 -4.971 13.693 1.00 96.56 331 SER A N 1
ATOM 2351 C CA . SER A 1 331 ? -4.815 -4.588 13.632 1.00 96.56 331 SER A CA 1
ATOM 2352 C C . SER A 1 331 ? -3.891 -5.475 14.475 1.00 96.56 331 SER A C 1
ATOM 2354 O O . SER A 1 331 ? -2.687 -5.484 14.226 1.00 96.56 331 SER A O 1
ATOM 2356 N N . THR A 1 332 ? -4.410 -6.225 15.456 1.00 96.44 332 THR A N 1
ATOM 2357 C CA . THR A 1 332 ? -3.618 -7.186 16.250 1.00 96.44 332 THR A CA 1
ATOM 2358 C C . THR A 1 332 ? -3.728 -8.630 15.776 1.00 96.44 332 THR A C 1
ATOM 2360 O O . THR A 1 332 ? -2.837 -9.422 16.072 1.00 96.44 332 THR A O 1
ATOM 2363 N N . ALA A 1 333 ? -4.762 -8.974 15.008 1.00 93.19 333 ALA A N 1
ATOM 2364 C CA . ALA A 1 333 ? -4.999 -10.328 14.508 1.00 93.19 333 ALA A CA 1
ATOM 2365 C C . ALA A 1 333 ? -4.069 -10.754 13.354 1.00 93.19 333 ALA A C 1
ATOM 2367 O O . ALA A 1 333 ? -4.173 -11.870 12.856 1.00 93.19 333 ALA A O 1
ATOM 2368 N N . ASN A 1 334 ? -3.162 -9.872 12.914 1.00 85.00 334 ASN A N 1
ATOM 2369 C CA . ASN A 1 334 ? -2.231 -10.108 11.804 1.00 85.00 334 ASN A CA 1
ATOM 2370 C C . ASN A 1 334 ? -2.924 -10.553 10.497 1.00 85.00 334 ASN A C 1
ATOM 2372 O O . ASN A 1 334 ? -2.384 -11.335 9.720 1.00 85.00 334 ASN A O 1
ATOM 2376 N N . ILE A 1 335 ? -4.123 -10.025 10.248 1.00 86.94 335 ILE A N 1
ATOM 2377 C CA . ILE A 1 335 ? -4.925 -10.321 9.054 1.00 86.94 335 ILE A CA 1
ATOM 2378 C C . ILE A 1 335 ? -4.648 -9.353 7.893 1.00 86.94 335 ILE A C 1
ATOM 2380 O O . ILE A 1 335 ? -5.395 -9.308 6.934 1.00 86.94 335 ILE A O 1
ATOM 2384 N N . GLY A 1 336 ? -3.614 -8.511 7.965 1.00 87.00 336 GLY A N 1
ATOM 2385 C CA . GLY A 1 336 ? -3.378 -7.494 6.931 1.00 87.00 336 GLY A CA 1
ATOM 2386 C C . GLY A 1 336 ? -4.399 -6.349 6.954 1.00 87.00 336 GLY A C 1
ATOM 2387 O O . GLY A 1 336 ? -4.820 -5.865 5.905 1.00 87.00 336 GLY A O 1
ATOM 2388 N N . TYR A 1 337 ? -4.813 -5.915 8.148 1.00 92.81 337 TYR A N 1
ATOM 2389 C CA . TYR A 1 337 ? -5.652 -4.724 8.305 1.00 92.81 337 TYR A CA 1
ATOM 2390 C C . TYR A 1 337 ? -4.898 -3.451 7.854 1.00 92.81 337 TYR A C 1
ATOM 2392 O O . TYR A 1 337 ? -3.704 -3.338 8.147 1.00 92.81 337 TYR A O 1
ATOM 2400 N N . PRO A 1 338 ? -5.549 -2.472 7.186 1.00 90.75 338 PRO A N 1
ATOM 2401 C CA . PRO A 1 338 ? -4.877 -1.287 6.628 1.00 90.75 338 PRO A CA 1
ATOM 2402 C C . PRO A 1 338 ? -4.126 -0.409 7.633 1.00 90.75 338 PRO A C 1
ATOM 2404 O O . PRO A 1 338 ? -3.201 0.312 7.260 1.00 90.75 338 PRO A O 1
ATOM 2407 N N . LEU A 1 339 ? -4.552 -0.423 8.897 1.00 93.31 339 LEU A N 1
ATOM 2408 C CA . LEU A 1 339 ? -3.991 0.415 9.949 1.00 93.31 339 LEU A CA 1
ATOM 2409 C C . LEU A 1 339 ? -3.279 -0.434 10.999 1.00 93.31 339 LEU A C 1
ATOM 2411 O O . LEU A 1 339 ? -3.794 -1.444 11.471 1.00 93.31 339 LEU A O 1
ATOM 2415 N N . THR A 1 340 ? -2.119 0.036 11.442 1.00 94.94 340 THR A N 1
ATOM 2416 C CA . THR A 1 340 ? -1.464 -0.496 12.642 1.00 94.94 340 THR A CA 1
ATOM 2417 C C . THR A 1 340 ? -2.253 -0.131 13.902 1.00 94.94 340 THR A C 1
ATOM 2419 O O . THR A 1 340 ? -2.932 0.899 13.952 1.00 94.94 340 THR A O 1
ATOM 2422 N N . THR A 1 341 ? -2.077 -0.903 14.976 1.00 97.69 341 THR A N 1
ATOM 2423 C CA . THR A 1 341 ? -2.674 -0.625 16.295 1.00 97.69 341 THR A CA 1
ATOM 2424 C C . THR A 1 341 ? -2.386 0.803 16.771 1.00 97.69 341 THR A C 1
ATOM 2426 O O . THR A 1 341 ? -3.277 1.498 17.258 1.00 97.69 341 THR A O 1
ATOM 2429 N N . ALA A 1 342 ? -1.152 1.284 16.576 1.00 97.31 342 ALA A N 1
ATOM 2430 C CA . ALA A 1 342 ? -0.761 2.642 16.948 1.00 97.31 342 ALA A CA 1
ATOM 2431 C C . ALA A 1 342 ? -1.497 3.709 16.121 1.00 97.31 342 ALA A C 1
ATOM 2433 O O . ALA A 1 342 ? -1.943 4.715 16.671 1.00 97.31 342 ALA A O 1
ATOM 2434 N N . GLN A 1 343 ? -1.665 3.491 14.812 1.00 97.50 343 GLN A N 1
ATOM 2435 C CA . GLN A 1 343 ? -2.427 4.400 13.953 1.00 97.50 343 GLN A CA 1
ATOM 2436 C C . GLN A 1 343 ? -3.905 4.445 14.349 1.00 97.50 343 GLN A C 1
ATOM 2438 O O . GLN A 1 343 ? -4.446 5.544 14.445 1.00 97.50 343 GLN A O 1
ATOM 2443 N N . VAL A 1 344 ? -4.535 3.297 14.633 1.00 98.62 344 VAL A N 1
ATOM 2444 C CA . VAL A 1 344 ? -5.930 3.240 15.109 1.00 98.62 344 VAL A CA 1
ATOM 2445 C C . VAL A 1 344 ? -6.087 4.066 16.387 1.00 98.62 344 VAL A C 1
ATOM 2447 O O . VAL A 1 344 ? -6.921 4.969 16.435 1.00 98.62 344 VAL A O 1
ATOM 2450 N N . ILE A 1 345 ? -5.250 3.821 17.400 1.00 98.75 345 ILE A N 1
ATOM 2451 C CA . ILE A 1 345 ? -5.308 4.541 18.683 1.00 98.75 345 ILE A CA 1
ATOM 2452 C C . ILE A 1 345 ? -5.101 6.047 18.482 1.00 98.75 345 ILE A C 1
ATOM 2454 O O . ILE A 1 345 ? -5.894 6.848 18.977 1.00 98.75 345 ILE A O 1
ATOM 2458 N N . ASN A 1 346 ? -4.074 6.445 17.729 1.00 98.12 346 ASN A N 1
ATOM 2459 C CA . ASN A 1 346 ? -3.754 7.856 17.516 1.00 98.12 346 ASN A CA 1
ATOM 2460 C C . ASN A 1 346 ? -4.864 8.595 16.760 1.00 98.12 346 ASN A C 1
ATOM 2462 O O . ASN A 1 346 ? -5.255 9.687 17.173 1.00 98.12 346 ASN A O 1
ATOM 2466 N N . GLN A 1 347 ? -5.401 8.002 15.690 1.00 98.50 347 GLN A N 1
ATOM 2467 C CA . GLN A 1 347 ? -6.482 8.611 14.914 1.00 98.50 347 GLN A CA 1
ATOM 2468 C C . GLN A 1 347 ? -7.762 8.743 15.748 1.00 98.50 347 GLN A C 1
ATOM 2470 O O . GLN A 1 347 ? -8.381 9.807 15.753 1.00 98.50 347 GLN A O 1
ATOM 2475 N N . VAL A 1 348 ? -8.132 7.704 16.504 1.00 98.81 348 VAL A N 1
ATOM 2476 C CA . VAL A 1 348 ? -9.328 7.719 17.362 1.00 98.81 348 VAL A CA 1
ATOM 2477 C C . VAL A 1 348 ? -9.193 8.761 18.470 1.00 98.81 348 VAL A C 1
ATOM 2479 O O . VAL A 1 348 ? -10.114 9.553 18.672 1.00 98.81 348 VAL A O 1
ATOM 2482 N N . ASN A 1 349 ? -8.040 8.821 19.142 1.00 98.81 349 ASN A N 1
ATOM 2483 C CA . ASN A 1 349 ? -7.775 9.819 20.179 1.00 98.81 349 ASN A CA 1
ATOM 2484 C C . ASN A 1 349 ? -7.854 11.244 19.617 1.00 98.81 349 ASN A C 1
ATOM 2486 O O . ASN A 1 349 ? -8.494 12.106 20.221 1.00 98.81 349 ASN A O 1
ATOM 2490 N N . ALA A 1 350 ? -7.256 11.486 18.445 1.00 98.56 350 ALA A N 1
ATOM 2491 C CA . ALA A 1 350 ? -7.302 12.785 17.782 1.00 98.56 350 ALA A CA 1
ATOM 2492 C C . ALA A 1 350 ? -8.738 13.187 17.410 1.00 98.56 350 ALA A C 1
ATOM 2494 O O . ALA A 1 350 ? -9.154 14.306 17.704 1.00 98.56 350 ALA A O 1
ATOM 2495 N N . ALA A 1 351 ? -9.521 12.271 16.831 1.00 98.62 351 ALA A N 1
ATOM 2496 C CA . ALA A 1 351 ? -10.906 12.542 16.459 1.00 98.62 351 ALA A CA 1
ATOM 2497 C C . ALA A 1 351 ? -11.790 12.818 17.684 1.00 98.62 351 ALA A C 1
ATOM 2499 O O . ALA A 1 351 ? -12.534 13.799 17.689 1.00 98.62 351 ALA A O 1
ATOM 2500 N N . LEU A 1 352 ? -11.691 12.011 18.747 1.00 98.69 352 LEU A N 1
ATOM 2501 C CA . LEU A 1 352 ? -12.466 12.220 19.975 1.00 98.69 352 LEU A CA 1
ATOM 2502 C C . LEU A 1 352 ? -12.113 13.543 20.664 1.00 98.69 352 LEU A C 1
ATOM 2504 O O . LEU A 1 352 ? -13.016 14.226 21.148 1.00 98.69 352 LEU A O 1
ATOM 2508 N N . ALA A 1 353 ? -10.835 13.934 20.670 1.00 98.50 353 ALA A N 1
ATOM 2509 C CA . ALA A 1 353 ? -10.378 15.188 21.270 1.00 98.50 353 ALA A CA 1
ATOM 2510 C C . ALA A 1 353 ? -11.024 16.434 20.642 1.00 98.50 353 ALA A C 1
ATOM 2512 O O . ALA A 1 353 ? -11.173 17.446 21.324 1.00 98.50 353 ALA A O 1
ATOM 2513 N N . THR A 1 354 ? -11.454 16.361 19.377 1.00 98.50 354 THR A N 1
ATOM 2514 C CA . THR A 1 354 ? -12.134 17.486 18.713 1.00 98.50 354 THR A CA 1
ATOM 2515 C C . THR A 1 354 ? -13.506 17.795 19.303 1.00 98.50 354 THR A C 1
ATOM 2517 O O . THR A 1 354 ?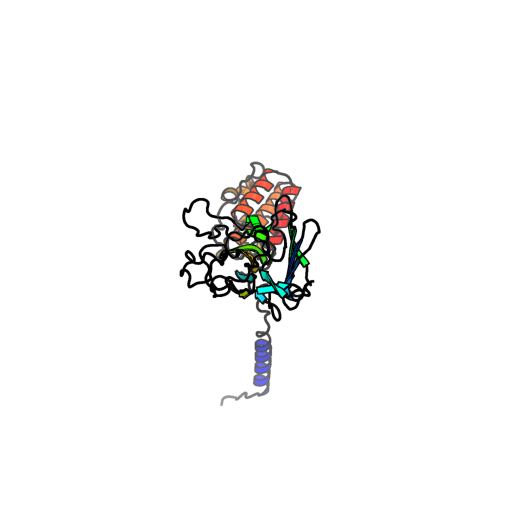 -13.969 18.928 19.197 1.00 98.50 354 THR A O 1
ATOM 2520 N N . LEU A 1 355 ? -14.178 16.790 19.886 1.00 98.19 355 LEU A N 1
ATOM 2521 C CA . LEU A 1 355 ? -15.602 16.842 20.237 1.00 98.19 355 LEU A CA 1
ATOM 2522 C C . LEU A 1 355 ? -16.504 17.328 19.084 1.00 98.19 355 LEU A C 1
ATOM 2524 O O . LEU A 1 355 ? -17.634 17.754 19.320 1.00 98.19 355 LEU A O 1
ATOM 2528 N N . ASP A 1 356 ? -16.035 17.227 17.840 1.00 98.44 356 ASP A N 1
ATOM 2529 C CA . ASP A 1 356 ? -16.773 17.615 16.650 1.00 98.44 356 ASP A CA 1
ATOM 2530 C C . ASP A 1 356 ? -17.454 16.393 16.028 1.00 98.44 356 ASP A C 1
ATOM 2532 O O . ASP A 1 356 ? -16.825 15.386 15.689 1.00 98.44 356 ASP A O 1
ATOM 2536 N N . ARG A 1 357 ? -18.777 16.477 15.866 1.00 98.38 357 ARG A N 1
ATOM 2537 C CA . ARG A 1 357 ? -19.582 15.350 15.382 1.00 98.38 357 ARG A CA 1
ATOM 2538 C C . ARG A 1 357 ? -19.182 14.927 13.969 1.00 98.38 357 ARG A C 1
ATOM 2540 O O . ARG A 1 357 ? -19.183 13.728 13.698 1.00 98.38 357 ARG A O 1
ATOM 2547 N N . ALA A 1 358 ? -18.891 15.872 13.077 1.00 98.25 358 ALA A N 1
ATOM 2548 C CA . ALA A 1 358 ? -18.567 15.555 11.690 1.00 98.25 358 ALA A CA 1
ATOM 2549 C C . ALA A 1 358 ? -17.216 14.835 11.594 1.00 98.25 358 ALA A C 1
ATOM 2551 O O . ALA A 1 358 ? -17.133 13.779 10.973 1.00 98.25 358 ALA A O 1
ATOM 2552 N N . THR A 1 359 ? -16.199 15.342 12.292 1.00 97.94 359 THR A N 1
ATOM 2553 C CA . THR A 1 359 ? -14.858 14.747 12.359 1.00 97.94 359 THR A CA 1
ATOM 2554 C C . THR A 1 359 ? -14.891 13.337 12.951 1.00 97.94 359 THR A C 1
ATOM 2556 O O . THR A 1 359 ? -14.307 12.411 12.389 1.00 97.94 359 THR A O 1
ATOM 2559 N N . ILE A 1 360 ? -15.632 13.142 14.048 1.00 98.75 360 ILE A N 1
ATOM 2560 C CA . ILE A 1 360 ? -15.791 11.824 14.679 1.00 98.75 360 ILE A CA 1
ATOM 2561 C C . ILE A 1 360 ? -16.468 10.830 13.722 1.00 98.75 360 ILE A C 1
ATOM 2563 O O . ILE A 1 360 ? -16.013 9.693 13.596 1.00 98.75 360 ILE A O 1
ATOM 2567 N N . LEU A 1 361 ? -17.541 11.240 13.034 1.00 98.69 361 LEU A N 1
ATOM 2568 C CA . LEU A 1 361 ? -18.254 10.366 12.095 1.00 98.69 361 LEU A CA 1
ATOM 2569 C C . LEU A 1 361 ? -17.453 10.074 10.823 1.00 98.69 361 LEU A C 1
ATOM 2571 O O . LEU A 1 361 ? -17.573 8.973 10.286 1.00 98.69 361 LEU A O 1
ATOM 2575 N N . ALA A 1 362 ? -16.637 11.019 10.355 1.00 98.25 362 ALA A N 1
ATOM 2576 C CA . ALA A 1 362 ? -15.761 10.811 9.209 1.00 98.25 362 ALA A CA 1
ATOM 2577 C C . ALA A 1 362 ? -14.770 9.674 9.487 1.00 98.25 362 ALA A C 1
ATOM 2579 O O . ALA A 1 362 ? -14.736 8.702 8.736 1.00 98.25 362 ALA A O 1
ATOM 2580 N N . LEU A 1 363 ? -14.055 9.726 10.619 1.00 98.56 363 LEU A N 1
ATOM 2581 C CA . LEU A 1 363 ? -13.157 8.634 11.003 1.00 98.56 363 LEU A CA 1
ATOM 2582 C C . LEU A 1 363 ? -13.920 7.328 11.254 1.00 98.56 363 LEU A C 1
ATOM 2584 O O . LEU A 1 363 ? -13.465 6.266 10.839 1.00 98.56 363 LEU A O 1
ATOM 2588 N N . ALA A 1 364 ? -15.088 7.391 11.902 1.00 98.56 364 ALA A N 1
ATOM 2589 C CA . ALA A 1 364 ? -15.891 6.197 12.145 1.00 98.56 364 ALA A CA 1
ATOM 2590 C C . ALA A 1 364 ? -16.287 5.493 10.839 1.00 98.56 364 ALA A C 1
ATOM 2592 O O . ALA A 1 364 ? -16.266 4.270 10.788 1.00 98.56 364 ALA A O 1
ATOM 2593 N N . THR A 1 365 ? -16.597 6.257 9.787 1.00 98.25 365 THR A N 1
ATOM 2594 C CA . THR A 1 365 ? -16.928 5.732 8.453 1.00 98.25 365 THR A CA 1
ATOM 2595 C C . THR A 1 365 ? -15.719 5.071 7.793 1.00 98.25 365 THR A C 1
ATOM 2597 O O . THR A 1 365 ? -15.857 3.990 7.223 1.00 98.25 365 THR A O 1
ATOM 2600 N N . THR A 1 366 ? -14.532 5.678 7.898 1.00 97.50 366 THR A N 1
ATOM 2601 C CA . THR A 1 366 ? -13.285 5.078 7.399 1.00 97.50 366 THR A CA 1
ATOM 2602 C C . THR A 1 366 ? -13.015 3.739 8.078 1.00 97.50 366 THR A C 1
ATOM 2604 O O . THR A 1 366 ? -12.876 2.727 7.400 1.00 97.50 366 THR A O 1
ATOM 2607 N N . LEU A 1 367 ? -13.032 3.707 9.415 1.00 98.50 367 LEU A N 1
ATOM 2608 C CA . LEU A 1 367 ? -12.788 2.471 10.160 1.00 98.50 367 LEU A CA 1
ATOM 2609 C C . LEU A 1 367 ? -13.869 1.422 9.897 1.00 98.50 367 LEU A C 1
ATOM 2611 O O . LEU A 1 367 ? -13.557 0.246 9.788 1.00 98.50 367 LEU A O 1
ATOM 2615 N N . ASP A 1 368 ? -15.140 1.815 9.794 1.00 98.19 368 ASP A N 1
ATOM 2616 C CA . ASP A 1 368 ? -16.216 0.886 9.440 1.00 98.19 368 ASP A CA 1
ATOM 2617 C C . ASP A 1 368 ? -15.996 0.286 8.044 1.00 98.19 368 ASP A C 1
ATOM 2619 O O . ASP A 1 368 ? -16.131 -0.921 7.881 1.00 98.19 368 ASP A O 1
ATOM 2623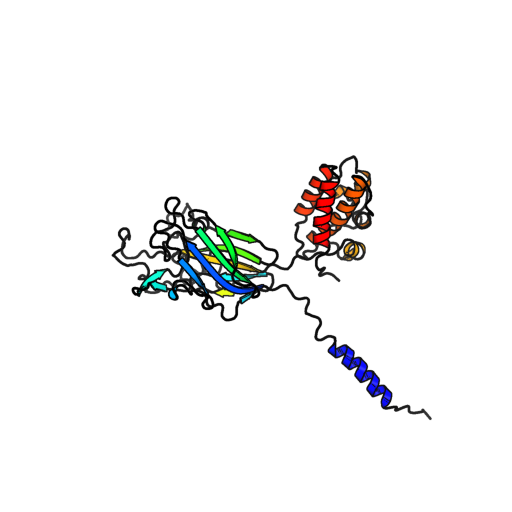 N N . THR A 1 369 ? -15.561 1.080 7.064 1.00 96.56 369 THR A N 1
ATOM 2624 C CA . THR A 1 369 ? -15.225 0.583 5.719 1.00 96.56 369 THR A CA 1
ATOM 2625 C C . THR A 1 369 ? -14.114 -0.467 5.772 1.00 96.56 369 THR A C 1
ATOM 2627 O O . THR A 1 369 ? -14.280 -1.557 5.228 1.00 96.56 369 THR A O 1
ATOM 2630 N N . ASP A 1 370 ? -13.026 -0.186 6.491 1.00 95.81 370 ASP A N 1
ATOM 2631 C CA . ASP A 1 370 ? -11.904 -1.118 6.643 1.00 95.81 370 ASP A CA 1
ATOM 2632 C C . ASP A 1 370 ? -12.304 -2.385 7.428 1.00 95.81 370 ASP A C 1
ATOM 2634 O O . ASP A 1 370 ? -11.906 -3.500 7.095 1.00 95.81 370 ASP A O 1
ATOM 2638 N N . ASN A 1 371 ? -13.146 -2.256 8.458 1.00 98.19 371 ASN A N 1
ATOM 2639 C CA . ASN A 1 371 ? -13.660 -3.393 9.231 1.00 98.19 371 ASN A CA 1
ATOM 2640 C C . ASN A 1 371 ? -14.605 -4.302 8.427 1.00 98.19 371 ASN A C 1
ATOM 2642 O O . ASN A 1 371 ? -14.822 -5.445 8.824 1.00 98.19 371 ASN A O 1
ATOM 2646 N N . ASN A 1 372 ? -15.191 -3.796 7.339 1.00 96.25 372 ASN A N 1
ATOM 2647 C CA . ASN A 1 372 ? -16.083 -4.535 6.442 1.00 96.25 372 ASN A CA 1
ATOM 2648 C C . ASN A 1 372 ? -15.363 -5.063 5.184 1.00 96.25 372 ASN A C 1
ATOM 2650 O O . ASN A 1 372 ? -16.019 -5.457 4.216 1.00 96.25 372 ASN A O 1
ATOM 2654 N N . LEU A 1 373 ? -14.026 -5.094 5.190 1.00 93.00 373 LEU A N 1
ATOM 2655 C CA . LEU A 1 373 ? -13.243 -5.855 4.217 1.00 93.00 373 LEU A CA 1
ATOM 2656 C C . LEU A 1 373 ? -13.529 -7.368 4.347 1.00 93.00 373 LEU A C 1
ATOM 2658 O O . LEU A 1 373 ? -14.344 -7.816 5.153 1.00 93.00 373 LEU A O 1
ATOM 2662 N N . VAL A 1 374 ? -12.888 -8.191 3.514 1.00 90.19 374 VAL A N 1
ATOM 2663 C CA . VAL A 1 374 ? -13.052 -9.651 3.603 1.00 90.19 374 VAL A CA 1
ATOM 2664 C C . VAL A 1 374 ? -12.436 -10.139 4.914 1.00 90.19 374 VAL A C 1
ATOM 2666 O O . VAL A 1 374 ? -11.246 -9.939 5.125 1.00 90.19 374 VAL A O 1
ATOM 2669 N N . CYS A 1 375 ? -13.216 -10.792 5.776 1.00 92.25 375 CYS A N 1
ATOM 2670 C CA . CYS A 1 375 ? -12.712 -11.393 7.013 1.00 92.25 375 CYS A CA 1
ATOM 2671 C C . CYS A 1 375 ? -12.108 -12.779 6.713 1.00 92.25 375 CYS A C 1
ATOM 2673 O O . CYS A 1 375 ? -12.805 -13.612 6.130 1.00 92.25 375 CYS A O 1
ATOM 2675 N N . PRO A 1 376 ? -10.838 -13.049 7.074 1.00 89.25 376 PRO A N 1
ATOM 2676 C CA . PRO A 1 376 ? -10.199 -14.343 6.822 1.00 89.25 376 PRO A CA 1
ATOM 2677 C C . PRO A 1 376 ? -10.392 -15.357 7.958 1.00 89.25 376 PRO A C 1
ATOM 2679 O O . PRO A 1 376 ? -9.952 -16.498 7.833 1.00 89.25 376 PRO A O 1
ATOM 2682 N N . LEU A 1 377 ? -10.988 -14.928 9.071 1.00 90.38 377 LEU A N 1
ATOM 2683 C CA . LEU A 1 377 ? -11.223 -15.731 10.267 1.00 90.38 377 LEU A CA 1
ATOM 2684 C C . LEU A 1 377 ? -12.635 -16.337 10.211 1.00 90.38 377 LEU A C 1
ATOM 2686 O O . LEU A 1 377 ? -13.528 -15.740 9.604 1.00 90.38 377 LEU A O 1
ATOM 2690 N N . ASN A 1 378 ? -12.823 -17.516 10.814 1.00 79.75 378 ASN A N 1
ATOM 2691 C CA . ASN A 1 378 ? -14.064 -18.302 10.734 1.00 79.75 378 ASN A CA 1
ATOM 2692 C C . ASN A 1 378 ? -14.767 -18.451 12.073 1.00 79.75 378 ASN A C 1
ATOM 2694 O O . ASN A 1 378 ? -14.048 -18.632 13.078 1.00 79.75 378 ASN A O 1
#

Radius of gyration: 29.24 Å; chains: 1; bounding box: 81×87×67 Å